Protein AF-A0A7S4AIQ1-F1 (afdb_monomer)

Mean predicted aligned error: 13.68 Å

Organism: NCBI:txid44445

Radius of gyration: 26.26 Å; Cα contacts (8 Å, |Δi|>4): 761; chains: 1; bounding box: 81×106×64 Å

pLDDT: mean 72.44, std 24.66, range [20.45, 98.69]

Solvent-accessible surface area (backbone atoms only — not comparable to full-atom values): 30344 Å² total; per-residue (Å²): 138,83,87,80,84,82,78,82,75,78,86,72,82,87,84,66,69,79,76,90,80,78,87,85,84,89,83,90,85,86,90,88,84,89,85,85,91,77,83,84,73,85,89,80,71,84,73,79,50,42,14,10,66,69,77,62,46,78,34,87,44,59,37,88,86,24,58,23,42,27,33,50,90,59,70,81,74,60,83,52,99,64,82,62,57,81,76,46,34,66,57,37,28,54,51,41,68,44,45,69,77,72,61,81,63,87,58,52,65,60,79,64,70,58,33,81,88,80,48,87,56,49,73,60,63,61,65,58,50,49,50,51,52,62,53,68,53,73,78,83,79,86,86,90,82,79,88,78,81,89,86,89,79,91,85,89,85,86,84,89,80,87,86,83,82,79,75,73,78,73,76,87,45,70,67,51,48,69,68,55,56,87,58,48,20,88,31,81,33,17,64,71,34,37,70,85,70,71,61,60,54,68,59,60,48,51,67,55,52,83,95,55,50,51,74,97,54,65,70,49,73,67,38,34,49,73,43,62,48,70,79,46,83,80,33,46,44,100,79,67,43,64,61,76,78,35,58,66,52,50,30,47,47,48,56,44,64,72,75,56,68,37,55,65,66,46,19,60,40,44,43,51,46,48,47,46,52,75,57,22,54,46,45,48,50,52,18,60,74,69,72,46,55,37,30,34,34,34,39,71,46,45,71,62,54,60,48,59,46,54,44,37,53,43,39,22,72,46,61,76,88,56,34,35,34,41,34,37,33,16,36,58,76,37,40,23,61,62,55,59,60,53,75,80,71,74,70,99,82,63,72,85,63,49,80,41,75,46,77,67,42,103,24,25,35,42,34,32,35,67,24,54,51,49,50,82,81,86,76,61,94,82,68,83,82,77,89,76,95,67,99,81,69,88,71,68,37,70,50,47,94,63,59,47,79,79,88,53,54,49,38,28,40,37,25,63,50,59,44,65,68,62,38,75,43,45,51,58,59,53,51,46,47,66,76,35,61,86,27,29,34,41,37,22,17,40,27,64,72,61,33,43,54,50,20,42,77,59,34,69,70,10,30,70,48,54,41,76,36,58,39,24,27,83,59,71,54,63,51,54,46,48,37,56,58,32,15,52,42,26,20,33,26,37,28,50,80,60,78,82,133

Sequence (501 aa):
MPASATVARKVLSPCIIMDDFDDDDNDDDDDFQNNETMRPTNISARAKSPLCLHCRRPTNHLCKGCSGAYFCPPPDTCSTLGWSHSCQCRTWKSYVSRRKELSTFEYLDPEWQAPLVGREFQLSEEPYKKFLTSRLMIKRSVDLARDGNTDNVYHNEDEDGCKDQDSSSSFSSWWLTETDGWAGGDSVSARQVDITLRSSFEQGFAPIPSDQLPPSQRVCDRDYERAGLLKKENNKNAVGLWRLSSWEDYYRLRNIPPQSPVALLCTFPLTIYHAIVEYGEVPVTVARMLRRPLRIHVVGTEKELNFLDLFQELGFLLPEDLKIELIFVAREDMLPTKCRTTKSRSSSDHDDRFLLRVEMTSNLTVGVVGGTYGGENNNDPSSTASSIQSATTTTTAILDPNFDCGSGPPDMVIAMNAGLYAYESWRSVIDYLYHNKGVVGVFTDYNEYSGVHCAGLGGAASRESLCINPFRQPLAMPVYSMNLPQFSNGFFYVFNAQELD

Structure (mmCIF, N/CA/C/O backbone):
data_AF-A0A7S4AIQ1-F1
#
_entry.id   AF-A0A7S4AIQ1-F1
#
loop_
_atom_site.group_PDB
_atom_site.id
_atom_site.type_symbol
_atom_site.label_atom_id
_atom_site.label_alt_id
_atom_site.label_comp_id
_atom_site.label_asym_id
_atom_site.label_entity_id
_atom_site.label_seq_id
_atom_site.pdbx_PDB_ins_code
_atom_site.Cartn_x
_atom_site.Cartn_y
_atom_site.Cartn_z
_atom_site.occupancy
_atom_site.B_iso_or_equiv
_atom_site.auth_seq_id
_atom_site.auth_comp_id
_atom_site.auth_asym_id
_atom_site.auth_atom_id
_atom_site.pdbx_PDB_model_num
ATOM 1 N N . MET A 1 1 ? -6.008 -49.235 -16.862 1.00 39.19 1 MET A N 1
ATOM 2 C CA . MET A 1 1 ? -4.535 -49.230 -16.714 1.00 39.19 1 MET A CA 1
ATOM 3 C C . MET A 1 1 ? -3.939 -49.527 -18.079 1.00 39.19 1 MET A C 1
ATOM 5 O O . MET A 1 1 ? -4.375 -50.497 -18.687 1.00 39.19 1 MET A O 1
ATOM 9 N N . PRO A 1 2 ? -3.094 -48.631 -18.610 1.00 24.52 2 PRO A N 1
ATOM 10 C CA . PRO A 1 2 ? -1.669 -48.694 -18.288 1.00 24.52 2 PRO A CA 1
ATOM 11 C C . PRO A 1 2 ? -1.038 -47.347 -17.884 1.00 24.52 2 PRO A C 1
ATOM 13 O O . PRO A 1 2 ? -1.680 -46.302 -17.892 1.00 24.52 2 PRO A O 1
ATOM 16 N N . ALA A 1 3 ? 0.211 -47.477 -17.442 1.00 23.02 3 ALA A N 1
ATOM 17 C CA . ALA A 1 3 ? 1.077 -46.567 -16.704 1.00 23.02 3 ALA A CA 1
ATOM 18 C C . ALA A 1 3 ? 1.257 -45.154 -17.288 1.00 23.02 3 ALA A C 1
ATOM 20 O O . ALA A 1 3 ? 1.606 -44.991 -18.455 1.00 23.02 3 ALA A O 1
ATOM 21 N N . SER A 1 4 ? 1.127 -44.147 -16.418 1.00 23.23 4 SER A N 1
ATOM 22 C CA . SER A 1 4 ? 1.602 -42.785 -16.666 1.00 23.23 4 SER A CA 1
ATOM 23 C C . SER A 1 4 ? 3.016 -42.646 -16.105 1.00 23.23 4 SER A C 1
ATOM 25 O O . SER A 1 4 ? 3.251 -42.907 -14.926 1.00 23.23 4 SER A O 1
ATOM 27 N N . ALA A 1 5 ? 3.961 -42.281 -16.967 1.00 22.66 5 ALA A N 1
ATOM 28 C CA . ALA A 1 5 ? 5.353 -42.065 -16.612 1.00 22.66 5 ALA A CA 1
ATOM 29 C C . ALA A 1 5 ? 5.497 -40.793 -15.760 1.00 22.66 5 ALA A C 1
ATOM 31 O O . ALA A 1 5 ? 5.290 -39.676 -16.234 1.00 22.66 5 ALA A O 1
ATOM 32 N N . THR A 1 6 ? 5.871 -40.972 -14.496 1.00 24.17 6 THR A N 1
ATOM 33 C CA . THR A 1 6 ? 6.227 -39.895 -13.572 1.00 24.17 6 THR A CA 1
ATOM 34 C C . THR A 1 6 ? 7.591 -39.328 -13.961 1.00 24.17 6 THR A C 1
ATOM 36 O O . THR A 1 6 ? 8.627 -39.910 -13.647 1.00 24.17 6 THR A O 1
ATOM 39 N N . VAL A 1 7 ? 7.612 -38.181 -14.641 1.00 21.62 7 VAL A N 1
ATOM 40 C CA . VAL A 1 7 ? 8.838 -37.384 -14.777 1.00 21.62 7 VAL A CA 1
ATOM 41 C C . VAL A 1 7 ? 8.952 -36.508 -13.536 1.00 21.62 7 VAL A C 1
ATOM 43 O O . VAL A 1 7 ? 8.274 -35.489 -13.411 1.00 21.62 7 VAL A O 1
ATOM 46 N N . ALA A 1 8 ? 9.813 -36.920 -12.608 1.00 22.36 8 ALA A N 1
ATOM 47 C CA . ALA A 1 8 ? 10.251 -36.094 -11.495 1.00 22.36 8 ALA A CA 1
ATOM 48 C C . ALA A 1 8 ? 10.933 -34.829 -12.046 1.00 22.36 8 ALA A C 1
ATOM 50 O O . ALA A 1 8 ? 12.074 -34.868 -12.508 1.00 22.36 8 ALA A O 1
ATOM 51 N N . ARG A 1 9 ? 10.228 -33.692 -12.029 1.00 22.05 9 ARG A N 1
ATOM 52 C CA . ARG 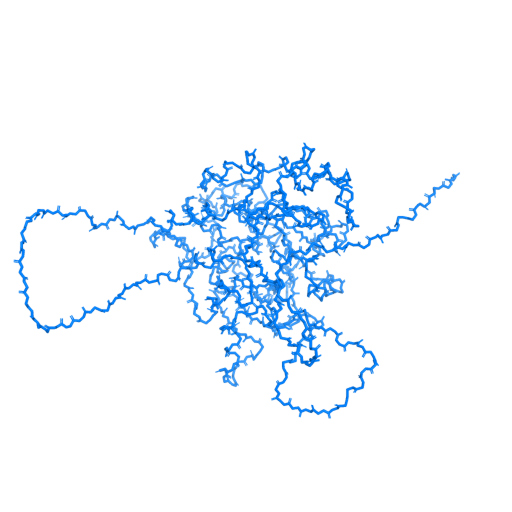A 1 9 ? 10.854 -32.385 -12.245 1.00 22.05 9 ARG A CA 1
ATOM 53 C C . ARG A 1 9 ? 11.600 -32.016 -10.970 1.00 22.05 9 ARG A C 1
ATOM 55 O O . ARG A 1 9 ? 10.992 -31.690 -9.958 1.00 22.05 9 ARG A O 1
ATOM 62 N N . LYS A 1 10 ? 12.927 -32.101 -11.045 1.00 20.45 10 LYS A N 1
ATOM 63 C CA . LYS A 1 10 ? 13.862 -31.550 -10.064 1.00 20.45 10 LYS A CA 1
ATOM 64 C C . LYS A 1 10 ? 13.489 -30.081 -9.826 1.00 20.45 10 LYS A C 1
ATOM 66 O O . LYS A 1 10 ? 13.567 -29.274 -10.750 1.00 20.45 10 LYS A O 1
ATOM 71 N N . VAL A 1 11 ? 13.040 -29.761 -8.616 1.00 23.33 11 VAL A N 1
ATOM 72 C CA . VAL A 1 11 ? 12.877 -28.381 -8.148 1.00 23.33 11 VAL A CA 1
ATOM 73 C C . VAL A 1 11 ? 14.288 -27.804 -8.049 1.00 23.33 11 VAL A C 1
ATOM 75 O O . VAL A 1 11 ? 15.081 -28.250 -7.225 1.00 23.33 11 VAL A O 1
ATOM 78 N N . LEU A 1 12 ? 14.641 -26.915 -8.976 1.00 22.86 12 LEU A N 1
ATOM 79 C CA . LEU A 1 12 ? 15.917 -26.201 -8.982 1.00 22.86 12 LEU A CA 1
ATOM 80 C C . LEU A 1 12 ? 15.723 -24.860 -8.266 1.00 22.86 12 LEU A C 1
ATOM 82 O O . LEU A 1 12 ? 14.786 -24.125 -8.578 1.00 22.86 12 LEU A O 1
ATOM 86 N N . SER A 1 13 ? 16.595 -24.593 -7.294 1.00 22.95 13 SER A N 1
ATOM 87 C CA . SER A 1 13 ? 16.592 -23.424 -6.412 1.00 22.95 13 SER A CA 1
ATOM 88 C C . SER A 1 13 ? 16.639 -22.088 -7.177 1.00 22.95 13 SER A C 1
ATOM 90 O O . SER A 1 13 ? 17.389 -21.985 -8.151 1.00 22.95 13 SER A O 1
ATOM 92 N N . PRO A 1 14 ? 15.906 -21.041 -6.747 1.00 26.05 14 PRO A N 1
ATOM 93 C CA . PRO A 1 14 ? 16.018 -19.702 -7.324 1.00 26.05 14 PRO A CA 1
ATOM 94 C C . PRO A 1 14 ? 17.215 -18.950 -6.713 1.00 26.05 14 PRO A C 1
ATOM 96 O O . PRO A 1 14 ? 17.199 -18.633 -5.528 1.00 26.05 14 PRO A O 1
ATOM 99 N N . CYS A 1 15 ? 18.245 -18.649 -7.512 1.00 28.89 15 CYS A N 1
ATOM 100 C CA . CYS A 1 15 ? 19.311 -17.716 -7.129 1.00 28.89 15 CYS A CA 1
ATOM 101 C C . CYS A 1 15 ? 18.898 -16.268 -7.447 1.00 28.89 15 CYS A C 1
ATOM 103 O O . CYS A 1 15 ? 18.820 -15.881 -8.612 1.00 28.89 15 CYS A O 1
ATOM 105 N N . ILE A 1 16 ? 18.579 -15.554 -6.366 1.00 26.28 16 ILE A N 1
ATOM 106 C CA . ILE A 1 16 ? 18.837 -14.150 -6.007 1.00 26.28 16 ILE A CA 1
ATOM 107 C C . ILE A 1 16 ? 18.856 -13.108 -7.148 1.00 26.28 16 ILE A C 1
ATOM 109 O O . ILE A 1 16 ? 19.792 -13.013 -7.943 1.00 26.28 16 ILE A O 1
ATOM 113 N N . ILE A 1 17 ? 17.833 -12.245 -7.147 1.00 30.45 17 ILE A N 1
ATOM 114 C CA . ILE A 1 17 ? 17.864 -10.912 -7.760 1.00 30.45 17 ILE A CA 1
ATOM 115 C C . ILE A 1 17 ? 18.532 -9.989 -6.729 1.00 30.45 17 ILE A C 1
ATOM 117 O O . ILE A 1 17 ? 17.853 -9.422 -5.884 1.00 30.45 17 ILE A O 1
ATOM 121 N N . MET A 1 18 ? 19.864 -9.894 -6.764 1.00 26.97 18 MET A N 1
ATOM 122 C CA . MET A 1 18 ? 20.611 -8.856 -6.045 1.00 26.97 18 MET A CA 1
ATOM 123 C C . MET A 1 18 ? 20.432 -7.540 -6.808 1.00 26.97 18 MET A C 1
ATOM 125 O O . MET A 1 18 ? 20.749 -7.459 -8.001 1.00 26.97 18 MET A O 1
ATOM 129 N N . ASP A 1 19 ? 19.865 -6.540 -6.148 1.00 31.25 19 ASP A N 1
ATOM 130 C CA . ASP A 1 19 ? 20.213 -5.151 -6.406 1.00 31.25 19 ASP A CA 1
ATOM 131 C C . ASP A 1 19 ? 21.279 -4.808 -5.366 1.00 31.25 19 ASP A C 1
ATOM 133 O O . ASP A 1 19 ? 20.994 -4.823 -4.172 1.00 31.25 19 ASP A O 1
ATOM 137 N N . ASP A 1 20 ? 22.511 -4.579 -5.823 1.00 27.30 20 ASP A N 1
ATOM 138 C CA . ASP A 1 20 ? 23.629 -4.196 -4.963 1.00 27.30 20 ASP A CA 1
ATOM 139 C C . ASP A 1 20 ? 23.326 -2.828 -4.325 1.00 27.30 20 ASP A C 1
ATOM 141 O O . ASP A 1 20 ? 23.472 -1.769 -4.945 1.00 27.30 20 ASP A O 1
ATOM 145 N N . PHE A 1 21 ? 22.895 -2.865 -3.071 1.00 34.41 21 PHE A N 1
ATOM 146 C CA . PHE A 1 21 ? 23.215 -1.860 -2.069 1.00 34.41 21 PHE A CA 1
ATOM 147 C C . PHE A 1 21 ? 23.973 -2.599 -0.969 1.00 34.41 21 PHE A C 1
ATOM 149 O O . PHE A 1 21 ? 23.403 -2.882 0.078 1.00 34.41 21 PHE A O 1
ATOM 156 N N . ASP A 1 22 ? 25.225 -2.961 -1.246 1.00 27.72 22 ASP A N 1
ATOM 157 C CA . ASP A 1 22 ? 26.127 -3.433 -0.200 1.00 27.72 22 ASP A CA 1
ATOM 158 C C . ASP A 1 22 ? 26.840 -2.228 0.424 1.00 27.72 22 ASP A C 1
ATOM 160 O O . ASP A 1 22 ? 27.482 -1.421 -0.263 1.00 27.72 22 ASP A O 1
ATOM 164 N N . ASP A 1 23 ? 26.630 -2.111 1.733 1.00 28.12 23 ASP A N 1
ATOM 165 C CA . ASP A 1 23 ? 27.480 -1.435 2.700 1.00 28.12 23 ASP A CA 1
ATOM 166 C C . ASP A 1 23 ? 28.693 -2.343 2.958 1.00 28.12 23 ASP A C 1
ATOM 168 O O . ASP A 1 23 ? 28.524 -3.450 3.460 1.00 28.12 23 ASP A O 1
ATOM 172 N N . ASP A 1 24 ? 29.900 -1.872 2.651 1.00 28.75 24 ASP A N 1
ATOM 173 C CA . ASP A 1 24 ? 31.144 -2.450 3.165 1.00 28.75 24 ASP A CA 1
ATOM 174 C C . ASP A 1 24 ? 31.961 -1.310 3.779 1.00 28.75 24 ASP A C 1
ATOM 176 O O . ASP A 1 24 ? 32.345 -0.378 3.072 1.00 28.75 24 ASP A O 1
ATOM 180 N N . ASP A 1 25 ? 32.214 -1.391 5.087 1.00 27.61 25 ASP A N 1
ATOM 181 C CA . ASP A 1 25 ? 33.352 -0.743 5.743 1.00 27.61 25 ASP A CA 1
ATOM 182 C C . ASP A 1 25 ? 33.780 -1.545 6.991 1.00 27.61 25 ASP A C 1
ATOM 184 O O . ASP A 1 25 ? 32.946 -1.890 7.837 1.00 27.61 25 ASP A O 1
ATOM 188 N N . ASN A 1 26 ? 35.112 -1.692 7.102 1.00 29.27 26 ASN A N 1
ATOM 189 C CA . ASN A 1 26 ? 35.968 -2.073 8.246 1.00 29.27 26 ASN A CA 1
ATOM 190 C C . ASN A 1 26 ? 36.275 -3.580 8.405 1.00 29.27 26 ASN A C 1
ATOM 192 O O . ASN A 1 26 ? 35.367 -4.396 8.496 1.00 29.27 26 ASN A O 1
ATOM 196 N N . ASP A 1 27 ? 37.517 -4.061 8.522 1.00 29.73 27 ASP A N 1
ATOM 197 C CA . ASP A 1 27 ? 38.865 -3.475 8.595 1.00 29.73 27 ASP A CA 1
ATOM 198 C C . ASP A 1 27 ? 39.868 -4.597 8.220 1.00 29.73 27 ASP A C 1
ATOM 200 O O . ASP A 1 27 ? 39.674 -5.748 8.621 1.00 29.73 27 ASP A O 1
ATOM 204 N N . ASP A 1 28 ? 40.939 -4.270 7.488 1.00 28.11 28 ASP A N 1
ATOM 205 C CA . ASP A 1 28 ? 42.119 -5.133 7.313 1.00 28.11 28 ASP A CA 1
ATOM 206 C C . ASP A 1 28 ? 43.186 -4.752 8.357 1.00 28.11 28 ASP A C 1
ATOM 208 O O . ASP A 1 28 ? 43.623 -3.600 8.388 1.00 28.11 28 ASP A O 1
ATOM 212 N N . ASP A 1 29 ? 43.666 -5.731 9.131 1.00 28.83 29 ASP A N 1
ATOM 213 C CA . ASP A 1 29 ? 44.950 -5.668 9.841 1.00 28.83 29 ASP A CA 1
ATOM 214 C C . ASP A 1 29 ? 45.953 -6.662 9.210 1.00 28.83 29 ASP A C 1
ATOM 216 O O . ASP A 1 29 ? 45.656 -7.838 8.994 1.00 28.83 29 ASP A O 1
ATOM 220 N N . ASP A 1 30 ? 47.167 -6.140 9.004 1.00 27.84 30 ASP A N 1
ATOM 221 C CA . ASP A 1 30 ? 48.478 -6.792 8.862 1.00 27.84 30 ASP A CA 1
ATOM 222 C C . ASP A 1 30 ? 48.953 -7.434 7.523 1.00 27.84 30 ASP A C 1
ATOM 224 O O . ASP A 1 30 ? 48.894 -8.637 7.281 1.00 27.84 30 ASP A O 1
ATOM 228 N N . ASP A 1 31 ? 49.643 -6.575 6.752 1.00 25.00 31 ASP A N 1
ATOM 229 C CA . ASP A 1 31 ? 51.112 -6.583 6.539 1.00 25.00 31 ASP A CA 1
ATOM 230 C C . ASP A 1 31 ? 51.755 -7.258 5.286 1.00 25.00 31 ASP A C 1
ATOM 232 O O . ASP A 1 31 ? 51.424 -8.357 4.850 1.00 25.00 31 ASP A O 1
ATOM 236 N N . PHE A 1 32 ? 52.800 -6.567 4.789 1.00 24.38 32 PHE A N 1
ATOM 237 C CA . PHE A 1 32 ? 53.858 -6.925 3.812 1.00 24.38 32 PHE A CA 1
ATOM 238 C C . PHE A 1 32 ? 53.745 -6.647 2.277 1.00 24.38 32 PHE A C 1
ATOM 240 O O . PHE A 1 32 ? 53.446 -7.508 1.457 1.00 24.38 32 PHE A O 1
ATOM 247 N N . GLN A 1 33 ? 54.276 -5.459 1.918 1.00 24.73 33 GLN A N 1
ATOM 248 C CA . GLN A 1 33 ? 55.339 -5.151 0.917 1.00 24.73 33 GLN A CA 1
ATOM 249 C C . GLN A 1 33 ? 55.080 -5.055 -0.619 1.00 24.73 33 GLN A C 1
ATOM 251 O O . GLN A 1 33 ? 55.151 -6.025 -1.363 1.00 24.73 33 GLN A O 1
ATOM 256 N N . ASN A 1 34 ? 55.011 -3.789 -1.077 1.00 23.81 34 ASN A N 1
ATOM 257 C CA . ASN A 1 34 ? 55.681 -3.124 -2.225 1.00 23.81 34 ASN A CA 1
ATOM 258 C C . ASN A 1 34 ? 55.853 -3.836 -3.592 1.00 23.81 34 ASN A C 1
ATOM 260 O O . ASN A 1 34 ? 56.768 -4.638 -3.761 1.00 23.81 34 ASN A O 1
ATOM 264 N N . ASN A 1 35 ? 55.174 -3.323 -4.639 1.00 24.58 35 ASN A N 1
ATOM 265 C CA . ASN A 1 35 ? 55.829 -2.506 -5.688 1.00 24.58 35 ASN A CA 1
ATOM 266 C C . ASN A 1 35 ? 54.856 -1.884 -6.728 1.00 24.58 35 ASN A C 1
ATOM 268 O O . ASN A 1 35 ? 54.080 -2.574 -7.377 1.00 24.58 35 ASN A O 1
ATOM 272 N N . GLU A 1 36 ? 55.006 -0.566 -6.905 1.00 24.81 36 GLU A N 1
ATOM 273 C CA . GLU A 1 36 ? 54.845 0.252 -8.127 1.00 24.81 36 GLU A CA 1
ATOM 274 C C . GLU A 1 36 ? 53.506 0.294 -8.911 1.00 24.81 36 GLU A C 1
ATOM 276 O O . GLU A 1 36 ? 53.294 -0.351 -9.931 1.00 24.81 36 GLU A O 1
ATOM 281 N N . THR A 1 37 ? 52.682 1.273 -8.512 1.00 29.59 37 THR A N 1
ATOM 282 C CA . THR A 1 37 ? 52.022 2.290 -9.367 1.00 29.59 37 THR A CA 1
ATOM 283 C C . THR A 1 37 ? 51.245 1.852 -10.621 1.00 29.59 37 THR A C 1
ATOM 285 O O . THR A 1 37 ? 51.693 2.038 -11.752 1.00 29.59 37 THR A O 1
ATOM 288 N N . MET A 1 38 ? 49.959 1.544 -10.433 1.00 23.78 38 MET A N 1
ATOM 289 C CA . MET A 1 38 ? 48.898 2.009 -11.336 1.00 23.78 38 MET A CA 1
ATOM 290 C C . MET A 1 38 ? 47.784 2.659 -10.511 1.00 23.78 38 MET A C 1
ATOM 292 O O . MET A 1 38 ? 47.224 2.053 -9.605 1.00 23.78 38 MET A O 1
ATOM 296 N N . ARG A 1 39 ? 47.503 3.934 -10.800 1.00 23.70 39 ARG A N 1
ATOM 297 C CA . ARG A 1 39 ? 46.450 4.726 -10.149 1.00 23.70 39 ARG A CA 1
ATOM 298 C C . ARG A 1 39 ? 45.088 4.036 -10.330 1.00 23.70 39 ARG A C 1
ATOM 300 O O . ARG A 1 39 ? 44.726 3.795 -11.483 1.00 23.70 39 ARG A O 1
ATOM 307 N N . PRO A 1 40 ? 44.295 3.804 -9.269 1.00 25.88 40 PRO A N 1
ATOM 308 C CA . PRO A 1 40 ? 42.906 3.410 -9.427 1.00 25.88 40 PRO A CA 1
ATOM 309 C C . PRO A 1 40 ? 42.136 4.622 -9.951 1.00 25.88 40 PRO A C 1
ATOM 311 O O . PRO A 1 40 ? 42.008 5.652 -9.290 1.00 25.88 40 PRO A O 1
ATOM 314 N N . THR A 1 41 ? 41.670 4.535 -11.189 1.00 26.28 41 THR A N 1
ATOM 315 C CA . THR A 1 41 ? 40.675 5.457 -11.729 1.00 26.28 41 THR A CA 1
ATOM 316 C C . THR A 1 41 ? 39.398 5.344 -10.904 1.00 26.28 41 THR A C 1
ATOM 318 O O . THR A 1 41 ? 38.841 4.255 -10.816 1.00 26.28 41 THR A O 1
ATOM 321 N N . ASN A 1 42 ? 38.950 6.470 -10.340 1.00 27.83 42 ASN A N 1
ATOM 322 C CA . ASN A 1 42 ? 37.628 6.700 -9.751 1.00 27.83 42 ASN A CA 1
ATOM 323 C C . ASN A 1 42 ? 36.530 5.814 -10.371 1.00 27.83 42 ASN A C 1
ATOM 325 O O . ASN A 1 42 ? 36.005 6.138 -11.438 1.00 27.83 42 ASN A O 1
ATOM 329 N N . ILE A 1 43 ? 36.127 4.747 -9.682 1.00 35.47 43 ILE A N 1
ATOM 330 C CA . ILE A 1 43 ? 34.843 4.084 -9.930 1.00 35.47 43 ILE A CA 1
ATOM 331 C C . ILE A 1 43 ? 33.835 4.753 -8.995 1.00 35.47 43 ILE A C 1
ATOM 333 O O . ILE A 1 43 ? 33.508 4.258 -7.928 1.00 35.47 43 ILE A O 1
ATOM 337 N N . SER A 1 44 ? 33.389 5.947 -9.382 1.00 39.16 44 SER A N 1
ATOM 338 C CA . SER A 1 44 ? 32.256 6.635 -8.759 1.00 39.16 44 SER A CA 1
ATOM 339 C C . SER A 1 44 ? 31.367 7.198 -9.860 1.00 39.16 44 SER A C 1
ATOM 341 O O . SER A 1 44 ? 31.506 8.334 -10.310 1.00 39.16 44 SER A O 1
ATOM 343 N N . ALA A 1 45 ? 30.483 6.331 -10.348 1.00 36.88 45 ALA A N 1
ATOM 344 C CA . ALA A 1 45 ? 29.301 6.682 -11.119 1.00 36.88 45 ALA A CA 1
ATOM 345 C C . ALA A 1 45 ? 28.304 5.520 -10.993 1.00 36.88 45 ALA A C 1
ATOM 347 O O . ALA A 1 45 ? 28.379 4.552 -11.747 1.00 36.88 45 ALA A O 1
ATOM 348 N N . ARG A 1 46 ? 27.372 5.600 -10.028 1.00 48.31 46 ARG A N 1
ATOM 349 C CA . ARG A 1 46 ? 26.178 4.734 -9.995 1.00 48.31 46 ARG A CA 1
ATOM 350 C C . ARG A 1 46 ? 25.543 4.738 -11.390 1.00 48.31 46 ARG A C 1
ATOM 352 O O . ARG A 1 46 ? 25.320 5.812 -11.956 1.00 48.31 46 ARG A O 1
ATOM 359 N N . ALA A 1 47 ? 25.311 3.562 -11.966 1.00 50.72 47 ALA A N 1
ATOM 360 C CA . ALA A 1 47 ? 24.912 3.439 -13.362 1.00 50.72 47 ALA A CA 1
ATOM 361 C C . ALA A 1 47 ? 23.551 4.112 -13.620 1.00 50.72 47 ALA A C 1
ATOM 363 O O . ALA A 1 47 ? 22.501 3.560 -13.323 1.00 50.72 47 ALA A O 1
ATOM 364 N N . LYS A 1 48 ? 23.565 5.294 -14.249 1.00 64.69 48 LYS A N 1
ATOM 365 C CA . LYS A 1 48 ? 22.390 5.917 -14.894 1.00 64.69 48 LYS A CA 1
ATOM 366 C C . LYS A 1 48 ? 22.091 5.280 -16.263 1.00 64.69 48 LYS A C 1
ATOM 368 O O . LYS A 1 48 ? 21.576 5.940 -17.164 1.00 64.69 48 LYS A O 1
ATOM 373 N N . SER A 1 49 ? 22.491 4.028 -16.460 1.00 75.62 49 SER A N 1
ATOM 374 C CA . SER A 1 49 ? 22.417 3.299 -17.724 1.00 75.62 49 SER A CA 1
ATOM 375 C C . SER A 1 49 ? 21.823 1.909 -17.493 1.00 75.62 49 SER A C 1
ATOM 377 O O . SER A 1 49 ? 21.997 1.355 -16.406 1.00 75.62 49 SER A O 1
ATOM 379 N N . PRO A 1 50 ? 21.109 1.333 -18.479 1.00 82.19 50 PRO A N 1
ATOM 380 C CA . PRO A 1 50 ? 20.565 -0.008 -18.327 1.00 82.19 50 PRO A CA 1
ATOM 381 C C . PRO A 1 50 ? 21.683 -1.042 -18.154 1.00 82.19 50 PRO A C 1
ATOM 383 O O . PRO A 1 50 ? 22.778 -0.910 -18.708 1.00 82.19 50 PRO A O 1
ATOM 386 N N . LEU A 1 51 ? 21.399 -2.080 -17.376 1.00 85.25 51 LEU A N 1
ATOM 387 C CA . LEU A 1 51 ? 22.329 -3.147 -17.034 1.00 85.25 51 LEU A CA 1
ATOM 388 C C . LEU A 1 51 ? 21.896 -4.462 -17.670 1.00 85.25 51 LEU A C 1
ATOM 390 O O . LEU A 1 51 ? 20.710 -4.773 -17.774 1.00 85.25 51 LEU A O 1
ATOM 394 N N . CYS A 1 52 ? 22.877 -5.264 -18.071 1.00 83.56 52 CYS A N 1
ATOM 395 C CA . CYS A 1 52 ? 22.637 -6.590 -18.609 1.00 83.56 52 CYS A CA 1
ATOM 396 C C . CYS A 1 52 ? 22.057 -7.458 -17.497 1.00 83.56 52 CYS A C 1
ATOM 398 O O . CYS A 1 52 ? 22.667 -7.580 -16.436 1.00 83.56 52 CYS A O 1
ATOM 400 N N . LEU A 1 53 ? 20.928 -8.117 -17.751 1.00 81.62 53 LEU A N 1
ATOM 401 C CA . LEU A 1 53 ? 20.275 -8.959 -16.752 1.00 81.62 53 LEU A CA 1
ATOM 402 C C . LEU A 1 53 ? 21.181 -10.107 -16.263 1.00 81.62 53 LEU A C 1
ATOM 404 O O . LEU A 1 53 ? 21.036 -10.570 -15.140 1.00 81.62 53 LEU A O 1
ATOM 408 N N . HIS A 1 54 ? 22.126 -10.558 -17.095 1.00 81.12 54 HIS A N 1
ATOM 409 C CA . HIS A 1 54 ? 23.006 -11.693 -16.800 1.00 81.12 54 HIS A CA 1
ATOM 410 C C . HIS A 1 54 ? 24.304 -11.323 -16.074 1.00 81.12 54 HIS A C 1
ATOM 412 O O . HIS A 1 54 ? 24.684 -12.012 -15.133 1.00 81.12 54 HIS A O 1
ATOM 418 N N . CYS A 1 55 ? 25.024 -10.293 -16.531 1.00 81.44 55 CYS A N 1
ATOM 419 C CA . CYS A 1 55 ? 26.333 -9.928 -15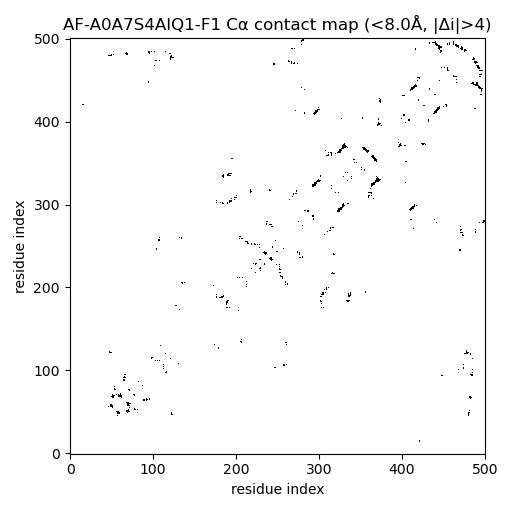.965 1.00 81.44 55 CYS A CA 1
ATOM 420 C C . CYS A 1 55 ? 26.355 -8.563 -15.286 1.00 81.44 55 CYS A C 1
ATOM 422 O O . CYS A 1 55 ? 27.436 -8.099 -14.937 1.00 81.44 55 CYS A O 1
ATOM 424 N N . ARG A 1 56 ? 25.209 -7.872 -15.214 1.00 82.12 56 ARG A N 1
ATOM 425 C CA . ARG A 1 56 ? 25.046 -6.527 -14.636 1.00 82.12 56 ARG A CA 1
ATOM 426 C C . ARG A 1 56 ? 25.947 -5.434 -15.227 1.00 82.12 56 ARG A C 1
ATOM 428 O O . ARG A 1 56 ? 25.905 -4.298 -14.782 1.00 82.12 56 ARG A O 1
ATOM 435 N N . ARG A 1 57 ? 26.709 -5.725 -16.287 1.00 85.25 57 ARG A N 1
ATOM 436 C CA . ARG A 1 57 ? 27.486 -4.719 -17.025 1.00 85.25 57 ARG A CA 1
ATOM 437 C C . ARG A 1 57 ? 26.544 -3.767 -17.770 1.00 85.25 57 ARG A C 1
ATOM 439 O O . ARG A 1 57 ? 25.517 -4.235 -18.275 1.00 85.25 57 ARG A O 1
ATOM 446 N N . PRO A 1 58 ? 26.901 -2.479 -17.905 1.00 87.12 58 PRO A N 1
ATOM 447 C CA . PRO A 1 58 ? 26.132 -1.532 -18.700 1.00 87.12 58 PRO A CA 1
ATOM 448 C C . PRO A 1 58 ? 25.885 -2.030 -20.127 1.00 87.12 58 PRO A C 1
ATOM 450 O O . PRO A 1 58 ? 26.789 -2.537 -20.791 1.00 87.12 58 PRO A O 1
ATOM 453 N N . THR A 1 59 ? 24.656 -1.873 -20.606 1.00 83.94 59 THR A N 1
ATOM 454 C CA . THR A 1 59 ? 24.234 -2.228 -21.962 1.00 83.94 59 THR A CA 1
ATOM 455 C C . THR A 1 59 ? 23.017 -1.398 -22.362 1.00 83.94 59 THR A C 1
ATOM 457 O O . THR A 1 59 ? 22.206 -1.005 -21.535 1.00 83.94 59 THR A O 1
ATOM 460 N N . ASN A 1 60 ? 22.852 -1.151 -23.654 1.00 84.00 60 ASN A N 1
ATOM 461 C CA . ASN A 1 60 ? 21.648 -0.555 -24.230 1.00 84.00 60 ASN A CA 1
ATOM 462 C C . ASN A 1 60 ? 20.897 -1.542 -25.139 1.00 84.00 60 ASN A C 1
ATOM 464 O O . ASN A 1 60 ? 19.978 -1.153 -25.855 1.00 84.00 60 ASN A O 1
ATOM 468 N N . HIS A 1 61 ? 21.270 -2.826 -25.135 1.00 84.12 61 HIS A N 1
ATOM 469 C CA . HIS A 1 61 ? 20.646 -3.813 -26.009 1.00 84.12 61 HIS A CA 1
ATOM 470 C C . HIS A 1 61 ? 19.401 -4.407 -25.357 1.00 84.12 61 HIS A C 1
ATOM 472 O O . HIS A 1 61 ? 19.443 -5.447 -24.693 1.00 84.12 61 HIS A O 1
ATOM 478 N N . LEU A 1 62 ? 18.274 -3.738 -25.587 1.00 86.00 62 LEU A N 1
ATOM 479 C CA . LEU A 1 62 ? 16.958 -4.242 -25.234 1.00 86.00 62 LEU A CA 1
ATOM 480 C C . LEU A 1 62 ? 16.590 -5.444 -26.116 1.00 86.00 62 LEU A C 1
ATOM 482 O O . LEU A 1 62 ? 16.751 -5.425 -27.341 1.00 86.00 62 LEU A O 1
ATOM 486 N N . CYS A 1 63 ? 16.060 -6.504 -25.507 1.00 85.50 63 CYS A N 1
ATOM 487 C CA . CYS A 1 63 ? 15.592 -7.656 -26.264 1.00 85.50 63 CYS A CA 1
ATOM 488 C C . CYS A 1 63 ? 14.467 -7.266 -27.239 1.00 85.50 63 CYS A C 1
ATOM 490 O O . CYS A 1 63 ? 13.378 -6.876 -26.822 1.00 85.50 63 CYS A O 1
ATOM 492 N N . LYS A 1 64 ? 14.685 -7.481 -28.542 1.00 84.75 64 LYS A N 1
ATOM 493 C CA . LYS A 1 64 ? 13.690 -7.210 -29.599 1.00 84.75 64 LYS A CA 1
ATOM 494 C C . LYS A 1 64 ? 12.434 -8.089 -29.522 1.00 84.75 64 LYS A C 1
ATOM 496 O O . LYS A 1 64 ? 11.419 -7.756 -30.120 1.00 84.75 64 LYS A O 1
ATOM 501 N N . GLY A 1 65 ? 12.510 -9.235 -28.841 1.00 85.88 65 GLY A N 1
ATOM 502 C CA . GLY A 1 65 ? 11.395 -10.176 -28.719 1.00 85.88 65 GLY A CA 1
ATOM 503 C C . GLY A 1 65 ? 10.368 -9.763 -27.664 1.00 85.88 65 GLY A C 1
ATOM 504 O O . GLY A 1 65 ? 9.166 -9.804 -27.931 1.00 85.88 65 GLY A O 1
ATOM 505 N N . CYS A 1 66 ? 10.842 -9.378 -26.476 1.00 86.88 66 CYS A N 1
ATOM 506 C CA . CYS A 1 66 ? 9.990 -9.063 -25.328 1.00 86.88 66 CYS A CA 1
ATOM 507 C C . CYS A 1 66 ? 9.958 -7.583 -24.952 1.00 86.88 66 CYS A C 1
ATOM 509 O O . CYS A 1 66 ? 9.017 -7.167 -24.285 1.00 86.88 66 CYS A O 1
ATOM 511 N N . SER A 1 67 ? 10.983 -6.812 -25.323 1.00 87.00 67 SER A N 1
ATOM 512 C CA . SER A 1 67 ? 11.198 -5.435 -24.867 1.00 87.00 67 SER A CA 1
ATOM 513 C C . SER A 1 67 ? 11.210 -5.272 -23.340 1.00 87.00 67 SER A C 1
ATOM 515 O O . SER A 1 67 ? 11.017 -4.165 -22.850 1.00 87.00 67 SER A O 1
ATOM 517 N N . GLY A 1 68 ? 11.434 -6.355 -22.584 1.00 84.38 68 GLY A N 1
ATOM 518 C CA . GLY A 1 68 ? 11.328 -6.383 -21.121 1.00 84.38 68 GLY A CA 1
ATOM 519 C C . GLY A 1 68 ? 12.658 -6.472 -20.370 1.00 84.38 68 GLY A C 1
ATOM 520 O O . GLY A 1 68 ? 12.686 -6.201 -19.175 1.00 84.38 68 GLY A O 1
ATOM 521 N N . ALA A 1 69 ? 13.758 -6.825 -21.038 1.00 85.69 69 ALA A N 1
ATOM 522 C CA . ALA A 1 69 ? 15.062 -7.011 -20.398 1.00 85.69 69 ALA A CA 1
ATOM 523 C C . ALA A 1 69 ? 16.226 -6.687 -21.342 1.00 85.69 69 ALA A C 1
ATOM 525 O O . ALA A 1 69 ? 16.107 -6.831 -22.567 1.00 85.69 69 ALA A O 1
ATOM 526 N N . TYR A 1 70 ? 17.346 -6.281 -20.747 1.00 84.44 70 TYR A N 1
ATOM 527 C CA . TYR A 1 70 ? 18.570 -5.889 -21.437 1.00 84.44 70 TYR A CA 1
ATOM 528 C C . TYR A 1 70 ? 19.641 -6.979 -21.358 1.00 84.44 70 TYR A C 1
ATOM 530 O O . TYR A 1 70 ? 19.779 -7.653 -20.339 1.00 84.44 70 TYR A O 1
ATOM 538 N N . PHE A 1 71 ? 20.432 -7.128 -22.422 1.00 83.56 71 PHE A N 1
ATOM 539 C CA . PHE A 1 71 ? 21.484 -8.149 -22.529 1.00 83.56 71 PHE A CA 1
ATOM 540 C C . PHE A 1 71 ? 22.761 -7.582 -23.153 1.00 83.56 71 PHE A C 1
ATOM 542 O O . PHE A 1 71 ? 22.728 -6.522 -23.760 1.00 83.56 71 PHE A O 1
ATOM 549 N N . CYS A 1 72 ? 23.903 -8.255 -23.030 1.00 84.50 72 CYS A N 1
ATOM 550 C CA . CYS A 1 72 ? 25.097 -7.896 -23.807 1.00 84.50 72 CYS A CA 1
ATOM 551 C C . CYS A 1 72 ? 24.951 -8.342 -25.277 1.00 84.50 72 CYS A C 1
ATOM 553 O O . CYS A 1 72 ? 24.260 -9.328 -25.545 1.00 84.50 72 CYS A O 1
ATOM 555 N N . PRO A 1 73 ? 25.602 -7.668 -26.240 1.00 74.06 73 PRO A N 1
ATOM 556 C CA . PRO A 1 73 ? 25.692 -8.143 -27.616 1.00 74.06 73 PRO A CA 1
ATOM 557 C C . PRO A 1 73 ? 26.870 -9.128 -27.788 1.00 74.06 73 PRO A C 1
ATOM 559 O O . PRO A 1 73 ? 27.971 -8.845 -27.307 1.00 74.06 73 PRO A O 1
ATOM 562 N N . PRO A 1 74 ? 26.721 -10.229 -28.550 1.00 65.81 74 PRO A N 1
ATOM 563 C CA . PRO A 1 74 ? 25.513 -11.034 -28.768 1.00 65.81 74 PRO A CA 1
ATOM 564 C C . PRO A 1 74 ? 25.020 -11.661 -27.446 1.00 65.81 74 PRO A C 1
ATOM 566 O O . PRO A 1 74 ? 25.847 -11.942 -26.582 1.00 65.81 74 PRO A O 1
ATOM 569 N N . PRO A 1 75 ? 23.715 -11.946 -27.279 1.00 55.50 75 PRO A N 1
ATOM 570 C CA . PRO A 1 75 ? 23.160 -12.454 -26.013 1.00 55.50 75 PRO A CA 1
ATOM 571 C C . PRO A 1 75 ? 23.835 -13.740 -25.493 1.00 55.50 75 PRO A C 1
ATOM 573 O O . PRO A 1 75 ? 23.781 -14.008 -24.294 1.00 55.50 75 PRO A O 1
ATOM 576 N N . ASP A 1 76 ? 24.521 -14.480 -26.369 1.00 56.44 76 ASP A N 1
ATOM 577 C CA . ASP A 1 76 ? 25.180 -15.759 -26.084 1.00 56.44 76 ASP A CA 1
ATOM 578 C C . ASP A 1 76 ? 26.627 -15.630 -25.561 1.00 56.44 76 ASP A C 1
ATOM 580 O O . ASP A 1 76 ? 27.206 -16.622 -25.124 1.00 56.44 76 ASP A O 1
ATOM 584 N N . THR A 1 77 ? 27.242 -14.439 -25.587 1.00 57.50 77 THR A N 1
ATOM 585 C CA . THR A 1 77 ? 28.622 -14.243 -25.081 1.00 57.50 77 THR A CA 1
ATOM 586 C C . THR A 1 77 ? 28.673 -13.888 -23.599 1.00 57.50 77 THR A C 1
ATOM 588 O O . THR A 1 77 ? 29.730 -13.956 -22.972 1.00 57.50 77 THR A O 1
ATOM 591 N N . CYS A 1 78 ? 27.529 -13.533 -23.015 1.00 69.38 78 CYS A N 1
ATOM 592 C CA . CYS A 1 78 ? 27.383 -13.282 -21.592 1.00 69.38 78 CYS A CA 1
ATOM 593 C C . CYS A 1 78 ? 27.076 -14.597 -20.864 1.00 69.38 78 CYS A C 1
ATOM 595 O O . CYS A 1 78 ? 25.934 -14.866 -20.490 1.00 69.38 78 CYS A O 1
ATOM 597 N N . SER A 1 79 ? 28.097 -15.441 -20.707 1.00 60.66 79 SER A N 1
ATOM 598 C CA . SER A 1 79 ? 27.990 -16.707 -19.985 1.00 60.66 79 SER A CA 1
ATOM 599 C C . SER A 1 79 ? 27.960 -16.469 -18.473 1.00 60.66 79 SER A C 1
ATOM 601 O O . SER A 1 79 ? 29.001 -16.369 -17.826 1.00 60.66 79 SER A O 1
ATOM 603 N N . THR A 1 80 ? 26.765 -16.428 -17.901 1.00 55.09 80 THR A N 1
ATOM 604 C CA . THR A 1 80 ? 26.542 -16.710 -16.480 1.00 55.09 80 THR A CA 1
ATOM 605 C C . THR A 1 80 ? 25.467 -17.786 -16.364 1.00 55.09 80 THR A C 1
ATOM 607 O O . THR A 1 80 ? 24.563 -17.873 -17.195 1.00 55.09 80 THR A O 1
ATOM 610 N N . LEU A 1 81 ? 25.602 -18.660 -15.363 1.00 53.56 81 LEU A N 1
ATOM 611 C CA . LEU A 1 81 ? 24.575 -19.620 -14.956 1.00 53.56 81 LEU A CA 1
ATOM 612 C C . LEU A 1 81 ? 23.322 -18.831 -14.547 1.00 53.56 81 LEU A C 1
ATOM 614 O O . LEU A 1 81 ? 23.214 -18.357 -13.424 1.00 53.56 81 LEU A O 1
ATOM 618 N N . GLY A 1 82 ? 22.404 -18.637 -15.489 1.00 56.81 82 GLY A N 1
ATOM 619 C CA . GLY A 1 82 ? 21.212 -17.815 -15.325 1.00 56.81 82 GLY A CA 1
ATOM 620 C C . GLY A 1 82 ? 20.090 -18.282 -16.246 1.00 56.81 82 GLY A C 1
ATOM 621 O O . GLY A 1 82 ? 20.295 -19.106 -17.138 1.00 56.81 82 GLY A O 1
ATOM 622 N N . TRP A 1 83 ? 18.874 -17.801 -15.989 1.00 58.66 83 TRP A N 1
ATOM 623 C CA . TRP A 1 83 ? 17.659 -18.246 -16.671 1.00 58.66 83 TRP A CA 1
ATOM 624 C C . TRP A 1 83 ? 17.822 -18.099 -18.181 1.00 58.66 83 TRP A C 1
ATOM 626 O O . TRP A 1 83 ? 18.197 -17.031 -18.660 1.00 58.66 83 TRP A O 1
ATOM 636 N N . SER A 1 84 ? 17.490 -19.131 -18.961 1.00 68.62 84 SER A N 1
ATOM 637 C CA . SER A 1 84 ? 17.482 -18.962 -20.410 1.00 68.62 84 SER A CA 1
ATOM 638 C C . SER A 1 84 ? 16.382 -17.966 -20.759 1.00 68.62 84 SER A C 1
ATOM 640 O O . SER A 1 84 ? 15.194 -18.291 -20.701 1.00 68.62 84 SER A O 1
ATOM 642 N N . HIS A 1 85 ? 16.776 -16.745 -21.116 1.00 75.44 85 HIS A N 1
ATOM 643 C CA . HIS A 1 85 ? 15.882 -15.677 -21.558 1.00 75.44 85 HIS A CA 1
ATOM 644 C C . HIS A 1 85 ? 14.835 -16.183 -22.566 1.00 75.44 85 HIS A C 1
ATOM 646 O O . HIS A 1 85 ? 13.681 -15.769 -22.512 1.00 75.44 85 HIS A O 1
ATOM 652 N N . SER A 1 86 ? 15.193 -17.140 -23.429 1.00 76.88 86 SER A N 1
ATOM 653 C CA . SER A 1 86 ? 14.272 -17.824 -24.346 1.00 76.88 86 SER A CA 1
ATOM 654 C C . SER A 1 86 ? 12.997 -18.363 -23.675 1.00 76.88 86 SER A C 1
ATOM 656 O O . SER A 1 86 ? 11.922 -18.270 -24.265 1.00 76.88 86 SER A O 1
ATOM 658 N N . CYS A 1 87 ? 13.080 -18.863 -22.439 1.00 80.81 87 CYS A N 1
ATOM 659 C CA . CYS A 1 87 ? 11.941 -19.369 -21.673 1.00 80.81 87 CYS A CA 1
ATOM 660 C C . CYS A 1 87 ? 11.052 -18.255 -21.105 1.00 80.81 87 CYS A C 1
ATOM 662 O O . CYS A 1 87 ? 9.840 -18.439 -21.032 1.00 80.81 87 CYS A O 1
ATOM 664 N N . GLN A 1 88 ? 11.624 -17.106 -20.727 1.00 84.62 88 GLN A N 1
ATOM 665 C CA . GLN A 1 88 ? 10.872 -15.993 -20.126 1.00 84.62 88 GLN A CA 1
ATOM 666 C C . GLN A 1 88 ? 10.473 -14.898 -21.113 1.00 84.62 88 GLN A C 1
ATOM 668 O O . GLN A 1 88 ? 9.590 -14.098 -20.818 1.00 84.62 88 GLN A O 1
ATOM 673 N N . CYS A 1 89 ? 11.063 -14.874 -22.308 1.00 86.69 89 CYS A N 1
ATOM 674 C CA . CYS A 1 89 ? 10.831 -13.845 -23.318 1.00 86.69 89 CYS A CA 1
ATOM 675 C C . CYS A 1 89 ? 9.334 -13.671 -23.621 1.00 86.69 89 CYS A C 1
ATOM 677 O O . CYS A 1 89 ? 8.821 -12.552 -23.648 1.00 86.69 89 CYS A O 1
ATOM 679 N N . ARG A 1 90 ? 8.593 -14.778 -23.769 1.00 90.38 90 ARG A N 1
ATOM 680 C CA . ARG A 1 90 ? 7.142 -14.730 -24.002 1.00 90.38 90 ARG A CA 1
ATOM 681 C C . ARG A 1 90 ? 6.373 -14.170 -22.801 1.00 90.38 90 ARG A C 1
ATOM 683 O O . ARG A 1 90 ? 5.442 -13.393 -23.003 1.00 90.38 90 ARG A O 1
ATOM 690 N N . THR A 1 91 ? 6.768 -14.538 -21.585 1.00 90.19 91 THR A N 1
ATOM 691 C CA . THR A 1 91 ? 6.169 -14.052 -20.334 1.00 90.19 91 THR A CA 1
ATOM 692 C C . THR A 1 91 ? 6.370 -12.547 -20.187 1.00 90.19 91 THR A C 1
ATOM 694 O O . THR A 1 91 ? 5.404 -11.802 -20.061 1.00 90.19 91 THR A O 1
ATOM 697 N N . TRP A 1 92 ? 7.608 -12.065 -20.314 1.00 89.06 92 TRP A N 1
ATOM 698 C CA . TRP A 1 92 ? 7.904 -10.635 -20.213 1.00 89.06 92 TRP A CA 1
ATOM 699 C C . TRP A 1 92 ? 7.226 -9.819 -21.304 1.00 89.06 92 TRP A C 1
ATOM 701 O O . TRP A 1 92 ? 6.739 -8.729 -21.022 1.00 89.06 92 TRP A O 1
ATOM 711 N N . LYS A 1 93 ? 7.100 -10.360 -22.523 1.00 89.69 93 LYS A N 1
ATOM 712 C CA . LYS A 1 93 ? 6.317 -9.714 -23.583 1.00 89.69 93 LYS A CA 1
ATOM 713 C C . LYS A 1 93 ? 4.867 -9.462 -23.147 1.00 89.69 93 LYS A C 1
ATOM 715 O O . LYS A 1 93 ? 4.325 -8.401 -23.442 1.00 89.69 93 LYS A O 1
ATOM 720 N N . SER A 1 94 ? 4.251 -10.412 -22.436 1.00 90.25 94 SER A N 1
ATOM 721 C CA . SER A 1 94 ? 2.890 -10.259 -21.903 1.00 90.25 94 SER A CA 1
ATOM 722 C C . SER A 1 94 ? 2.807 -9.167 -20.831 1.00 90.25 94 SER A C 1
ATOM 724 O O . SER A 1 94 ? 1.882 -8.353 -20.865 1.00 90.25 94 SER A O 1
ATOM 726 N N . TYR A 1 95 ? 3.778 -9.093 -19.920 1.00 89.06 95 TYR A N 1
ATOM 727 C CA . TYR A 1 95 ? 3.817 -8.035 -18.903 1.00 89.06 95 TYR A CA 1
ATOM 728 C C . TYR A 1 95 ? 4.011 -6.655 -19.531 1.00 89.06 95 TYR A C 1
ATOM 730 O O . TYR A 1 95 ? 3.271 -5.720 -19.235 1.00 89.06 95 TYR A O 1
ATOM 738 N N . VAL A 1 96 ? 4.943 -6.537 -20.479 1.00 85.31 96 VAL A N 1
ATOM 739 C CA . VAL A 1 96 ? 5.177 -5.292 -21.220 1.00 85.31 96 VAL A CA 1
ATOM 740 C C . VAL A 1 96 ? 3.925 -4.858 -21.989 1.00 85.31 96 VAL A C 1
ATOM 742 O O . VAL A 1 96 ? 3.621 -3.667 -22.012 1.00 85.31 96 VAL A O 1
ATOM 745 N N . SER A 1 97 ? 3.151 -5.787 -22.565 1.00 84.44 97 SER A N 1
ATOM 746 C CA . SER A 1 97 ? 1.920 -5.430 -23.288 1.00 84.44 97 SER A CA 1
ATOM 747 C C . SER A 1 97 ? 0.802 -4.874 -22.400 1.00 84.44 97 SER A C 1
ATOM 749 O O . SER A 1 97 ? 0.003 -4.074 -22.878 1.00 84.44 97 SER A O 1
ATOM 751 N N . ARG A 1 98 ? 0.764 -5.233 -21.109 1.00 82.38 98 ARG A N 1
ATOM 752 C CA . ARG A 1 98 ? -0.284 -4.803 -20.159 1.00 82.38 98 ARG A CA 1
ATOM 753 C C . ARG A 1 98 ? -0.056 -3.423 -19.559 1.00 82.38 98 ARG A C 1
ATOM 755 O O . ARG A 1 98 ? -0.907 -2.860 -18.887 1.00 82.38 98 ARG A O 1
ATOM 762 N N . ARG A 1 99 ? 1.086 -2.823 -19.851 1.00 79.00 99 ARG A N 1
ATOM 763 C CA . ARG A 1 99 ? 1.522 -1.527 -19.341 1.00 79.00 99 ARG A CA 1
ATOM 764 C C . ARG A 1 99 ? 0.500 -0.388 -19.476 1.00 79.00 99 ARG A C 1
ATOM 766 O O . ARG A 1 99 ? 0.441 0.454 -18.588 1.00 79.00 99 ARG A O 1
ATOM 773 N N . LYS A 1 100 ? -0.300 -0.362 -20.551 1.00 73.00 100 LYS A N 1
ATOM 774 C CA . LYS A 1 100 ? -1.367 0.639 -20.736 1.00 73.00 100 LYS A CA 1
ATOM 775 C C . LYS A 1 100 ? -2.485 0.476 -19.701 1.00 73.00 100 LYS A C 1
ATOM 777 O O . LYS A 1 100 ? -2.965 1.460 -19.161 1.00 73.00 100 LYS A O 1
ATOM 782 N N . GLU A 1 101 ? -2.856 -0.763 -19.401 1.00 75.00 101 GLU A N 1
ATOM 783 C CA . GLU A 1 101 ? -3.910 -1.108 -18.439 1.00 75.00 101 GLU A CA 1
ATOM 784 C C . GLU A 1 101 ? -3.471 -0.859 -16.989 1.00 75.00 101 GLU A C 1
ATOM 786 O O . GLU A 1 101 ? -4.308 -0.755 -16.103 1.00 75.00 101 GLU A O 1
ATOM 791 N N . LEU A 1 102 ? -2.163 -0.723 -16.739 1.00 77.25 102 LEU A N 1
ATOM 792 C CA . LEU A 1 102 ? -1.598 -0.443 -15.416 1.00 77.25 102 LEU A CA 1
ATOM 793 C C . LEU A 1 102 ? -1.497 1.059 -15.094 1.00 77.25 102 LEU A C 1
ATOM 795 O O . LEU A 1 102 ? -1.133 1.404 -13.972 1.00 77.25 102 LEU A O 1
ATOM 799 N N . SER A 1 103 ? -1.828 1.964 -16.019 1.00 67.94 103 SER A N 1
ATOM 800 C CA . SER A 1 103 ? -1.845 3.417 -15.784 1.00 67.94 103 SER A CA 1
ATOM 801 C C . SER A 1 103 ? -3.294 3.913 -15.772 1.00 67.94 103 SER A C 1
ATOM 803 O O . SER A 1 103 ? -3.831 4.333 -16.788 1.00 67.94 103 SER A O 1
ATOM 805 N N . THR A 1 104 ? -3.968 3.771 -14.627 1.00 66.06 104 THR A N 1
ATOM 806 C CA . THR A 1 104 ? -5.437 3.902 -14.518 1.00 66.06 104 THR A CA 1
ATOM 807 C C . THR A 1 104 ? -5.901 5.189 -13.836 1.00 66.06 104 THR A C 1
ATOM 809 O O . THR A 1 104 ? -7.037 5.248 -13.375 1.00 66.06 104 THR A O 1
ATOM 812 N N . PHE A 1 105 ? -5.039 6.199 -13.692 1.00 74.69 105 PHE A N 1
ATOM 813 C CA . PHE A 1 105 ? -5.376 7.415 -12.945 1.00 74.69 105 PHE A CA 1
ATOM 814 C C . PHE A 1 105 ? -5.048 8.690 -13.724 1.00 74.69 105 PHE A C 1
ATOM 816 O O . PHE A 1 105 ? -4.122 9.405 -13.368 1.00 74.69 105 PHE A O 1
ATOM 823 N N . GLU A 1 106 ? -5.831 8.981 -14.765 1.00 66.75 106 GLU A N 1
ATOM 824 C CA . GLU A 1 106 ? -5.586 9.992 -15.819 1.00 66.75 106 GLU A CA 1
ATOM 825 C C . GLU A 1 106 ? -5.342 11.448 -15.354 1.00 66.75 106 GLU A C 1
ATOM 827 O O . GLU A 1 106 ? -4.967 12.309 -16.147 1.00 66.75 106 GLU A O 1
ATOM 832 N N . TYR A 1 107 ? -5.565 11.753 -14.073 1.00 67.19 107 TYR A N 1
ATOM 833 C CA . TYR A 1 107 ? -5.499 13.113 -13.528 1.00 67.19 107 TYR A CA 1
ATOM 834 C C . TYR A 1 107 ? -4.090 13.580 -13.133 1.00 67.19 107 TYR A C 1
ATOM 836 O O . TYR A 1 107 ? -3.878 14.780 -12.927 1.00 67.19 107 TYR A O 1
ATOM 844 N N . LEU A 1 108 ? -3.128 12.657 -13.028 1.00 66.19 108 LEU A N 1
ATOM 845 C CA . LEU A 1 108 ? -1.714 12.992 -12.827 1.00 66.19 108 LEU A CA 1
ATOM 846 C C . LEU A 1 108 ? -1.013 13.172 -14.180 1.00 66.19 108 LEU A C 1
ATOM 848 O O . LEU A 1 108 ? -1.496 12.705 -15.202 1.00 66.19 108 LEU A O 1
ATOM 852 N N . ASP A 1 109 ? 0.101 13.906 -14.180 1.00 58.44 109 ASP A N 1
ATOM 853 C CA . ASP A 1 109 ? 0.747 14.479 -15.373 1.00 58.44 109 ASP A CA 1
ATOM 854 C C . ASP A 1 109 ? 0.712 13.588 -16.641 1.00 58.44 109 ASP A C 1
ATOM 856 O O . ASP A 1 109 ? 1.315 12.503 -16.652 1.00 58.44 109 ASP A O 1
ATOM 860 N N . PRO A 1 110 ? 0.057 14.050 -17.728 1.00 55.78 110 PRO A N 1
ATOM 861 C CA . PRO A 1 110 ? -0.003 13.329 -18.991 1.00 55.78 110 PRO A CA 1
ATOM 862 C C . PRO A 1 110 ? 1.367 13.056 -19.603 1.00 55.78 110 PRO A C 1
ATOM 864 O O . PRO A 1 110 ? 1.499 12.050 -20.280 1.00 55.78 110 PRO A O 1
ATOM 867 N N . GLU A 1 111 ? 2.396 13.882 -19.379 1.00 53.53 111 GLU A N 1
ATOM 868 C CA . GLU A 1 111 ? 3.751 13.637 -19.904 1.00 53.53 111 GLU A CA 1
ATOM 869 C C . GLU A 1 111 ? 4.429 12.428 -19.252 1.00 53.53 111 GLU A C 1
ATOM 871 O O . GLU A 1 111 ? 5.423 11.914 -19.770 1.00 53.53 111 GLU A O 1
ATOM 876 N N . TRP A 1 112 ? 3.896 11.960 -18.122 1.00 54.09 112 TRP A N 1
ATOM 877 C CA . TRP A 1 112 ? 4.392 10.779 -17.425 1.00 54.09 112 TRP A CA 1
ATOM 878 C C . TRP A 1 112 ? 3.543 9.540 -17.639 1.00 54.09 112 TRP A C 1
ATOM 880 O O . TRP A 1 112 ? 4.056 8.425 -17.765 1.00 54.09 112 TRP A O 1
ATOM 890 N N . GLN A 1 113 ? 2.236 9.746 -17.755 1.00 48.12 113 GLN A N 1
ATOM 891 C CA . GLN A 1 113 ? 1.293 8.709 -18.153 1.00 48.12 113 GLN A CA 1
ATOM 892 C C . GLN A 1 113 ? 1.388 8.386 -19.642 1.00 48.12 113 GLN A C 1
ATOM 894 O O . GLN A 1 113 ? 1.116 7.254 -20.040 1.00 48.12 113 GLN A O 1
ATOM 899 N N . ALA A 1 114 ? 1.854 9.339 -20.452 1.00 43.88 114 ALA A N 1
ATOM 900 C CA . ALA A 1 114 ? 2.254 9.162 -21.834 1.00 43.88 114 ALA A CA 1
ATOM 901 C C . ALA A 1 114 ? 3.774 8.919 -21.926 1.00 43.88 114 ALA A C 1
ATOM 903 O O . ALA A 1 114 ? 4.584 9.835 -21.921 1.00 43.88 114 ALA A O 1
ATOM 904 N N . PRO A 1 115 ? 4.201 7.714 -22.282 1.00 49.53 115 PRO A N 1
ATOM 905 C CA . PRO A 1 115 ? 4.041 6.514 -21.483 1.00 49.53 115 PRO A CA 1
ATOM 906 C C . PRO A 1 115 ? 5.361 5.724 -21.431 1.00 49.53 115 PRO A C 1
ATOM 908 O O . PRO A 1 115 ? 6.160 5.714 -22.373 1.00 49.53 115 PRO A O 1
ATOM 911 N N . LEU A 1 116 ? 5.461 4.844 -20.439 1.00 48.00 116 LEU A N 1
ATOM 912 C CA . LEU A 1 116 ? 6.215 3.590 -20.520 1.00 48.00 116 LEU A CA 1
ATOM 913 C C . LEU A 1 116 ? 5.989 2.808 -21.865 1.00 48.00 116 LEU A C 1
ATOM 915 O O . LEU A 1 116 ? 6.672 1.830 -22.156 1.00 48.00 116 LEU A O 1
ATOM 919 N N . VAL A 1 117 ? 4.940 3.145 -22.633 1.00 43.12 117 VAL A N 1
ATOM 920 C CA . VAL A 1 117 ? 4.496 2.541 -23.909 1.00 43.12 117 VAL A CA 1
ATOM 921 C C . VAL A 1 117 ? 5.277 3.113 -25.115 1.00 43.12 117 VAL A C 1
ATOM 923 O O . VAL A 1 117 ? 5.198 2.551 -26.202 1.00 43.12 117 VAL A O 1
ATOM 926 N N . GLY A 1 118 ? 6.058 4.191 -24.939 1.00 44.69 118 GLY A N 1
ATOM 927 C CA . GLY A 1 118 ? 6.796 4.864 -26.022 1.00 44.69 118 GLY A CA 1
ATOM 928 C C . GLY A 1 118 ? 8.294 5.081 -25.781 1.00 44.69 118 GLY A C 1
ATOM 929 O O . GLY A 1 118 ? 8.988 5.517 -26.698 1.00 44.69 118 GLY A O 1
ATOM 930 N N . ARG A 1 119 ? 8.811 4.789 -24.580 1.00 52.00 119 ARG A N 1
ATOM 931 C CA . ARG A 1 119 ? 10.238 4.906 -24.239 1.00 52.00 119 ARG A CA 1
ATOM 932 C C . ARG A 1 119 ? 10.775 3.589 -23.690 1.00 52.00 119 ARG A C 1
ATOM 934 O O . ARG A 1 119 ? 10.085 2.875 -22.964 1.00 52.00 119 ARG A O 1
ATOM 941 N N . GLU A 1 120 ? 12.018 3.284 -24.037 1.00 55.66 120 GLU A N 1
ATOM 942 C CA . GLU A 1 120 ? 12.806 2.271 -23.344 1.00 55.66 120 GLU A CA 1
ATOM 943 C C . GLU A 1 120 ? 13.088 2.797 -21.931 1.00 55.66 120 GLU A C 1
ATOM 945 O O . GLU A 1 120 ? 13.800 3.787 -21.809 1.00 55.66 120 GLU A O 1
ATOM 950 N N . PHE A 1 121 ? 12.534 2.148 -20.897 1.00 62.44 121 PHE A N 1
ATOM 951 C CA . PHE A 1 121 ? 12.919 2.306 -19.488 1.00 62.44 121 PHE A CA 1
ATOM 952 C C . PHE A 1 121 ? 12.719 3.679 -18.828 1.00 62.44 121 PHE A C 1
ATOM 954 O O . PHE A 1 121 ? 13.086 4.730 -19.349 1.00 62.44 121 PHE A O 1
ATOM 961 N N . GLN A 1 122 ? 12.234 3.678 -17.585 1.00 64.88 122 GLN A N 1
ATOM 962 C CA . GLN A 1 122 ? 12.330 4.866 -16.742 1.00 64.88 122 GLN A CA 1
ATOM 963 C C . GLN A 1 122 ? 13.732 4.893 -16.108 1.00 64.88 122 GLN A C 1
ATOM 965 O O . GLN A 1 122 ? 13.985 4.210 -15.126 1.00 64.88 122 GLN A O 1
ATOM 970 N N . LEU A 1 123 ? 14.669 5.641 -16.704 1.00 64.12 123 LEU A N 1
ATOM 971 C CA . LEU A 1 123 ? 16.069 5.752 -16.237 1.00 64.12 123 LEU A CA 1
ATOM 972 C C . LEU A 1 123 ? 16.297 6.842 -15.182 1.00 64.12 123 LEU A C 1
ATOM 974 O O . LEU A 1 123 ? 17.418 7.033 -14.714 1.00 64.12 123 LEU A O 1
ATOM 978 N N . SER A 1 124 ? 15.277 7.644 -14.895 1.00 66.56 124 SER A N 1
ATOM 979 C CA . SER A 1 124 ? 15.465 8.897 -14.178 1.00 66.56 124 SER A CA 1
ATOM 980 C C . SER A 1 124 ? 14.275 9.238 -13.301 1.00 66.56 124 SER A C 1
ATOM 982 O O . SER A 1 124 ? 13.129 9.152 -13.729 1.00 66.56 124 SER A O 1
ATOM 984 N N . GLU A 1 125 ? 14.561 9.711 -12.097 1.00 69.25 125 GLU A N 1
ATOM 985 C CA . GLU A 1 125 ? 13.583 10.322 -11.196 1.00 69.25 125 GLU A CA 1
ATOM 986 C C . GLU A 1 125 ? 13.267 11.780 -11.575 1.00 69.25 125 GLU A C 1
ATOM 988 O O . GLU A 1 125 ? 12.389 12.392 -10.982 1.00 69.25 125 GLU A O 1
ATOM 993 N N . GLU A 1 126 ? 13.957 12.376 -12.554 1.00 71.31 126 GLU A N 1
ATOM 994 C CA . GLU A 1 126 ? 13.785 13.797 -12.894 1.00 71.31 126 GLU A CA 1
ATOM 995 C C . GLU A 1 126 ? 12.338 14.191 -13.192 1.00 71.31 126 GLU A C 1
ATOM 997 O O . GLU A 1 126 ? 11.884 15.216 -12.687 1.00 71.31 126 GLU A O 1
ATOM 1002 N N . PRO A 1 127 ? 11.563 13.419 -13.966 1.00 68.50 127 PRO A N 1
ATOM 1003 C CA . PRO A 1 127 ? 10.177 13.797 -14.189 1.00 68.50 127 PRO A CA 1
ATOM 1004 C C . PRO A 1 127 ? 9.316 13.710 -12.922 1.00 68.50 127 PRO A C 1
ATOM 1006 O O . PRO A 1 127 ? 8.416 14.522 -12.744 1.00 68.50 127 PRO A O 1
ATOM 1009 N N . TYR A 1 128 ? 9.618 12.757 -12.036 1.00 71.69 128 TYR A N 1
ATOM 1010 C CA . TYR A 1 128 ? 8.970 12.614 -10.737 1.00 71.69 128 TYR A CA 1
ATOM 1011 C C . TYR A 1 128 ? 9.220 13.867 -9.883 1.00 71.69 128 TYR A C 1
ATOM 1013 O O . TYR A 1 128 ? 8.289 14.500 -9.386 1.00 71.69 128 TYR A O 1
ATOM 1021 N N . LYS A 1 129 ? 10.483 14.311 -9.827 1.00 73.31 129 LYS A N 1
ATOM 1022 C CA . LYS A 1 129 ? 10.904 15.544 -9.144 1.00 73.31 129 LYS A CA 1
ATOM 1023 C C . LYS A 1 129 ? 10.288 16.791 -9.770 1.00 73.31 129 LYS A C 1
ATOM 1025 O O . LYS A 1 129 ? 9.832 17.670 -9.043 1.00 73.31 129 LYS A O 1
ATOM 1030 N N . LYS A 1 130 ? 10.216 16.873 -11.103 1.00 73.81 130 LYS A N 1
ATOM 1031 C CA . LYS A 1 130 ? 9.550 17.974 -11.821 1.00 73.81 130 LYS A CA 1
ATOM 1032 C C . LYS A 1 130 ? 8.059 18.022 -11.521 1.00 73.81 130 LYS A C 1
ATOM 1034 O O . LYS A 1 130 ? 7.547 19.101 -11.237 1.00 73.81 130 LYS A O 1
ATOM 1039 N N . PHE A 1 131 ? 7.387 16.872 -11.537 1.00 75.25 131 PHE A N 1
ATOM 1040 C CA . PHE A 1 131 ? 5.976 16.767 -11.195 1.00 75.25 131 PHE A CA 1
ATOM 1041 C C . PHE A 1 131 ? 5.727 17.287 -9.780 1.00 75.25 131 PHE A C 1
ATOM 1043 O O . PHE A 1 131 ? 4.977 18.248 -9.614 1.00 75.25 131 PHE A O 1
ATOM 1050 N N . LEU A 1 132 ? 6.413 16.731 -8.776 1.00 74.31 132 LEU A N 1
ATOM 1051 C CA . LEU A 1 132 ? 6.260 17.167 -7.389 1.00 74.31 132 LEU A CA 1
ATOM 1052 C C . LEU A 1 132 ? 6.597 18.646 -7.216 1.00 74.31 132 LEU A C 1
ATOM 1054 O O . LEU A 1 132 ? 5.806 19.376 -6.631 1.00 74.31 132 LEU A O 1
ATOM 1058 N N . THR A 1 133 ? 7.700 19.120 -7.797 1.00 74.19 133 THR A N 1
ATOM 1059 C CA . THR A 1 133 ? 8.078 20.540 -7.741 1.00 74.19 133 THR A CA 1
ATOM 1060 C C . THR A 1 133 ? 6.989 21.429 -8.342 1.00 74.19 133 THR A C 1
ATOM 1062 O O . THR A 1 133 ? 6.598 22.417 -7.730 1.00 74.19 133 THR A O 1
ATOM 1065 N N . SER A 1 134 ? 6.443 21.067 -9.507 1.00 74.38 134 SER A N 1
ATOM 1066 C CA . SER A 1 134 ? 5.373 21.833 -10.161 1.00 74.38 134 SER A CA 1
ATOM 1067 C C . SER A 1 134 ? 4.081 21.868 -9.339 1.00 74.38 134 SER A C 1
ATOM 1069 O O . SER A 1 134 ? 3.389 22.883 -9.334 1.00 74.38 134 SER A O 1
ATOM 1071 N N . ARG A 1 135 ? 3.763 20.783 -8.618 1.00 72.62 135 ARG A N 1
ATOM 1072 C CA . ARG A 1 135 ? 2.546 20.668 -7.804 1.00 72.62 135 ARG A CA 1
ATOM 1073 C C . ARG A 1 135 ? 2.693 21.362 -6.460 1.00 72.62 135 ARG A C 1
ATOM 1075 O O . ARG A 1 135 ? 1.831 22.157 -6.102 1.00 72.62 135 ARG A O 1
ATOM 1082 N N . LEU A 1 136 ? 3.800 21.131 -5.760 1.00 70.50 136 LEU A N 1
ATOM 1083 C CA . LEU A 1 136 ? 4.109 21.736 -4.462 1.00 70.50 136 LEU A CA 1
ATOM 1084 C C . LEU A 1 136 ? 4.358 23.254 -4.559 1.00 70.50 136 LEU A C 1
ATOM 1086 O O . LEU A 1 136 ? 4.276 23.944 -3.550 1.00 70.50 136 LEU A O 1
ATOM 1090 N N . MET A 1 137 ? 4.597 23.790 -5.764 1.00 58.03 137 MET A N 1
ATOM 1091 C CA . MET A 1 137 ? 4.754 25.228 -6.037 1.00 58.03 137 MET A CA 1
ATOM 1092 C C . MET A 1 137 ? 3.453 25.953 -6.447 1.00 58.03 137 MET A C 1
ATOM 1094 O O . MET A 1 137 ? 3.504 27.139 -6.786 1.00 58.03 137 MET A O 1
ATOM 1098 N N . ILE A 1 138 ? 2.266 25.331 -6.361 1.00 46.47 138 ILE A N 1
ATOM 1099 C CA . ILE A 1 138 ? 0.972 26.031 -6.544 1.00 46.47 138 ILE A CA 1
ATOM 1100 C C . ILE A 1 138 ? 0.579 26.784 -5.254 1.00 46.47 138 ILE A C 1
ATOM 1102 O O . ILE A 1 138 ? -0.382 26.454 -4.569 1.00 46.47 138 ILE A O 1
ATOM 1106 N N . LYS A 1 139 ? 1.395 27.795 -4.927 1.00 35.84 139 LYS A N 1
ATOM 1107 C CA . LYS A 1 139 ? 1.075 29.148 -4.419 1.00 35.84 139 LYS A CA 1
ATOM 1108 C C . LYS A 1 139 ? 2.385 29.818 -3.972 1.00 35.84 139 LYS A C 1
ATOM 1110 O O . LYS A 1 139 ? 2.675 29.950 -2.790 1.00 35.84 139 LYS A O 1
ATOM 1115 N N . ARG A 1 140 ? 3.165 30.307 -4.940 1.00 35.66 140 ARG A N 1
ATOM 1116 C CA . ARG A 1 140 ? 4.113 31.420 -4.721 1.00 35.66 140 ARG A CA 1
ATOM 1117 C C . ARG A 1 140 ? 3.784 32.640 -5.589 1.00 35.66 140 ARG A C 1
ATOM 1119 O O . ARG A 1 140 ? 4.650 33.452 -5.883 1.00 35.66 140 ARG A O 1
ATOM 1126 N N . SER A 1 141 ? 2.527 32.760 -6.019 1.00 32.69 141 SER A N 1
ATOM 1127 C CA . SER A 1 141 ? 2.076 33.828 -6.916 1.00 32.69 141 SER A CA 1
ATOM 1128 C C . SER A 1 141 ? 0.634 34.259 -6.629 1.00 32.69 141 SER A C 1
ATOM 1130 O O . SER A 1 141 ? -0.244 34.133 -7.477 1.00 32.69 141 SER A O 1
ATOM 1132 N N . VAL A 1 142 ? 0.389 34.761 -5.423 1.00 35.19 142 VAL A N 1
ATOM 1133 C CA . VAL A 1 142 ? -0.551 35.866 -5.188 1.00 35.19 142 VAL A CA 1
ATOM 1134 C C . VAL A 1 142 ? 0.109 36.683 -4.077 1.00 35.19 142 VAL A C 1
ATOM 1136 O O . VAL A 1 142 ? 0.250 36.147 -2.988 1.00 35.19 142 VAL A O 1
ATOM 1139 N N . ASP A 1 143 ? 0.654 37.858 -4.423 1.00 32.91 143 ASP A N 1
ATOM 1140 C CA . ASP A 1 143 ? 1.035 38.997 -3.543 1.00 32.91 143 ASP A CA 1
ATOM 1141 C C . ASP A 1 143 ? 2.344 39.726 -3.906 1.00 32.91 143 ASP A C 1
ATOM 1143 O O . ASP A 1 143 ? 2.653 40.749 -3.307 1.00 32.91 143 ASP A O 1
ATOM 1147 N N . LEU A 1 144 ? 3.059 39.336 -4.967 1.00 35.81 144 LEU A N 1
ATOM 1148 C CA . LEU A 1 144 ? 4.181 40.130 -5.502 1.00 35.81 144 LEU A CA 1
ATOM 1149 C C . LEU A 1 144 ? 3.959 40.492 -6.972 1.00 35.81 144 LEU A C 1
ATOM 1151 O O . LEU A 1 144 ? 4.700 40.099 -7.864 1.00 35.81 144 LEU A O 1
ATOM 1155 N N . ALA A 1 145 ? 2.875 41.216 -7.228 1.00 33.22 145 ALA A N 1
ATOM 1156 C CA . ALA A 1 145 ? 2.681 41.954 -8.473 1.00 33.22 145 ALA A CA 1
ATOM 1157 C C . ALA A 1 145 ? 1.806 43.178 -8.194 1.00 33.22 145 ALA A C 1
ATOM 1159 O O . ALA A 1 145 ? 0.675 43.301 -8.664 1.00 33.22 145 ALA A O 1
ATOM 1160 N N . ARG A 1 146 ? 2.330 44.085 -7.372 1.00 32.53 146 ARG A N 1
ATOM 1161 C CA . ARG A 1 146 ? 1.877 45.475 -7.349 1.00 32.53 146 ARG A CA 1
ATOM 1162 C C . ARG A 1 146 ? 3.056 46.404 -7.074 1.00 32.53 146 ARG A C 1
ATOM 1164 O O . ARG A 1 146 ? 2.988 47.281 -6.225 1.00 32.53 146 ARG A O 1
ATOM 1171 N N . ASP A 1 147 ? 4.127 46.189 -7.834 1.00 31.64 147 ASP A N 1
ATOM 1172 C CA . ASP A 1 147 ? 5.153 47.204 -8.027 1.00 31.64 147 ASP A CA 1
ATOM 1173 C C . ASP A 1 147 ? 4.569 48.341 -8.860 1.00 31.64 147 ASP A C 1
ATOM 1175 O O . ASP A 1 147 ? 4.158 48.170 -10.011 1.00 31.64 147 ASP A O 1
ATOM 1179 N N . GLY A 1 148 ? 4.530 49.514 -8.240 1.00 28.33 148 GLY A N 1
ATOM 1180 C CA . GLY A 1 148 ? 4.456 50.792 -8.912 1.00 28.33 148 GLY A CA 1
ATOM 1181 C C . GLY A 1 148 ? 5.737 51.571 -8.635 1.00 28.33 148 GLY A C 1
ATOM 1182 O O . GLY A 1 148 ? 5.898 52.099 -7.544 1.00 28.33 148 GLY A O 1
ATOM 1183 N N . ASN A 1 149 ? 6.548 51.710 -9.684 1.00 27.80 149 ASN A N 1
ATOM 1184 C CA . ASN A 1 149 ? 7.345 52.897 -10.015 1.00 27.80 149 ASN A CA 1
ATOM 1185 C C . ASN A 1 149 ? 8.710 53.143 -9.321 1.00 27.80 149 ASN A C 1
ATOM 1187 O O . ASN A 1 149 ? 8.801 53.738 -8.255 1.00 27.80 149 ASN A O 1
ATOM 1191 N N . THR A 1 150 ? 9.762 52.724 -10.036 1.00 32.78 150 THR A N 1
ATOM 1192 C CA . THR A 1 150 ? 10.944 53.489 -10.511 1.00 32.78 150 THR A CA 1
ATOM 1193 C C . THR A 1 150 ? 11.575 54.617 -9.669 1.00 32.78 150 THR A C 1
ATOM 1195 O O . THR A 1 150 ? 10.955 55.653 -9.436 1.00 32.78 150 THR A O 1
ATOM 1198 N N . ASP A 1 151 ? 12.893 54.447 -9.468 1.00 26.89 151 ASP A N 1
ATOM 1199 C CA . ASP A 1 151 ? 14.011 55.398 -9.681 1.00 26.89 151 ASP A CA 1
ATOM 1200 C C . ASP A 1 151 ? 14.875 55.835 -8.476 1.00 26.89 151 ASP A C 1
ATOM 1202 O O . ASP A 1 151 ? 14.381 56.311 -7.458 1.00 26.89 151 ASP A O 1
ATOM 1206 N N . ASN A 1 152 ? 16.196 55.810 -8.750 1.00 28.23 152 ASN A N 1
ATOM 1207 C CA . ASN A 1 152 ? 17.338 56.523 -8.137 1.00 28.23 152 ASN A CA 1
ATOM 1208 C C . ASN A 1 152 ? 17.970 55.972 -6.842 1.00 28.23 152 ASN A C 1
ATOM 1210 O O . ASN A 1 152 ? 17.265 55.464 -5.988 1.00 28.23 152 ASN A O 1
ATOM 1214 N N . VAL A 1 153 ? 19.266 56.123 -6.514 1.00 27.88 153 VAL A N 1
ATOM 1215 C CA . VAL A 1 153 ? 20.599 56.408 -7.123 1.00 27.88 153 VAL A CA 1
ATOM 1216 C C . VAL A 1 153 ? 21.570 56.384 -5.906 1.00 27.88 153 VAL A C 1
ATOM 1218 O O . VAL A 1 153 ? 21.159 56.749 -4.811 1.00 27.88 153 VAL A O 1
ATOM 1221 N N . TYR A 1 154 ? 22.822 55.941 -6.095 1.00 30.17 154 TYR A N 1
ATOM 1222 C CA . TYR A 1 154 ? 24.018 55.999 -5.211 1.00 30.17 154 TYR A CA 1
ATOM 1223 C C . TYR A 1 154 ? 23.976 56.757 -3.855 1.00 30.17 154 TYR A C 1
ATOM 1225 O O . TYR A 1 154 ? 23.701 57.952 -3.847 1.00 30.17 154 TYR A O 1
ATOM 1233 N N . HIS A 1 155 ? 24.477 56.131 -2.769 1.00 27.58 155 HIS A N 1
ATOM 1234 C CA . HIS A 1 155 ? 25.651 56.579 -1.975 1.00 27.58 155 HIS A CA 1
ATOM 1235 C C . HIS A 1 155 ? 26.004 55.616 -0.812 1.00 27.58 155 HIS A C 1
ATOM 1237 O O . HIS A 1 155 ? 25.145 54.907 -0.300 1.00 27.58 155 HIS A O 1
ATOM 1243 N N . ASN A 1 156 ? 27.296 55.595 -0.456 1.00 29.91 156 ASN A N 1
ATOM 1244 C CA . ASN A 1 156 ? 27.933 54.860 0.649 1.00 29.91 156 ASN A CA 1
ATOM 1245 C C . ASN A 1 156 ? 27.649 55.471 2.041 1.00 29.91 156 ASN A C 1
ATOM 1247 O O . ASN A 1 156 ? 27.269 56.635 2.117 1.00 29.91 156 ASN A O 1
ATOM 1251 N N . GLU A 1 157 ? 28.044 54.698 3.065 1.00 25.81 157 GLU A N 1
ATOM 1252 C CA . GLU A 1 157 ? 28.506 55.058 4.429 1.00 25.81 157 GLU A CA 1
ATOM 1253 C C . GLU A 1 157 ? 27.617 54.588 5.601 1.00 25.81 157 GLU A C 1
ATOM 1255 O O . GLU A 1 157 ? 26.483 55.018 5.771 1.00 25.81 157 GLU A O 1
ATOM 1260 N N . ASP A 1 158 ? 28.231 53.685 6.375 1.00 26.41 158 ASP A N 1
ATOM 1261 C CA . ASP A 1 158 ? 28.312 53.595 7.837 1.00 26.41 158 ASP A CA 1
ATOM 1262 C C . ASP A 1 158 ? 27.093 53.324 8.749 1.00 26.41 158 ASP A C 1
ATOM 1264 O O . ASP A 1 158 ? 26.069 53.996 8.745 1.00 26.41 158 ASP A O 1
ATOM 1268 N N . GLU A 1 159 ? 27.372 52.357 9.636 1.00 29.62 159 GLU A N 1
ATOM 1269 C CA . GLU A 1 159 ? 26.928 52.162 11.024 1.00 29.62 159 GLU A CA 1
ATOM 1270 C C . GLU A 1 159 ? 25.505 51.661 11.366 1.00 29.62 159 GLU A C 1
ATOM 1272 O O . GLU A 1 159 ? 24.477 52.262 11.082 1.00 29.62 159 GLU A O 1
ATOM 1277 N N . ASP A 1 160 ? 25.541 50.556 12.124 1.00 27.42 160 ASP A N 1
ATOM 1278 C CA . ASP A 1 160 ? 24.616 50.092 13.160 1.00 27.42 160 ASP A CA 1
ATOM 1279 C C . ASP A 1 160 ? 23.142 49.808 12.832 1.00 27.42 160 ASP A C 1
ATOM 1281 O O . ASP A 1 160 ? 22.297 50.688 12.695 1.00 27.42 160 ASP A O 1
ATOM 1285 N N . GLY A 1 161 ? 22.783 48.523 12.968 1.00 24.34 161 GLY A N 1
ATOM 1286 C CA . GLY A 1 161 ? 21.459 48.159 13.470 1.00 24.34 161 GLY A CA 1
ATOM 1287 C C . GLY A 1 161 ? 20.839 46.896 12.883 1.00 24.34 161 GLY A C 1
ATOM 1288 O O . GLY A 1 161 ? 20.208 46.939 11.844 1.00 24.34 161 GLY A O 1
ATOM 1289 N N . CYS A 1 162 ? 20.895 45.819 13.670 1.00 26.58 162 CYS A N 1
ATOM 1290 C CA . CYS A 1 162 ? 19.795 44.876 13.910 1.00 26.58 162 CYS A CA 1
ATOM 1291 C C . CYS A 1 162 ? 19.114 44.162 12.711 1.00 26.58 162 CYS A C 1
ATOM 1293 O O . CYS A 1 162 ? 18.359 44.759 11.957 1.00 26.58 162 CYS A O 1
ATOM 1295 N N . LYS A 1 163 ? 19.166 42.820 12.786 1.00 31.73 163 LYS A N 1
ATOM 1296 C CA . LYS A 1 163 ? 18.276 41.813 12.166 1.00 31.73 163 LYS A CA 1
ATOM 1297 C C . LYS A 1 163 ? 18.559 41.463 10.708 1.00 31.73 163 LYS A C 1
ATOM 1299 O O . LYS A 1 163 ? 18.068 42.120 9.812 1.00 31.73 163 LYS A O 1
ATOM 1304 N N . ASP A 1 164 ? 19.139 40.280 10.537 1.00 24.78 164 ASP A N 1
ATOM 1305 C CA . ASP A 1 164 ? 18.655 39.322 9.547 1.00 24.78 164 ASP A CA 1
ATOM 1306 C C . ASP A 1 164 ? 18.621 37.938 10.203 1.00 24.78 164 ASP A C 1
ATOM 1308 O O . ASP A 1 164 ? 19.587 37.177 10.217 1.00 24.78 164 ASP A O 1
ATOM 1312 N N . GLN A 1 165 ? 17.483 37.634 10.834 1.00 27.45 165 GLN A N 1
ATOM 1313 C CA . GLN A 1 165 ? 17.053 36.247 10.947 1.00 27.45 165 GLN A CA 1
ATOM 1314 C C . GLN A 1 165 ? 16.617 35.844 9.546 1.00 27.45 165 GLN A C 1
ATOM 1316 O O . GLN A 1 165 ? 15.502 36.152 9.121 1.00 27.45 165 GLN A O 1
ATOM 1321 N N . ASP A 1 166 ? 17.529 35.188 8.840 1.00 26.83 166 ASP A N 1
ATOM 1322 C CA . ASP A 1 166 ? 17.263 34.486 7.597 1.00 26.83 166 ASP A CA 1
ATOM 1323 C C . ASP A 1 166 ? 16.252 33.364 7.888 1.00 26.83 166 ASP A C 1
ATOM 1325 O O . ASP A 1 166 ? 16.581 32.217 8.195 1.00 26.83 166 ASP A O 1
ATOM 1329 N N . SER A 1 167 ? 14.975 33.743 7.898 1.00 31.95 167 SER A N 1
ATOM 1330 C CA . SER A 1 167 ? 13.834 32.842 7.990 1.00 31.95 167 SER A CA 1
ATOM 1331 C C . SER A 1 167 ? 13.621 32.192 6.628 1.00 31.95 167 SER A C 1
ATOM 1333 O O . SER A 1 167 ? 12.591 32.347 5.973 1.00 31.95 167 SER A O 1
ATOM 1335 N N . SER A 1 168 ? 14.608 31.399 6.208 1.00 29.19 168 SER A N 1
ATOM 1336 C CA . SER A 1 168 ? 14.347 30.315 5.276 1.00 29.19 168 SER A CA 1
ATOM 1337 C C . SER A 1 168 ? 13.427 29.329 6.002 1.00 29.19 168 SER A C 1
ATOM 1339 O O . SER A 1 168 ? 13.848 28.445 6.746 1.00 29.19 168 SER A O 1
ATOM 1341 N N . SER A 1 169 ? 12.115 29.529 5.856 1.00 31.27 169 SER A N 1
ATOM 1342 C CA . SER A 1 169 ? 11.118 28.534 6.232 1.00 31.27 169 SER A CA 1
ATOM 1343 C C . SER A 1 169 ? 11.305 27.333 5.303 1.00 31.27 169 SER A C 1
ATOM 1345 O O . SER A 1 169 ? 10.635 27.188 4.278 1.00 31.27 169 SER A O 1
ATOM 1347 N N . SER A 1 170 ? 12.297 26.510 5.631 1.00 33.78 170 SER A N 1
ATOM 1348 C CA . SER A 1 170 ? 12.490 25.167 5.119 1.00 33.78 170 SER A CA 1
ATOM 1349 C C . SER A 1 170 ? 11.222 24.396 5.455 1.00 33.78 170 SER A C 1
ATOM 1351 O O . SER A 1 170 ? 11.065 23.900 6.569 1.00 33.78 170 SER A O 1
ATOM 1353 N N . PHE A 1 171 ? 10.280 24.339 4.517 1.00 39.44 171 PHE A N 1
ATOM 1354 C CA . PHE A 1 171 ? 9.162 23.416 4.603 1.00 39.44 171 PHE A CA 1
ATOM 1355 C C . PHE A 1 171 ? 9.755 22.002 4.661 1.00 39.44 171 PHE A C 1
ATOM 1357 O O . PHE A 1 171 ? 10.118 21.451 3.622 1.00 39.44 171 PHE A O 1
ATOM 1364 N N . SER A 1 172 ? 9.868 21.410 5.858 1.00 51.94 172 SER A N 1
ATOM 1365 C CA . SER A 1 172 ? 10.100 19.970 6.018 1.00 51.94 172 SER A CA 1
ATOM 1366 C C . SER A 1 172 ? 8.807 19.251 5.636 1.00 51.94 172 SER A C 1
ATOM 1368 O O . SER A 1 172 ? 8.010 18.821 6.464 1.00 51.94 172 SER A O 1
ATOM 1370 N N . SER A 1 173 ? 8.528 19.266 4.345 1.00 62.62 173 SER A N 1
ATOM 1371 C CA . SER A 1 173 ? 7.338 18.684 3.760 1.00 62.62 173 SER A CA 1
ATOM 1372 C C . SER A 1 173 ? 7.531 17.170 3.729 1.00 62.62 173 SER A C 1
ATOM 1374 O O . SER A 1 173 ? 8.596 16.728 3.305 1.00 62.62 173 SER A O 1
ATOM 1376 N N . TRP A 1 174 ? 6.537 16.363 4.122 1.00 67.81 174 TRP A N 1
ATOM 1377 C CA . TRP A 1 174 ? 6.541 14.896 3.924 1.00 67.81 174 TRP A CA 1
ATOM 1378 C C . TRP A 1 174 ? 7.000 14.480 2.525 1.00 67.81 174 TRP A C 1
ATOM 1380 O O . TRP A 1 174 ? 7.655 13.460 2.328 1.00 67.81 174 TRP A O 1
ATOM 1390 N N . TRP A 1 175 ? 6.720 15.345 1.564 1.00 72.94 175 TRP A N 1
ATOM 1391 C CA . TRP A 1 175 ? 7.116 15.242 0.178 1.00 72.94 175 TRP A CA 1
ATOM 1392 C C . TRP A 1 175 ? 8.636 15.246 -0.079 1.00 72.94 175 TRP A C 1
ATOM 1394 O O . TRP A 1 175 ? 9.041 14.817 -1.152 1.00 72.94 175 TRP A O 1
ATOM 1404 N N . LEU A 1 176 ? 9.482 15.673 0.869 1.00 69.75 176 LEU A N 1
ATOM 1405 C CA . LEU A 1 176 ? 10.946 15.560 0.766 1.00 69.75 176 LEU A CA 1
ATOM 1406 C C . LEU A 1 176 ? 11.413 14.106 0.873 1.00 69.75 176 LEU A C 1
ATOM 1408 O O . LEU A 1 176 ? 12.242 13.654 0.086 1.00 69.75 176 LEU A O 1
ATOM 1412 N N . THR A 1 177 ? 10.824 13.342 1.796 1.00 70.44 177 THR A N 1
ATOM 1413 C CA . THR A 1 177 ? 11.115 11.909 1.952 1.00 70.44 177 THR A CA 1
ATOM 1414 C C . THR A 1 177 ? 10.788 11.135 0.680 1.00 70.44 177 THR A C 1
ATOM 1416 O O . THR A 1 177 ? 11.493 10.190 0.337 1.00 70.44 177 THR A O 1
ATOM 1419 N N . GLU A 1 178 ? 9.767 11.592 -0.041 1.00 71.25 178 GLU A N 1
ATOM 1420 C CA . GLU A 1 178 ? 9.359 11.050 -1.329 1.00 71.25 178 GLU A CA 1
ATOM 1421 C C . GLU A 1 178 ? 10.317 11.443 -2.478 1.00 71.25 178 GLU A C 1
ATOM 1423 O O . GLU A 1 178 ? 10.465 10.700 -3.447 1.00 71.25 178 GLU A O 1
ATOM 1428 N N . THR A 1 179 ? 11.017 12.582 -2.387 1.00 65.75 179 THR A N 1
ATOM 1429 C CA . THR A 1 179 ? 11.999 13.016 -3.403 1.00 65.75 179 THR A CA 1
ATOM 1430 C C . THR A 1 179 ? 13.421 12.494 -3.187 1.00 65.75 179 THR A C 1
ATOM 1432 O O . THR A 1 179 ? 14.203 12.483 -4.142 1.00 65.75 179 THR A O 1
ATOM 1435 N N . ASP A 1 180 ? 13.760 12.062 -1.970 1.00 62.69 180 ASP A N 1
ATOM 1436 C CA . ASP A 1 180 ? 15.126 11.691 -1.568 1.00 62.69 180 ASP A CA 1
ATOM 1437 C C . ASP A 1 180 ? 15.469 10.197 -1.803 1.00 62.69 180 ASP A C 1
ATOM 1439 O O . ASP A 1 180 ? 16.548 9.736 -1.425 1.00 62.69 180 ASP A O 1
ATOM 1443 N N . GLY A 1 181 ? 14.584 9.435 -2.462 1.00 60.25 181 GLY A N 1
ATOM 1444 C CA . GLY A 1 181 ? 14.763 8.015 -2.826 1.00 60.25 181 GLY A CA 1
ATOM 1445 C C . GLY A 1 181 ? 13.916 7.072 -1.966 1.00 60.25 181 GLY A C 1
ATOM 1446 O O . GLY A 1 181 ? 13.036 7.548 -1.265 1.00 60.25 181 GLY A O 1
ATOM 1447 N N . TRP A 1 182 ? 14.176 5.749 -1.960 1.00 58.16 182 TRP A N 1
ATOM 1448 C CA . TRP A 1 182 ? 13.422 4.716 -1.191 1.00 58.16 182 TRP A CA 1
ATOM 1449 C C . TRP A 1 182 ? 14.272 3.831 -0.252 1.00 58.16 182 TRP A C 1
ATOM 1451 O O . TRP A 1 182 ? 13.740 2.926 0.369 1.00 58.16 182 TRP A O 1
ATOM 1461 N N . ALA A 1 183 ? 15.560 4.128 -0.063 1.00 60.94 183 ALA A N 1
ATOM 1462 C CA . ALA A 1 183 ? 16.430 3.337 0.819 1.00 60.94 183 ALA A CA 1
ATOM 1463 C C . ALA A 1 183 ? 16.170 3.585 2.324 1.00 60.94 183 ALA A C 1
ATOM 1465 O O . ALA A 1 183 ? 15.976 4.739 2.724 1.00 60.94 183 ALA A O 1
ATOM 1466 N N . GLY A 1 184 ? 16.228 2.541 3.153 1.00 59.38 184 GLY A N 1
ATOM 1467 C CA . GLY A 1 184 ? 16.158 2.620 4.620 1.00 59.38 184 GLY A CA 1
ATOM 1468 C C . GLY A 1 184 ? 17.501 2.806 5.324 1.00 59.38 184 GLY A C 1
ATOM 1469 O O . GLY A 1 184 ? 18.458 3.308 4.730 1.00 59.38 184 GLY A O 1
ATOM 1470 N N . GLY A 1 185 ? 17.547 2.434 6.608 1.00 64.25 185 GLY A N 1
ATOM 1471 C CA . GLY A 1 185 ? 18.760 2.450 7.432 1.00 64.25 185 GLY A CA 1
ATOM 1472 C C . GLY A 1 185 ? 19.382 3.843 7.563 1.00 64.25 185 GLY A C 1
ATOM 1473 O O . GLY A 1 185 ? 18.723 4.797 7.981 1.00 64.25 185 GLY A O 1
ATOM 1474 N N . ASP A 1 186 ? 20.654 3.972 7.182 1.00 59.25 186 ASP A N 1
ATOM 1475 C CA . ASP A 1 186 ? 21.422 5.221 7.272 1.00 59.25 186 ASP A CA 1
ATOM 1476 C C . ASP A 1 186 ? 21.447 6.043 5.972 1.00 59.25 186 ASP A C 1
ATOM 1478 O O . ASP A 1 186 ? 22.233 6.994 5.835 1.00 59.25 186 ASP A O 1
ATOM 1482 N N . SER A 1 187 ? 20.551 5.734 5.027 1.00 64.56 187 SER A N 1
ATOM 1483 C CA . SER A 1 187 ? 20.391 6.504 3.793 1.00 64.56 187 SER A CA 1
ATOM 1484 C C . SER A 1 187 ? 20.030 7.973 4.062 1.00 64.56 187 SER A C 1
ATOM 1486 O O . SER A 1 187 ? 19.426 8.319 5.080 1.00 64.56 187 SER A O 1
ATOM 1488 N N . VAL A 1 188 ? 20.341 8.864 3.110 1.00 67.25 188 VAL A N 1
ATOM 1489 C CA . VAL A 1 188 ? 20.011 10.304 3.200 1.00 67.25 188 VAL A CA 1
ATOM 1490 C C . VAL A 1 188 ? 18.526 10.520 3.500 1.00 67.25 188 VAL A C 1
ATOM 1492 O O . VAL A 1 188 ? 18.173 11.311 4.373 1.00 67.25 188 VAL A O 1
ATOM 1495 N N . SER A 1 189 ? 17.669 9.763 2.822 1.00 66.31 189 SER A N 1
ATOM 1496 C CA . SER A 1 189 ? 16.226 9.817 3.007 1.00 66.31 189 SER A CA 1
ATOM 1497 C C . SER A 1 189 ? 15.743 9.255 4.347 1.00 66.31 189 SER A C 1
ATOM 1499 O O . SER A 1 189 ? 14.774 9.766 4.900 1.00 66.31 189 SER A O 1
ATOM 1501 N N . ALA A 1 190 ? 16.408 8.231 4.891 1.00 67.25 190 ALA A N 1
ATOM 1502 C CA . ALA A 1 190 ? 16.033 7.629 6.168 1.00 67.25 190 ALA A CA 1
ATOM 1503 C C . ALA A 1 190 ? 16.462 8.499 7.363 1.00 67.25 190 ALA A C 1
ATOM 1505 O O . ALA A 1 190 ? 15.746 8.575 8.358 1.00 67.25 190 ALA A O 1
ATOM 1506 N N . ARG A 1 191 ? 17.564 9.259 7.247 1.00 71.38 191 ARG A N 1
ATOM 1507 C CA . ARG A 1 191 ? 18.041 10.194 8.293 1.00 71.38 191 ARG A CA 1
ATOM 1508 C C . ARG A 1 191 ? 17.050 11.306 8.642 1.00 71.38 191 ARG A C 1
ATOM 1510 O O . ARG A 1 191 ? 17.139 11.894 9.724 1.00 71.38 191 ARG A O 1
ATOM 1517 N N . GLN A 1 192 ? 16.140 11.631 7.726 1.00 69.75 192 GLN A N 1
ATOM 1518 C CA . GLN A 1 192 ? 15.115 12.646 7.955 1.00 69.75 192 GLN A CA 1
ATOM 1519 C C . GLN A 1 192 ? 13.919 12.108 8.746 1.00 69.75 192 GLN A C 1
ATOM 1521 O O . GLN A 1 192 ? 13.239 12.903 9.390 1.00 69.75 192 GLN A O 1
ATOM 1526 N N . VAL A 1 193 ? 13.701 10.789 8.749 1.00 77.06 193 VAL A N 1
ATOM 1527 C CA . VAL A 1 193 ? 12.556 10.163 9.411 1.00 77.06 193 VAL A CA 1
ATOM 1528 C C . VAL A 1 193 ? 12.720 10.239 10.927 1.00 77.06 193 VAL A C 1
ATOM 1530 O O . VAL A 1 193 ? 13.700 9.754 11.500 1.00 77.06 193 VAL A O 1
ATOM 1533 N N . ASP A 1 194 ? 11.742 10.859 11.579 1.00 77.25 194 ASP A N 1
ATOM 1534 C CA . ASP A 1 194 ? 11.695 11.026 13.026 1.00 77.25 194 ASP A CA 1
ATOM 1535 C C . ASP A 1 194 ? 10.262 10.841 13.528 1.00 77.25 194 ASP A C 1
ATOM 1537 O O . ASP A 1 194 ? 9.437 11.749 13.451 1.00 77.25 194 ASP A O 1
ATOM 1541 N N . ILE A 1 195 ? 9.972 9.662 14.080 1.00 79.19 195 ILE A N 1
ATOM 1542 C CA . ILE A 1 195 ? 8.639 9.332 14.603 1.00 79.19 195 ILE A CA 1
ATOM 1543 C C . ILE A 1 195 ? 8.238 10.179 15.821 1.00 79.19 195 ILE A C 1
ATOM 1545 O O . ILE A 1 195 ? 7.069 10.177 16.203 1.00 79.19 195 ILE A O 1
ATOM 1549 N N . THR A 1 196 ? 9.181 10.892 16.451 1.00 72.81 196 THR A N 1
ATOM 1550 C CA . THR A 1 196 ? 8.885 11.794 17.576 1.00 72.81 196 THR A CA 1
ATOM 1551 C C . THR A 1 196 ? 8.442 13.173 17.109 1.00 72.81 196 THR A C 1
ATOM 1553 O O . THR A 1 196 ? 7.638 13.824 17.776 1.00 72.81 196 THR A O 1
ATOM 1556 N N . LEU A 1 197 ? 8.909 13.601 15.934 1.00 74.69 197 LEU A N 1
ATOM 1557 C CA . LEU A 1 197 ? 8.532 14.857 15.295 1.00 74.69 197 LEU A CA 1
ATOM 1558 C C . LEU A 1 197 ? 7.365 14.612 14.340 1.00 74.69 197 LEU A C 1
ATOM 1560 O O . LEU A 1 197 ? 7.465 14.783 13.124 1.00 74.69 197 LEU A O 1
ATOM 1564 N N . ARG A 1 198 ? 6.241 14.180 14.919 1.00 75.56 198 ARG A N 1
ATOM 1565 C CA . ARG A 1 198 ? 5.013 13.924 14.170 1.00 75.56 198 ARG A CA 1
ATOM 1566 C C . ARG A 1 198 ? 4.549 15.176 13.436 1.00 75.56 198 ARG A C 1
ATOM 1568 O O . ARG A 1 198 ? 4.522 16.277 13.982 1.00 75.56 198 ARG A O 1
ATOM 1575 N N . SER A 1 199 ? 4.168 14.966 12.189 1.00 75.81 199 SER A N 1
ATOM 1576 C CA . SER A 1 199 ? 3.588 15.967 11.299 1.00 75.81 199 SER A CA 1
ATOM 1577 C C . SER A 1 199 ? 2.071 15.803 11.291 1.00 75.81 199 SER A C 1
ATOM 1579 O O . SER A 1 199 ? 1.574 14.710 11.539 1.00 75.81 199 SER A O 1
ATOM 1581 N N . SER A 1 200 ? 1.311 16.865 11.038 1.00 82.62 200 SER A N 1
ATOM 1582 C CA . SER A 1 200 ? -0.152 16.773 11.119 1.00 82.62 200 SER A CA 1
ATOM 1583 C C . SER A 1 200 ? -0.743 16.032 9.915 1.00 82.62 200 SER A C 1
ATOM 1585 O O . SER A 1 200 ? -0.170 16.044 8.826 1.00 82.62 200 SER A O 1
ATOM 1587 N N . PHE A 1 201 ? -1.917 15.418 10.085 1.00 85.25 201 PHE A N 1
ATOM 1588 C CA . PHE A 1 201 ? -2.658 14.762 8.999 1.00 85.25 201 PHE A CA 1
ATOM 1589 C C . PHE A 1 201 ? -2.806 15.669 7.766 1.00 85.25 201 PHE A C 1
ATOM 1591 O O . PHE A 1 201 ? -2.585 15.246 6.632 1.00 85.25 201 PHE A O 1
ATOM 1598 N N . GLU A 1 202 ? -3.097 16.949 7.997 1.00 84.75 202 GLU A N 1
ATOM 1599 C CA . GLU A 1 202 ? -3.273 17.974 6.970 1.00 84.75 202 GLU A CA 1
ATOM 1600 C C . GLU A 1 202 ? -2.007 18.197 6.129 1.00 84.75 202 GLU A C 1
ATOM 1602 O O . GLU A 1 202 ? -2.107 18.474 4.931 1.00 84.75 202 GLU A O 1
ATOM 1607 N N . GLN A 1 203 ? -0.813 18.040 6.714 1.00 82.69 203 GLN A N 1
ATOM 1608 C CA . GLN A 1 203 ? 0.451 18.257 6.005 1.00 82.69 203 GLN A CA 1
ATOM 1609 C C . GLN A 1 203 ? 0.677 17.247 4.873 1.00 82.69 203 GLN A C 1
ATOM 1611 O O . GLN A 1 203 ? 1.308 17.596 3.876 1.00 82.69 203 GLN A O 1
ATOM 1616 N N . GLY A 1 204 ? 0.112 16.039 4.944 1.00 84.00 204 GLY A N 1
ATOM 1617 C CA . GLY A 1 204 ? 0.220 15.078 3.836 1.00 84.00 204 GLY A CA 1
ATOM 1618 C C . GLY A 1 204 ? -0.710 15.314 2.680 1.00 84.00 204 GLY A C 1
ATOM 1619 O O . GLY A 1 204 ? -0.451 14.836 1.579 1.00 84.00 204 GLY A O 1
ATOM 1620 N N . PHE A 1 205 ? -1.759 16.090 2.911 1.00 87.50 205 PHE A N 1
ATOM 1621 C CA . PHE A 1 205 ? -2.640 16.545 1.851 1.00 87.50 205 PHE A CA 1
ATOM 1622 C C . PHE A 1 205 ? -2.134 17.839 1.213 1.00 87.50 205 PHE A C 1
ATOM 1624 O O . PHE A 1 205 ? -2.703 18.273 0.212 1.00 87.50 205 PHE A O 1
ATOM 1631 N N . ALA A 1 206 ? -1.042 18.435 1.711 1.00 81.56 206 ALA A N 1
ATOM 1632 C CA . ALA A 1 206 ? -0.379 19.532 1.020 1.00 81.56 206 ALA A CA 1
ATOM 1633 C C . ALA A 1 206 ? -0.083 19.134 -0.443 1.00 81.56 206 ALA A C 1
ATOM 1635 O O . ALA A 1 206 ? 0.311 17.998 -0.709 1.00 81.56 206 ALA A O 1
ATOM 1636 N N . PRO A 1 207 ? -0.282 20.039 -1.414 1.00 81.06 207 PRO A N 1
ATOM 1637 C CA . PRO A 1 207 ? -0.556 21.468 -1.269 1.00 81.06 207 PRO A CA 1
ATOM 1638 C C . PRO A 1 207 ? -2.058 21.824 -1.270 1.00 81.06 207 PRO A C 1
ATOM 1640 O O . PRO A 1 207 ? -2.406 22.956 -1.602 1.00 81.06 207 PRO A O 1
ATOM 1643 N N . ILE A 1 208 ? -2.963 20.887 -0.954 1.00 83.38 208 ILE A N 1
ATOM 1644 C CA . ILE A 1 208 ? -4.401 21.188 -0.877 1.00 83.38 208 ILE A CA 1
ATOM 1645 C C . ILE A 1 208 ? -4.627 22.307 0.161 1.00 83.38 208 ILE A C 1
ATOM 1647 O O . ILE A 1 208 ? -4.185 22.169 1.305 1.00 83.38 208 ILE A O 1
ATOM 1651 N N . PRO A 1 209 ? -5.295 23.418 -0.213 1.00 80.94 209 PRO A N 1
ATOM 1652 C CA . PRO A 1 209 ? -5.644 24.488 0.719 1.00 80.94 209 PRO A CA 1
ATOM 1653 C C . PRO A 1 209 ? -6.473 23.978 1.900 1.00 80.94 209 PRO A C 1
ATOM 1655 O O . PRO A 1 209 ? -7.304 23.090 1.729 1.00 80.94 209 PRO A O 1
ATOM 1658 N N . SER A 1 210 ? -6.296 24.562 3.087 1.00 80.44 210 SER A N 1
ATOM 1659 C CA . SER A 1 210 ? -6.965 24.101 4.312 1.00 80.44 210 SER A CA 1
ATOM 1660 C C . SER A 1 210 ? -8.497 24.108 4.235 1.00 80.44 210 SER A C 1
ATOM 1662 O O . SER A 1 210 ? -9.141 23.263 4.847 1.00 80.44 210 SER A O 1
ATOM 1664 N N . ASP A 1 211 ? -9.083 25.009 3.444 1.00 82.00 211 ASP A N 1
ATOM 1665 C CA . ASP A 1 211 ? -10.522 25.098 3.166 1.00 82.00 211 ASP A CA 1
ATOM 1666 C C . ASP A 1 211 ? -11.039 24.022 2.192 1.00 82.00 211 ASP A C 1
ATOM 1668 O O . ASP A 1 211 ? -12.247 23.841 2.054 1.00 82.00 211 ASP A O 1
ATOM 1672 N N . GLN A 1 212 ? -10.133 23.304 1.525 1.00 84.00 212 GLN A N 1
ATOM 1673 C CA . GLN A 1 212 ? -10.420 22.225 0.572 1.00 84.00 212 GLN A CA 1
ATOM 1674 C C . GLN A 1 212 ? -9.919 20.862 1.058 1.00 84.00 212 GLN A C 1
ATOM 1676 O O . GLN A 1 212 ? -10.041 19.871 0.333 1.00 84.00 212 GLN A O 1
ATOM 1681 N N . LEU A 1 213 ? -9.336 20.800 2.258 1.00 86.44 213 LEU A N 1
ATOM 1682 C CA . LEU A 1 213 ? -8.883 19.546 2.834 1.00 86.44 213 LEU A CA 1
ATOM 1683 C C . LEU A 1 213 ? -10.066 18.601 3.056 1.00 86.44 213 LEU A C 1
ATOM 1685 O O . LEU A 1 213 ? -11.152 19.041 3.453 1.00 86.44 213 LEU A O 1
ATOM 1689 N N . PRO A 1 214 ? -9.868 17.292 2.830 1.00 88.44 214 PRO A N 1
ATOM 1690 C CA . PRO A 1 214 ? -10.867 16.321 3.221 1.00 88.44 214 PRO A CA 1
ATOM 1691 C C . PRO A 1 214 ? -11.094 16.428 4.735 1.00 88.44 214 PRO A C 1
ATOM 1693 O O . PRO A 1 214 ? -10.124 16.537 5.488 1.00 88.44 214 PRO A O 1
ATOM 1696 N N . PRO A 1 215 ? -12.348 16.362 5.208 1.00 87.38 215 PRO A N 1
ATOM 1697 C CA . PRO A 1 215 ? -12.626 16.377 6.635 1.00 87.38 215 PRO A CA 1
ATOM 1698 C C . PRO A 1 215 ? -11.863 15.265 7.369 1.00 87.38 215 PRO A C 1
ATOM 1700 O O . PRO A 1 215 ? -11.882 14.110 6.930 1.00 87.38 215 PRO A O 1
ATOM 1703 N N . SER A 1 216 ? -11.245 15.603 8.504 1.00 91.62 216 SER A N 1
ATOM 1704 C CA . SER A 1 216 ? -10.628 14.656 9.447 1.00 91.62 216 SER A CA 1
ATOM 1705 C C . SER A 1 216 ? -11.709 13.964 10.288 1.00 91.62 216 SER A C 1
ATOM 1707 O O . SER A 1 216 ? -11.753 14.076 11.512 1.00 91.62 216 SER A O 1
ATOM 1709 N N . GLN A 1 217 ? -12.660 13.319 9.611 1.00 92.38 217 GLN A N 1
ATOM 1710 C CA . GLN A 1 217 ? -13.795 12.640 10.225 1.00 92.38 217 GLN A CA 1
ATOM 1711 C C . GLN A 1 217 ? -14.126 11.355 9.467 1.00 92.38 217 GLN A C 1
ATOM 1713 O O . GLN A 1 217 ? -13.778 11.185 8.298 1.00 92.38 217 GLN A O 1
ATOM 1718 N N . ARG A 1 218 ? -14.861 10.465 10.133 1.00 94.31 218 ARG A N 1
ATOM 1719 C CA . ARG A 1 218 ? -15.334 9.215 9.540 1.00 94.31 218 ARG A CA 1
ATOM 1720 C C . ARG A 1 218 ? -16.258 9.472 8.351 1.00 94.31 218 ARG A C 1
ATOM 1722 O O . ARG A 1 218 ? -17.145 10.323 8.431 1.00 94.31 218 ARG A O 1
ATOM 1729 N N . VAL A 1 219 ? -16.094 8.689 7.288 1.00 94.19 219 VAL A N 1
ATOM 1730 C CA . VAL A 1 219 ? -17.039 8.695 6.167 1.00 94.19 219 VAL A CA 1
ATOM 1731 C C . VAL A 1 219 ? -18.351 8.030 6.587 1.00 94.19 219 VAL A C 1
ATOM 1733 O O . VAL A 1 219 ? -18.364 6.988 7.243 1.00 94.19 219 VAL A O 1
ATOM 1736 N N . CYS A 1 220 ? -19.474 8.631 6.213 1.00 90.81 220 CYS A N 1
ATOM 1737 C CA . CYS A 1 220 ? -20.811 8.111 6.482 1.00 90.81 220 CYS A CA 1
ATOM 1738 C C . CYS A 1 220 ? -21.543 7.757 5.182 1.00 90.81 220 CYS A C 1
ATOM 1740 O O . CYS A 1 220 ? -21.090 8.082 4.084 1.00 90.81 220 CYS A O 1
ATOM 1742 N N . ASP A 1 221 ? -22.716 7.132 5.286 1.00 89.25 221 ASP A N 1
ATOM 1743 C CA . ASP A 1 221 ? -23.512 6.738 4.114 1.00 89.25 221 ASP A CA 1
ATOM 1744 C C . ASP A 1 221 ? -23.827 7.924 3.179 1.00 89.25 221 ASP A C 1
ATOM 1746 O O . ASP A 1 221 ? -23.879 7.751 1.962 1.00 89.25 221 ASP A O 1
ATOM 1750 N N . ARG A 1 222 ? -23.947 9.150 3.717 1.00 91.31 222 ARG A N 1
ATOM 1751 C CA . ARG A 1 222 ? -24.135 10.371 2.909 1.00 91.31 222 ARG A CA 1
ATOM 1752 C C . ARG A 1 222 ? -22.914 10.714 2.056 1.00 91.31 222 ARG A C 1
ATOM 1754 O O . ARG A 1 222 ? -23.072 11.260 0.967 1.00 91.31 222 ARG A O 1
ATOM 1761 N N . ASP A 1 223 ? -21.705 10.405 2.524 1.00 93.81 223 ASP A N 1
ATOM 1762 C CA . ASP A 1 223 ? -20.478 10.604 1.749 1.00 93.81 223 ASP A CA 1
ATOM 1763 C C . ASP A 1 223 ? -20.412 9.619 0.578 1.00 93.81 223 ASP A C 1
ATOM 1765 O O . ASP A 1 223 ? -20.109 10.018 -0.547 1.00 93.81 223 ASP A O 1
ATOM 1769 N N . TYR A 1 224 ? -20.785 8.355 0.813 1.00 92.44 224 TYR A N 1
ATOM 1770 C CA . TYR A 1 224 ? -20.914 7.352 -0.248 1.00 92.44 224 TYR A CA 1
ATOM 1771 C C . TYR A 1 224 ? -22.016 7.710 -1.250 1.00 92.44 224 TYR A C 1
ATOM 1773 O O . TYR A 1 224 ? -21.850 7.485 -2.452 1.00 92.44 224 TYR A O 1
ATOM 1781 N N . GLU A 1 225 ? -23.131 8.283 -0.786 1.00 91.44 225 GLU A N 1
ATOM 1782 C CA . GLU A 1 225 ? -24.206 8.772 -1.653 1.00 91.44 225 GLU A CA 1
ATOM 1783 C C . GLU A 1 225 ? -23.715 9.914 -2.542 1.00 91.44 225 GLU A C 1
ATOM 1785 O O . GLU A 1 225 ? -23.844 9.837 -3.766 1.00 91.44 225 GLU A O 1
ATOM 1790 N N . ARG A 1 226 ? -23.077 10.929 -1.938 1.00 92.88 226 ARG A N 1
ATOM 1791 C CA . ARG A 1 226 ? -22.471 12.066 -2.648 1.00 92.88 226 ARG A CA 1
ATOM 1792 C C . ARG A 1 226 ? -21.475 11.594 -3.704 1.00 92.88 226 ARG A C 1
ATOM 1794 O O . ARG A 1 226 ? -21.478 12.106 -4.819 1.00 92.88 226 ARG A O 1
ATOM 1801 N N . ALA A 1 227 ? -20.632 10.624 -3.361 1.00 92.19 227 ALA A N 1
ATOM 1802 C CA . ALA A 1 227 ? -19.617 10.085 -4.260 1.00 92.19 227 ALA A CA 1
ATOM 1803 C C . ALA A 1 227 ? -20.188 9.168 -5.360 1.00 92.19 227 ALA A C 1
ATOM 1805 O O . ALA A 1 227 ? -19.444 8.720 -6.236 1.00 92.19 227 ALA A O 1
ATOM 1806 N N . GLY A 1 228 ? -21.494 8.871 -5.328 1.00 91.31 228 GLY A N 1
ATOM 1807 C CA . GLY A 1 228 ? -22.148 7.969 -6.276 1.00 91.31 228 GLY A CA 1
ATOM 1808 C C . GLY A 1 228 ? -21.745 6.501 -6.100 1.00 91.31 228 GLY A C 1
ATOM 1809 O O . GLY A 1 228 ? -21.875 5.716 -7.037 1.00 91.31 228 GLY A O 1
ATOM 1810 N N . LEU A 1 229 ? -21.251 6.121 -4.919 1.00 89.69 229 LEU A N 1
ATOM 1811 C CA . LEU A 1 229 ? -20.708 4.789 -4.636 1.00 89.69 229 LEU A CA 1
ATOM 1812 C C . LEU A 1 229 ? -21.750 3.819 -4.059 1.00 89.69 229 LEU A C 1
ATOM 1814 O O . LEU A 1 229 ? -21.565 2.608 -4.154 1.00 89.69 229 LEU A O 1
ATOM 1818 N N . LEU A 1 230 ? -22.888 4.315 -3.552 1.00 82.69 230 LEU A N 1
ATOM 1819 C CA . LEU A 1 230 ? -23.980 3.466 -3.040 1.00 82.69 230 LEU A CA 1
ATOM 1820 C C . LEU A 1 230 ? -24.615 2.556 -4.101 1.00 82.69 230 LEU A C 1
ATOM 1822 O O . LEU A 1 230 ? -25.146 1.504 -3.763 1.00 82.69 230 LEU A O 1
ATOM 1826 N N . LYS A 1 231 ? -24.587 2.966 -5.374 1.00 69.56 231 LYS A N 1
ATOM 1827 C CA . LYS A 1 231 ? -25.287 2.282 -6.476 1.00 69.56 231 LYS A CA 1
ATOM 1828 C C . LYS A 1 231 ? -24.448 1.211 -7.178 1.00 69.56 231 LYS A C 1
ATOM 1830 O O . LYS A 1 231 ? -24.955 0.571 -8.094 1.00 69.56 231 LYS A O 1
ATOM 1835 N N . LYS A 1 232 ? -23.178 1.038 -6.798 1.00 71.62 232 LYS A N 1
ATOM 1836 C CA . LYS A 1 232 ? -22.347 -0.051 -7.322 1.00 71.62 232 LYS A CA 1
ATOM 1837 C C . LYS A 1 232 ? -22.776 -1.360 -6.653 1.00 71.62 232 LYS A C 1
ATOM 1839 O O . LYS A 1 232 ? -22.816 -1.429 -5.427 1.00 71.62 232 LYS A O 1
ATOM 1844 N N . GLU A 1 233 ? -23.107 -2.378 -7.446 1.00 67.62 233 GLU A N 1
ATOM 1845 C CA . GLU A 1 233 ? -23.341 -3.734 -6.934 1.00 67.62 233 GLU A CA 1
ATOM 1846 C C . GLU A 1 233 ? -22.109 -4.209 -6.136 1.00 67.62 233 GLU A C 1
ATOM 1848 O O . GLU A 1 233 ? -20.977 -3.900 -6.508 1.00 67.62 233 GLU A O 1
ATOM 1853 N N . ASN A 1 234 ? -22.323 -4.931 -5.029 1.00 70.06 234 ASN A N 1
ATOM 1854 C CA . ASN A 1 234 ? -21.265 -5.490 -4.166 1.00 70.06 234 ASN A CA 1
ATOM 1855 C C . ASN A 1 234 ? -20.263 -4.466 -3.587 1.00 70.06 234 ASN A C 1
ATOM 1857 O O . ASN A 1 234 ? -19.085 -4.762 -3.391 1.00 70.06 234 ASN A O 1
ATOM 1861 N N . ASN A 1 235 ? -20.722 -3.253 -3.271 1.00 83.88 235 ASN A N 1
ATOM 1862 C CA . ASN A 1 235 ? -19.891 -2.214 -2.650 1.00 83.88 235 ASN A CA 1
ATOM 1863 C C . ASN A 1 235 ? -19.606 -2.425 -1.153 1.00 83.88 235 ASN A C 1
ATOM 1865 O O . ASN A 1 235 ? -18.861 -1.634 -0.577 1.00 83.88 235 ASN A O 1
ATOM 1869 N N . LYS A 1 236 ? -20.168 -3.465 -0.529 1.00 90.81 236 LYS A N 1
ATOM 1870 C CA . LYS A 1 236 ? -19.787 -3.951 0.800 1.00 90.81 236 LYS A CA 1
ATOM 1871 C C . LYS A 1 236 ? -19.399 -5.423 0.733 1.00 90.81 236 LYS A C 1
ATOM 1873 O O . LYS A 1 236 ? -20.014 -6.181 -0.012 1.00 90.81 236 LYS A O 1
ATOM 1878 N N . ASN A 1 237 ? -18.404 -5.807 1.523 1.00 92.69 237 ASN A N 1
ATOM 1879 C CA . ASN A 1 237 ? -18.019 -7.203 1.718 1.00 92.69 237 ASN A CA 1
ATOM 1880 C C . ASN A 1 237 ? -18.953 -7.911 2.731 1.00 92.69 237 ASN A C 1
ATOM 1882 O O . ASN A 1 237 ? -19.861 -7.278 3.288 1.00 92.69 237 ASN A O 1
ATOM 1886 N N . ALA A 1 238 ? -18.743 -9.205 2.994 1.00 92.88 238 ALA A N 1
ATOM 1887 C CA . ALA A 1 238 ? -19.643 -10.011 3.830 1.00 92.88 238 ALA A CA 1
ATOM 1888 C C . ALA A 1 238 ? -19.734 -9.522 5.289 1.00 92.88 238 ALA A C 1
ATOM 1890 O O . ALA A 1 238 ? -20.742 -9.728 5.965 1.00 92.88 238 ALA A O 1
ATOM 1891 N N . VAL A 1 239 ? -18.710 -8.808 5.764 1.00 94.62 239 VAL A N 1
ATOM 1892 C CA . VAL A 1 239 ? -18.639 -8.234 7.117 1.00 94.62 239 VAL A CA 1
ATOM 1893 C C . VAL A 1 239 ? -19.011 -6.745 7.164 1.00 94.62 239 VAL A C 1
ATOM 1895 O O . VAL A 1 239 ? -18.793 -6.069 8.176 1.00 94.62 239 VAL A O 1
ATOM 1898 N N . GLY A 1 240 ? -19.601 -6.222 6.084 1.00 92.88 240 GLY A N 1
ATOM 1899 C CA . GLY A 1 240 ? -20.161 -4.874 6.010 1.00 92.88 240 GLY A CA 1
ATOM 1900 C C . GLY A 1 240 ? -19.142 -3.753 5.794 1.00 92.88 240 GLY A C 1
ATOM 1901 O O . GLY A 1 240 ? -19.502 -2.585 5.957 1.00 92.88 240 GLY A O 1
ATOM 1902 N N . LEU A 1 241 ? -17.895 -4.073 5.434 1.00 94.94 241 LEU A N 1
ATOM 1903 C CA . LEU A 1 241 ? -16.888 -3.075 5.073 1.00 94.94 241 LEU A CA 1
ATOM 1904 C C . LEU A 1 241 ? -17.110 -2.608 3.639 1.00 94.94 241 LEU A C 1
ATOM 1906 O O . LEU A 1 241 ? -17.304 -3.422 2.740 1.00 94.94 241 LEU A O 1
ATOM 1910 N N . TRP A 1 242 ? -17.063 -1.297 3.429 1.00 94.06 242 TRP A N 1
ATOM 1911 C CA . TRP A 1 242 ? -17.165 -0.705 2.100 1.00 94.06 242 TRP A CA 1
ATOM 1912 C C . TRP A 1 242 ? -15.954 -1.061 1.234 1.00 94.06 242 TRP A C 1
ATOM 1914 O O . TRP A 1 242 ? -14.844 -1.162 1.744 1.00 94.06 242 TRP A O 1
ATOM 1924 N N . ARG A 1 243 ? -16.170 -1.214 -0.073 1.00 93.94 243 ARG A N 1
ATOM 1925 C CA . ARG A 1 243 ? -15.148 -1.538 -1.068 1.00 93.94 243 ARG A CA 1
ATOM 1926 C C . ARG A 1 243 ? -14.913 -0.350 -1.994 1.00 93.94 243 ARG A C 1
ATOM 1928 O O . ARG A 1 243 ? -15.794 0.038 -2.761 1.00 93.94 243 ARG A O 1
ATOM 1935 N N . LEU A 1 244 ? -13.701 0.200 -1.952 1.00 94.12 244 LEU A N 1
ATOM 1936 C CA . LEU A 1 244 ? -13.211 1.172 -2.932 1.00 94.12 244 LEU A CA 1
ATOM 1937 C C . LEU A 1 244 ? -12.392 0.437 -3.995 1.00 94.12 244 LEU A C 1
ATOM 1939 O O . LEU A 1 244 ? -11.506 -0.342 -3.655 1.00 94.12 244 LEU A O 1
ATOM 1943 N N . SER A 1 245 ? -12.691 0.670 -5.275 1.00 90.38 245 SER A N 1
ATOM 1944 C CA . SER A 1 245 ? -12.090 -0.098 -6.382 1.00 90.38 245 SER A CA 1
ATOM 1945 C C . SER A 1 245 ? -11.005 0.662 -7.148 1.00 90.38 245 SER A C 1
ATOM 1947 O O . SER A 1 245 ? -10.377 0.102 -8.045 1.00 90.38 245 SER A O 1
ATOM 1949 N N . SER A 1 246 ? -10.798 1.947 -6.854 1.00 92.12 246 SER A N 1
ATOM 1950 C CA . SER A 1 246 ? -9.833 2.786 -7.563 1.00 92.12 246 SER A CA 1
ATOM 1951 C C . SER A 1 246 ? -9.468 4.042 -6.775 1.00 92.12 246 SER A C 1
ATOM 1953 O O . SER A 1 246 ? -10.208 4.484 -5.891 1.00 92.12 246 SER A O 1
ATOM 1955 N N . TRP A 1 247 ? -8.363 4.680 -7.169 1.00 93.69 247 TRP A N 1
ATOM 1956 C CA . TRP A 1 247 ? -8.028 6.040 -6.740 1.00 93.69 247 TRP A CA 1
ATOM 1957 C C . TRP A 1 247 ? -9.160 7.038 -6.982 1.00 93.69 247 TRP A C 1
ATOM 1959 O O . TRP A 1 247 ? -9.406 7.900 -6.146 1.00 93.69 247 TRP A O 1
ATOM 1969 N N . GLU A 1 248 ? -9.880 6.907 -8.094 1.00 91.88 248 GLU A N 1
ATOM 1970 C CA . GLU A 1 248 ? -10.996 7.792 -8.411 1.00 91.88 248 GLU A CA 1
ATOM 1971 C C . GLU A 1 248 ? -12.139 7.664 -7.391 1.00 91.88 248 GLU A C 1
ATOM 1973 O O . GLU A 1 248 ? -12.663 8.679 -6.931 1.00 91.88 248 GLU A O 1
ATOM 1978 N N . ASP A 1 249 ? -12.482 6.439 -6.978 1.00 93.75 249 ASP A N 1
ATOM 1979 C CA . ASP A 1 249 ? -13.486 6.210 -5.934 1.00 93.75 249 ASP A CA 1
ATOM 1980 C C . ASP A 1 249 ? -13.063 6.868 -4.612 1.00 93.75 249 ASP A C 1
ATOM 1982 O O . ASP A 1 249 ? -13.864 7.562 -3.985 1.00 93.75 249 ASP A O 1
ATOM 1986 N N . TYR A 1 250 ? -11.795 6.704 -4.220 1.00 95.56 250 TYR A N 1
ATOM 1987 C CA . TYR A 1 250 ? -11.241 7.324 -3.014 1.00 95.56 250 TYR A CA 1
ATOM 1988 C C . TYR A 1 250 ? -11.278 8.860 -3.079 1.00 95.56 250 TYR A C 1
ATOM 1990 O O . TYR A 1 250 ? -11.764 9.503 -2.146 1.00 95.56 250 TYR A O 1
ATOM 1998 N N . TYR A 1 251 ? -10.844 9.456 -4.194 1.00 94.25 251 TYR A N 1
ATOM 1999 C CA . TYR A 1 251 ? -10.839 10.911 -4.373 1.00 94.25 251 TYR A CA 1
ATOM 2000 C C . TYR A 1 251 ? -12.256 11.490 -4.331 1.00 94.25 251 TYR A C 1
ATOM 2002 O O . TYR A 1 251 ? -12.487 12.488 -3.648 1.00 94.25 251 TYR A O 1
ATOM 2010 N N . ARG A 1 252 ? -13.229 10.848 -4.994 1.00 93.69 252 ARG A N 1
ATOM 2011 C CA . ARG A 1 252 ? -14.638 11.273 -4.935 1.00 93.69 252 ARG A CA 1
ATOM 2012 C C . ARG A 1 252 ? -15.214 11.136 -3.527 1.00 93.69 252 ARG A C 1
ATOM 2014 O O . ARG A 1 252 ? -15.900 12.049 -3.065 1.00 93.69 252 ARG A O 1
ATOM 2021 N N . LEU A 1 253 ? -14.934 10.024 -2.842 1.00 95.44 253 LEU A N 1
ATOM 2022 C CA . LEU A 1 253 ? -15.414 9.786 -1.481 1.00 95.44 253 LEU A CA 1
ATOM 2023 C C . LEU A 1 253 ? -14.896 10.858 -0.523 1.00 95.44 253 LEU A C 1
ATOM 2025 O O . LEU A 1 253 ? -15.685 11.472 0.195 1.00 95.44 253 LEU A O 1
ATOM 2029 N N . ARG A 1 254 ? -13.589 11.121 -0.553 1.00 94.81 254 ARG A N 1
ATOM 2030 C CA . ARG A 1 254 ? -12.934 12.089 0.332 1.00 94.81 254 ARG A CA 1
ATOM 2031 C C . ARG A 1 254 ? -13.033 13.536 -0.136 1.00 94.81 254 ARG A C 1
ATOM 2033 O O . ARG A 1 254 ? -12.608 14.415 0.600 1.00 94.81 254 ARG A O 1
ATOM 2040 N N . ASN A 1 255 ? -13.643 13.797 -1.292 1.00 92.75 255 ASN A N 1
ATOM 2041 C CA . ASN A 1 255 ? -13.733 15.134 -1.883 1.00 92.75 255 ASN A CA 1
ATOM 2042 C C . ASN A 1 255 ? -12.344 15.765 -2.117 1.00 92.75 255 ASN A C 1
ATOM 2044 O O . ASN A 1 255 ? -12.121 16.943 -1.854 1.00 92.75 255 ASN A O 1
ATOM 2048 N N . ILE A 1 256 ? -11.399 14.955 -2.593 1.00 92.12 256 ILE A N 1
ATOM 2049 C CA . ILE A 1 256 ? -10.029 15.372 -2.893 1.00 92.12 256 ILE A CA 1
ATOM 2050 C C . ILE A 1 256 ? -9.987 15.913 -4.331 1.00 92.12 256 ILE A C 1
ATOM 2052 O O . ILE A 1 256 ? -10.463 15.230 -5.245 1.00 92.12 256 ILE A O 1
ATOM 2056 N N . PRO A 1 257 ? -9.387 17.093 -4.582 1.00 88.38 257 PRO A N 1
ATOM 2057 C CA . PRO A 1 257 ? -9.182 17.589 -5.939 1.00 88.38 257 PRO A CA 1
ATOM 2058 C C . PRO A 1 257 ? -8.419 16.563 -6.801 1.00 88.38 257 PRO A C 1
ATOM 2060 O O . PRO A 1 257 ? -7.357 16.107 -6.374 1.00 88.38 257 PRO A O 1
ATOM 2063 N N . PRO A 1 258 ? -8.880 16.219 -8.022 1.00 85.00 258 PRO A N 1
ATOM 2064 C CA . PRO A 1 258 ? -8.234 15.201 -8.862 1.00 85.00 258 PRO A CA 1
ATOM 2065 C C . PRO A 1 258 ? -6.752 15.466 -9.159 1.00 85.00 258 PRO A C 1
ATOM 2067 O O . PRO A 1 258 ? -5.985 14.536 -9.375 1.00 85.00 258 PRO A O 1
ATOM 2070 N N . GLN A 1 259 ? -6.335 16.735 -9.144 1.00 80.06 259 GLN A N 1
ATOM 2071 C CA . GLN A 1 259 ? -4.952 17.155 -9.392 1.00 80.06 259 GLN A CA 1
ATOM 2072 C C . GLN A 1 259 ? -4.037 17.002 -8.168 1.00 80.06 259 GLN A C 1
ATOM 2074 O O . GLN A 1 259 ? -2.835 17.256 -8.276 1.00 80.06 259 GLN A O 1
ATOM 2079 N N . SER A 1 260 ? -4.589 16.645 -7.005 1.00 85.88 260 SER A N 1
ATOM 2080 C CA . SER A 1 260 ? -3.803 16.441 -5.794 1.00 85.88 260 SER A CA 1
ATOM 2081 C C . SER A 1 260 ? -2.831 15.270 -5.970 1.00 85.88 260 SER A C 1
ATOM 2083 O O . SER A 1 260 ? -3.259 14.190 -6.396 1.00 85.88 260 SER A O 1
ATOM 2085 N N . PRO A 1 261 ? -1.550 15.428 -5.586 1.00 85.00 261 PRO A N 1
ATOM 2086 C CA . PRO A 1 261 ? -0.578 14.344 -5.624 1.00 85.00 261 PRO A CA 1
ATOM 2087 C C . PRO A 1 261 ? -0.784 13.321 -4.498 1.00 85.00 261 PRO A C 1
ATOM 2089 O O . PRO A 1 261 ? -0.037 12.353 -4.445 1.00 85.00 261 PRO A O 1
ATOM 2092 N N . VAL A 1 262 ? -1.763 13.499 -3.600 1.00 89.12 262 VAL A N 1
ATOM 2093 C CA . VAL A 1 262 ? -1.873 12.726 -2.351 1.00 89.12 262 VAL A CA 1
ATOM 2094 C C . VAL A 1 262 ? -1.896 11.205 -2.540 1.00 89.12 262 VAL A C 1
ATOM 2096 O O . VAL A 1 262 ? -1.413 10.496 -1.667 1.00 89.12 262 VAL A O 1
ATOM 2099 N N . ALA A 1 263 ? -2.347 10.683 -3.687 1.00 90.06 263 ALA A N 1
ATOM 2100 C CA . ALA A 1 263 ? -2.236 9.260 -4.035 1.00 90.06 263 ALA A CA 1
ATOM 2101 C C . ALA A 1 263 ? -0.811 8.685 -3.896 1.00 90.06 263 ALA A C 1
ATOM 2103 O O . ALA A 1 263 ? -0.647 7.485 -3.689 1.00 90.06 263 ALA A O 1
ATOM 2104 N N . LEU A 1 264 ? 0.221 9.529 -3.995 1.00 86.94 264 LEU A N 1
ATOM 2105 C CA . LEU A 1 264 ? 1.614 9.131 -3.814 1.00 86.94 264 LEU A CA 1
ATOM 2106 C C . LEU A 1 264 ? 1.936 8.730 -2.377 1.00 86.94 264 LEU A C 1
ATOM 2108 O O . LEU A 1 264 ? 2.657 7.762 -2.183 1.00 86.94 264 LEU A O 1
ATOM 2112 N N . LEU A 1 265 ? 1.353 9.420 -1.395 1.00 89.69 265 LEU A N 1
ATOM 2113 C CA . LEU A 1 265 ? 1.540 9.121 0.025 1.00 89.69 265 LEU A CA 1
ATOM 2114 C C . LEU A 1 265 ? 0.416 8.231 0.568 1.00 89.69 265 LEU A C 1
ATOM 2116 O O . LEU A 1 265 ? 0.653 7.302 1.331 1.00 89.69 265 LEU A O 1
ATOM 2120 N N . CYS A 1 266 ? -0.825 8.446 0.129 1.00 94.06 266 CYS A N 1
ATOM 2121 C CA . CYS A 1 266 ? -1.964 7.626 0.530 1.00 94.06 266 CYS A CA 1
ATOM 2122 C C . CYS A 1 266 ? -1.872 6.182 0.020 1.00 94.06 266 CYS A C 1
ATOM 2124 O O . CYS A 1 266 ? -2.678 5.359 0.444 1.00 94.06 266 CYS A O 1
ATOM 2126 N N . THR A 1 267 ? -0.924 5.836 -0.863 1.00 94.00 267 THR A N 1
ATOM 2127 C CA . THR A 1 267 ? -0.755 4.446 -1.313 1.00 94.00 267 THR A CA 1
ATOM 2128 C C . THR A 1 267 ? -0.583 3.496 -0.129 1.00 94.00 267 THR A C 1
ATOM 2130 O O . THR A 1 267 ? -1.195 2.435 -0.136 1.00 94.00 267 THR A O 1
ATOM 2133 N N . PHE A 1 268 ? 0.125 3.890 0.935 1.00 95.44 268 PHE A N 1
ATOM 2134 C CA . PHE A 1 268 ? 0.344 3.031 2.101 1.00 95.44 268 PHE A CA 1
ATOM 2135 C C . PHE A 1 268 ? -0.934 2.760 2.911 1.00 95.44 268 PHE A C 1
ATOM 2137 O O . PHE A 1 268 ? -1.324 1.594 3.023 1.00 95.44 268 PHE A O 1
ATOM 2144 N N . PRO A 1 269 ? -1.654 3.776 3.439 1.00 97.38 269 PRO A N 1
ATOM 2145 C CA . PRO A 1 269 ? -2.886 3.507 4.171 1.00 97.38 269 PRO A CA 1
ATOM 2146 C C . PRO A 1 269 ? -3.961 2.857 3.294 1.00 97.38 269 PRO A C 1
ATOM 2148 O O . PRO A 1 269 ? -4.685 1.990 3.777 1.00 97.38 269 PRO A O 1
ATOM 2151 N N . LEU A 1 270 ? -4.058 3.199 2.004 1.00 97.94 270 LEU A N 1
ATOM 2152 C CA . LEU A 1 270 ? -5.086 2.622 1.131 1.00 97.94 270 LEU A CA 1
ATOM 2153 C C . LEU A 1 270 ? -4.762 1.181 0.704 1.00 97.94 270 LEU A C 1
ATOM 2155 O O . LEU A 1 270 ? -5.676 0.381 0.512 1.00 97.94 270 LEU A O 1
ATOM 2159 N N . THR A 1 271 ? -3.480 0.820 0.638 1.00 97.69 271 THR A N 1
ATOM 2160 C CA . THR A 1 271 ? -3.017 -0.570 0.491 1.00 97.69 271 THR A CA 1
ATOM 2161 C C . THR A 1 271 ? -3.455 -1.405 1.698 1.00 97.69 271 THR A C 1
ATOM 2163 O O . THR A 1 271 ? -4.047 -2.469 1.525 1.00 97.69 271 THR A O 1
ATOM 2166 N N . ILE A 1 272 ? -3.270 -0.900 2.923 1.00 98.56 272 ILE A N 1
ATOM 2167 C CA . ILE A 1 272 ? -3.736 -1.587 4.141 1.00 98.56 272 ILE A CA 1
ATOM 2168 C C . ILE A 1 272 ? -5.263 -1.675 4.185 1.00 98.56 272 ILE A C 1
ATOM 2170 O O . ILE A 1 272 ? -5.809 -2.740 4.466 1.00 98.56 272 ILE A O 1
ATOM 2174 N N . TYR A 1 273 ? -5.964 -0.585 3.870 1.00 98.62 273 TYR A N 1
ATOM 2175 C CA . TYR A 1 273 ? -7.424 -0.579 3.788 1.00 98.62 273 TYR A CA 1
ATOM 2176 C C . TYR A 1 273 ? -7.931 -1.661 2.830 1.00 98.62 273 TYR A C 1
ATOM 2178 O O . TYR A 1 273 ? -8.792 -2.457 3.199 1.00 98.62 273 TYR A O 1
ATOM 2186 N N . HIS A 1 274 ? -7.366 -1.727 1.622 1.00 98.00 274 HIS A N 1
ATOM 2187 C CA . HIS A 1 274 ? -7.747 -2.727 0.632 1.00 98.00 274 HIS A CA 1
ATOM 2188 C C . HIS A 1 274 ? -7.455 -4.149 1.118 1.00 98.00 274 HIS A C 1
ATOM 2190 O O . HIS A 1 274 ? -8.311 -5.017 0.986 1.00 98.00 274 HIS A O 1
ATOM 2196 N N . ALA A 1 275 ? -6.309 -4.376 1.765 1.00 98.38 275 ALA A N 1
ATOM 2197 C CA . ALA A 1 275 ? -5.981 -5.666 2.364 1.00 98.38 275 ALA A CA 1
ATOM 2198 C C . ALA A 1 275 ? -7.018 -6.107 3.416 1.00 98.38 275 ALA A C 1
ATOM 2200 O O . ALA A 1 275 ? -7.455 -7.256 3.398 1.00 98.38 275 ALA A O 1
ATOM 2201 N N . ILE A 1 276 ? -7.456 -5.195 4.292 1.00 98.44 276 ILE A N 1
ATOM 2202 C CA . ILE A 1 276 ? -8.491 -5.468 5.305 1.00 98.44 276 ILE A CA 1
ATOM 2203 C C . ILE A 1 276 ? -9.839 -5.777 4.641 1.00 98.44 276 ILE A C 1
ATOM 2205 O O . ILE A 1 276 ? -10.530 -6.709 5.044 1.00 98.44 276 ILE A O 1
ATOM 2209 N N . VAL A 1 277 ? -10.236 -4.997 3.635 1.00 97.12 277 VAL A N 1
ATOM 2210 C CA . VAL A 1 277 ? -11.541 -5.153 2.978 1.00 97.12 277 VAL A CA 1
ATOM 2211 C C . VAL A 1 277 ? -11.618 -6.441 2.157 1.00 97.12 277 VAL A C 1
ATOM 2213 O O . VAL A 1 277 ? -12.653 -7.107 2.181 1.00 97.12 277 VAL A O 1
ATOM 2216 N N . GLU A 1 278 ? -10.554 -6.796 1.440 1.00 95.88 278 GLU A N 1
ATOM 2217 C CA . GLU A 1 278 ? -10.545 -7.958 0.544 1.00 95.88 278 GLU A CA 1
ATOM 2218 C C . GLU A 1 278 ? -10.207 -9.269 1.252 1.00 95.88 278 GLU A C 1
ATOM 2220 O O . GLU A 1 278 ? -10.766 -10.304 0.909 1.00 95.88 278 GLU A O 1
ATOM 2225 N N . TYR A 1 279 ? -9.311 -9.236 2.242 1.00 97.06 279 TYR A N 1
ATOM 2226 C CA . TYR A 1 279 ? -8.746 -10.449 2.848 1.00 97.06 279 TYR A CA 1
ATOM 2227 C C . TYR A 1 279 ? -8.923 -10.509 4.368 1.00 97.06 279 TYR A C 1
ATOM 2229 O O . TYR A 1 279 ? -8.430 -11.427 5.021 1.00 97.06 279 TYR A O 1
ATOM 2237 N N . GLY A 1 280 ? -9.618 -9.530 4.949 1.00 97.31 280 GLY A N 1
ATOM 2238 C CA . GLY A 1 280 ? -9.836 -9.427 6.386 1.00 97.31 280 GLY A CA 1
ATOM 2239 C C . GLY A 1 280 ? -11.183 -9.958 6.867 1.00 97.31 280 GLY A C 1
ATOM 2240 O O . GLY A 1 280 ? -11.461 -9.799 8.047 1.00 97.31 280 GLY A O 1
ATOM 2241 N N . GLU A 1 281 ? -12.034 -10.570 6.034 1.00 96.75 281 GLU A N 1
ATOM 2242 C CA . GLU A 1 281 ? -13.386 -10.984 6.460 1.00 96.75 281 GLU A CA 1
ATOM 2243 C C . GLU A 1 281 ? -13.372 -11.904 7.693 1.00 96.75 281 GLU A C 1
ATOM 2245 O O . GLU A 1 281 ? -14.048 -11.625 8.690 1.00 96.75 281 GLU A O 1
ATOM 2250 N N . VAL A 1 282 ? -12.547 -12.955 7.674 1.00 97.62 282 VAL A N 1
ATOM 2251 C CA . VAL A 1 282 ? -12.377 -13.854 8.825 1.00 97.62 282 VAL A CA 1
ATOM 2252 C C . VAL A 1 282 ? -11.657 -13.154 9.995 1.00 97.62 282 VAL A C 1
ATOM 2254 O O . VAL A 1 282 ? -12.244 -13.120 11.082 1.00 97.62 282 VAL A O 1
ATOM 2257 N N . PRO A 1 283 ? -10.480 -12.508 9.819 1.00 97.81 283 PRO A N 1
ATOM 2258 C CA . PRO A 1 283 ? -9.836 -11.699 10.864 1.00 97.81 283 PRO A CA 1
ATOM 2259 C C . PRO A 1 283 ? -10.762 -10.698 11.575 1.00 97.81 283 PRO A C 1
ATOM 2261 O O . PRO A 1 283 ? -10.812 -10.639 12.804 1.00 97.81 283 PRO A O 1
ATOM 2264 N N . VAL A 1 284 ? -11.544 -9.932 10.811 1.00 98.25 284 VAL A N 1
ATOM 2265 C CA . VAL A 1 284 ? -12.501 -8.931 11.308 1.00 98.25 284 VAL A CA 1
ATOM 2266 C C . VAL A 1 284 ? -13.619 -9.597 12.100 1.00 98.25 284 VAL A C 1
ATOM 2268 O O . VAL A 1 284 ? -13.996 -9.105 13.167 1.00 98.25 284 VAL A O 1
ATOM 2271 N N . THR A 1 285 ? -14.144 -10.718 11.603 1.00 97.19 285 THR A N 1
ATOM 2272 C CA . THR A 1 285 ? -15.176 -11.493 12.302 1.00 97.19 285 THR A CA 1
ATOM 2273 C C . THR A 1 285 ? -14.661 -11.977 13.653 1.00 97.19 285 THR A C 1
ATOM 2275 O O . THR A 1 285 ? -15.307 -11.744 14.676 1.00 97.19 285 THR A O 1
ATOM 2278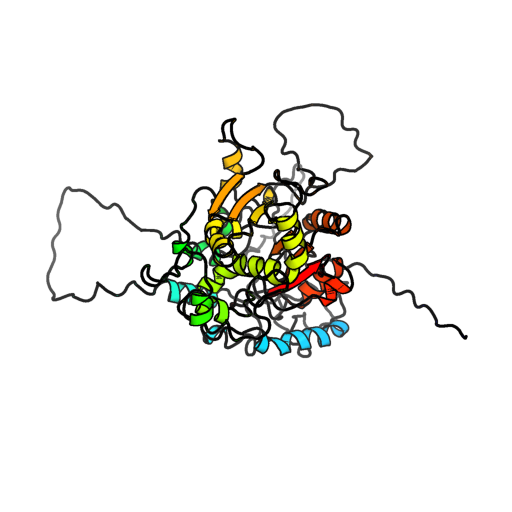 N N . VAL A 1 286 ? -13.461 -12.564 13.685 1.00 95.94 286 VAL A N 1
ATOM 2279 C CA . VAL A 1 286 ? -12.820 -13.045 14.915 1.00 95.94 286 VAL A CA 1
ATOM 2280 C C . VAL A 1 286 ? -12.571 -11.898 15.896 1.00 95.94 286 VAL A C 1
ATOM 2282 O O . VAL A 1 286 ? -12.944 -12.006 17.065 1.00 95.94 286 VAL A O 1
ATOM 2285 N N . ALA A 1 287 ? -12.011 -10.774 15.440 1.00 97.00 287 ALA A N 1
ATOM 2286 C CA . ALA A 1 287 ? -11.759 -9.606 16.284 1.00 97.00 287 ALA A CA 1
ATOM 2287 C C . ALA A 1 287 ? -13.051 -9.074 16.934 1.00 97.00 287 ALA A C 1
ATOM 2289 O O . ALA A 1 287 ? -13.098 -8.861 18.151 1.00 97.00 287 ALA A O 1
ATOM 2290 N N . ARG A 1 288 ? -14.136 -8.953 16.154 1.00 96.25 288 ARG A N 1
ATOM 2291 C CA . ARG A 1 288 ? -15.465 -8.553 16.651 1.00 96.25 288 ARG A CA 1
ATOM 2292 C C . ARG A 1 288 ? -16.037 -9.554 17.654 1.00 9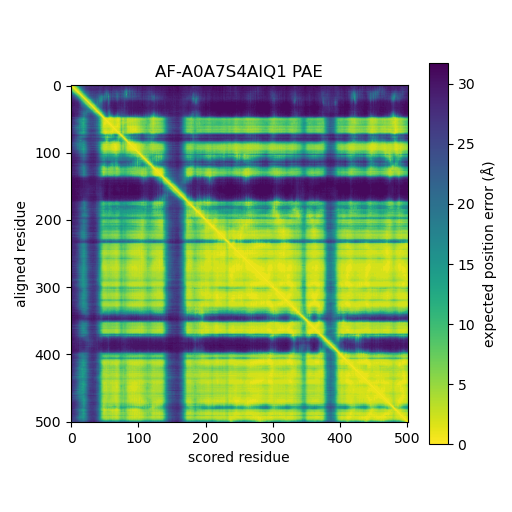6.25 288 ARG A C 1
ATOM 2294 O O . ARG A 1 288 ? -16.514 -9.143 18.712 1.00 96.25 288 ARG A O 1
ATOM 2301 N N . MET A 1 289 ? -15.970 -10.854 17.359 1.00 95.62 289 MET A N 1
ATOM 2302 C CA . MET A 1 289 ? -16.454 -11.913 18.257 1.00 95.62 289 MET A CA 1
ATOM 2303 C C . MET A 1 289 ? -15.716 -11.908 19.598 1.00 95.62 289 MET A C 1
ATOM 2305 O O . MET A 1 289 ? -16.341 -12.041 20.650 1.00 95.62 289 MET A O 1
ATOM 2309 N N . LEU A 1 290 ? -14.399 -11.706 19.562 1.00 95.75 290 LEU A N 1
ATOM 2310 C CA . LEU A 1 290 ? -13.544 -11.630 20.745 1.00 95.75 290 LEU A CA 1
ATOM 2311 C C . LEU A 1 290 ? -13.574 -10.257 21.431 1.00 95.75 290 LEU A C 1
ATOM 2313 O O . LEU A 1 290 ? -12.964 -10.099 22.487 1.00 95.75 290 LEU A O 1
ATOM 2317 N N . ARG A 1 291 ? -14.281 -9.271 20.859 1.00 96.00 291 ARG A N 1
ATOM 2318 C CA . ARG A 1 291 ? -14.375 -7.887 21.357 1.00 96.00 291 ARG A CA 1
ATOM 2319 C C . ARG A 1 291 ? -13.006 -7.266 21.641 1.00 96.00 291 ARG A C 1
ATOM 2321 O O . ARG A 1 291 ? -12.825 -6.564 22.635 1.00 96.00 291 ARG A O 1
ATOM 2328 N N . ARG A 1 292 ? -12.045 -7.527 20.758 1.00 96.19 292 ARG A N 1
ATOM 2329 C CA . ARG A 1 292 ? -10.699 -6.947 20.802 1.00 96.19 292 ARG A CA 1
ATOM 2330 C C . ARG A 1 292 ? -10.380 -6.250 19.479 1.00 96.19 292 ARG A C 1
ATOM 2332 O O . ARG A 1 292 ? -11.057 -6.518 18.487 1.00 96.19 292 ARG A O 1
ATOM 2339 N N . PRO A 1 293 ? -9.357 -5.384 19.436 1.00 97.88 293 PRO A N 1
ATOM 2340 C CA . PRO A 1 293 ? -8.907 -4.815 18.177 1.00 97.88 293 PRO A CA 1
ATOM 2341 C C . PRO A 1 293 ? -8.507 -5.898 17.166 1.00 97.88 293 PRO A C 1
ATOM 2343 O O . PRO A 1 293 ? -7.938 -6.927 17.551 1.00 97.88 293 PRO A O 1
ATOM 2346 N N . LEU A 1 294 ? -8.790 -5.639 15.887 1.00 98.56 294 LEU A N 1
ATOM 2347 C CA . LEU A 1 294 ? -8.138 -6.303 14.764 1.00 98.56 294 LEU A CA 1
ATOM 2348 C C . LEU A 1 294 ? -6.667 -5.893 14.787 1.00 98.56 294 LEU A C 1
ATOM 2350 O O . LEU A 1 294 ? -6.357 -4.706 14.652 1.00 98.56 294 LEU A O 1
ATOM 2354 N N . ARG A 1 295 ? -5.777 -6.860 14.993 1.00 98.31 295 ARG A N 1
ATOM 2355 C CA . ARG A 1 295 ? -4.350 -6.610 15.168 1.00 98.31 295 ARG A CA 1
ATOM 2356 C C . ARG A 1 295 ? -3.607 -6.897 13.879 1.00 98.31 295 ARG A C 1
ATOM 2358 O O . ARG A 1 295 ? -3.632 -8.018 13.373 1.00 98.31 295 ARG A O 1
ATOM 2365 N N . ILE A 1 296 ? -2.950 -5.876 13.353 1.00 98.69 296 ILE A N 1
ATOM 2366 C CA . ILE A 1 296 ? -2.273 -5.923 12.063 1.00 98.69 296 ILE A CA 1
ATOM 2367 C C . ILE A 1 296 ? -0.814 -5.555 12.282 1.00 98.69 296 ILE A C 1
ATOM 2369 O O . ILE A 1 296 ? -0.518 -4.454 12.746 1.00 98.69 296 ILE A O 1
ATOM 2373 N N . HIS A 1 297 ? 0.097 -6.464 11.946 1.00 98.00 297 HIS A N 1
ATOM 2374 C CA . HIS A 1 297 ? 1.530 -6.182 11.975 1.00 98.00 297 HIS A CA 1
ATOM 2375 C C . HIS A 1 297 ? 1.969 -5.766 10.573 1.00 98.00 297 HIS A C 1
ATOM 2377 O O . HIS A 1 297 ? 1.895 -6.563 9.638 1.00 98.00 297 HIS A O 1
ATOM 2383 N N . VAL A 1 298 ? 2.395 -4.512 10.422 1.00 97.50 298 VAL A N 1
ATOM 2384 C CA . VAL A 1 298 ? 2.961 -3.983 9.179 1.00 97.50 298 VAL A CA 1
ATOM 2385 C C . VAL A 1 298 ? 4.467 -4.185 9.240 1.00 97.50 298 VAL A C 1
ATOM 2387 O O . VAL A 1 298 ? 5.148 -3.494 9.988 1.00 97.50 298 VAL A O 1
ATOM 2390 N N . VAL A 1 299 ? 4.981 -5.167 8.512 1.00 95.25 299 VAL A N 1
ATOM 2391 C CA . VAL A 1 299 ? 6.371 -5.625 8.616 1.00 95.25 299 VAL A CA 1
ATOM 2392 C C . VAL A 1 299 ? 7.199 -5.051 7.475 1.00 95.25 299 VAL A C 1
ATOM 2394 O O . VAL A 1 299 ? 6.694 -4.903 6.363 1.00 95.25 299 VAL A O 1
ATOM 2397 N N . GLY A 1 300 ? 8.470 -4.740 7.737 1.00 90.00 300 GLY A N 1
ATOM 2398 C CA . GLY A 1 300 ? 9.356 -4.138 6.733 1.00 90.00 300 GLY A CA 1
ATOM 2399 C C . GLY A 1 300 ? 9.122 -2.658 6.524 1.00 90.00 300 GLY A C 1
ATOM 2400 O O . GLY A 1 300 ? 9.397 -2.143 5.451 1.00 90.00 300 GLY A O 1
ATOM 2401 N N . THR A 1 301 ? 8.597 -1.983 7.542 1.00 88.19 301 THR A N 1
ATOM 2402 C CA . THR A 1 301 ? 8.307 -0.555 7.464 1.00 88.19 301 THR A CA 1
ATOM 2403 C C . THR A 1 301 ? 9.567 0.251 7.693 1.00 88.19 301 THR A C 1
ATOM 2405 O O . THR A 1 301 ? 10.279 0.024 8.673 1.00 88.19 301 THR A O 1
ATOM 2408 N N . GLU A 1 302 ? 9.791 1.240 6.843 1.00 81.62 302 GLU A N 1
ATOM 2409 C CA . GLU A 1 302 ? 10.957 2.111 6.908 1.00 81.62 302 GLU A CA 1
ATOM 2410 C C . GLU A 1 302 ? 10.493 3.560 6.788 1.00 81.62 302 GLU A C 1
ATOM 2412 O O . GLU A 1 302 ? 10.357 4.274 7.780 1.00 81.62 302 GLU A O 1
ATOM 2417 N N . LYS A 1 303 ? 10.164 3.995 5.574 1.00 76.81 303 LYS A N 1
ATOM 2418 C CA . LYS A 1 303 ? 9.763 5.381 5.289 1.00 76.81 303 LYS A CA 1
ATOM 2419 C C . LYS A 1 303 ? 8.323 5.663 5.626 1.00 76.81 303 LYS A C 1
ATOM 2421 O O . LYS A 1 303 ? 7.974 6.807 5.898 1.00 76.81 303 LYS A O 1
ATOM 2426 N N . GLU A 1 304 ? 7.501 4.625 5.662 1.00 86.31 304 GLU A N 1
ATOM 2427 C CA . GLU A 1 304 ? 6.115 4.692 6.104 1.00 86.31 304 GLU A CA 1
ATOM 2428 C C . GLU A 1 304 ? 6.013 5.254 7.524 1.00 86.31 304 GLU A C 1
ATOM 2430 O O . GLU A 1 304 ? 5.031 5.918 7.854 1.00 86.31 304 GLU A O 1
ATOM 2435 N N . LEU A 1 305 ? 7.068 5.077 8.330 1.00 87.25 305 LEU A N 1
ATOM 2436 C CA . LEU A 1 305 ? 7.201 5.667 9.660 1.00 87.25 305 LEU A CA 1
ATOM 2437 C C . LEU A 1 305 ? 7.238 7.204 9.644 1.00 87.25 305 LEU A C 1
ATOM 2439 O O . LEU A 1 305 ? 6.953 7.832 10.658 1.00 87.25 305 LEU A O 1
ATOM 2443 N N . ASN A 1 306 ? 7.550 7.837 8.513 1.00 84.44 306 ASN A N 1
ATOM 2444 C CA . ASN A 1 306 ? 7.474 9.290 8.379 1.00 84.44 306 ASN A CA 1
ATOM 2445 C C . ASN A 1 306 ? 6.033 9.791 8.198 1.00 84.44 306 ASN A C 1
ATOM 2447 O O . ASN A 1 306 ? 5.746 10.960 8.439 1.00 84.44 306 ASN A O 1
ATOM 2451 N N . PHE A 1 307 ? 5.124 8.908 7.778 1.00 86.62 307 PHE A N 1
ATOM 2452 C CA . PHE A 1 307 ? 3.760 9.240 7.368 1.00 86.62 307 PHE A CA 1
ATOM 2453 C C . PHE A 1 307 ? 2.700 8.652 8.308 1.00 86.62 307 PHE A C 1
ATOM 2455 O O . PHE A 1 307 ? 1.555 8.464 7.898 1.00 86.62 307 PHE A O 1
ATOM 2462 N N . LEU A 1 308 ? 3.055 8.345 9.563 1.00 91.12 308 LEU A N 1
ATOM 2463 C CA . LEU A 1 308 ? 2.165 7.661 10.517 1.00 91.12 308 LEU A CA 1
ATOM 2464 C C . LEU A 1 308 ? 0.805 8.354 10.670 1.00 91.12 308 LEU A C 1
ATOM 2466 O O . LEU A 1 308 ? -0.224 7.691 10.781 1.00 91.12 308 LEU A O 1
ATOM 2470 N N . ASP A 1 309 ? 0.786 9.683 10.615 1.00 91.62 309 ASP A N 1
ATOM 2471 C CA . ASP A 1 309 ? -0.430 10.483 10.705 1.00 91.62 309 ASP A CA 1
ATOM 2472 C C . ASP A 1 309 ? -1.401 10.272 9.531 1.00 91.62 309 ASP A C 1
ATOM 2474 O O . ASP A 1 309 ? -2.609 10.358 9.746 1.00 91.62 309 ASP A O 1
ATOM 2478 N N . LEU A 1 310 ? -0.931 9.904 8.329 1.00 93.38 310 LEU A N 1
ATOM 2479 C CA . LEU A 1 310 ? -1.813 9.552 7.202 1.00 93.38 310 LEU A CA 1
ATOM 2480 C C . LEU A 1 310 ? -2.594 8.262 7.436 1.00 93.38 310 LEU A C 1
ATOM 2482 O O . LEU A 1 310 ? -3.637 8.064 6.815 1.00 93.38 310 LEU A O 1
ATOM 2486 N N . PHE A 1 311 ? -2.150 7.389 8.343 1.00 96.25 311 PHE A N 1
ATOM 2487 C CA . PHE A 1 311 ? -2.884 6.162 8.649 1.00 96.25 311 PHE A CA 1
ATOM 2488 C C . PHE A 1 311 ? -4.200 6.423 9.389 1.00 96.25 311 PHE A C 1
ATOM 2490 O O . PHE A 1 311 ? -5.032 5.519 9.449 1.00 96.25 311 PHE A O 1
ATOM 2497 N N . GLN A 1 312 ? -4.467 7.662 9.832 1.00 96.56 312 GLN A N 1
ATOM 2498 C CA . GLN A 1 312 ? -5.810 8.097 10.238 1.00 96.56 312 GLN A CA 1
ATOM 2499 C C . GLN A 1 312 ? -6.871 7.828 9.159 1.00 96.56 312 GLN A C 1
ATOM 2501 O O . GLN A 1 312 ? -8.023 7.568 9.504 1.00 96.56 312 GLN A O 1
ATOM 2506 N N . GLU A 1 313 ? -6.482 7.768 7.877 1.00 97.50 313 GLU A N 1
ATOM 2507 C CA . GLU A 1 313 ? -7.345 7.308 6.783 1.00 97.50 313 GLU A CA 1
ATOM 2508 C C . GLU A 1 313 ? -8.027 5.966 7.076 1.00 97.50 313 GLU A C 1
ATOM 2510 O O . GLU A 1 313 ? -9.210 5.809 6.784 1.00 97.50 313 GLU A O 1
ATOM 2515 N N . LEU A 1 314 ? -7.338 5.016 7.716 1.00 98.06 314 LEU A N 1
ATOM 2516 C CA . LEU A 1 314 ? -7.942 3.740 8.112 1.00 98.06 314 LEU A CA 1
ATOM 2517 C C . LEU A 1 314 ? -9.080 3.951 9.115 1.00 98.06 314 LEU A C 1
ATOM 2519 O O . LEU A 1 314 ? -10.148 3.360 8.975 1.00 98.06 314 LEU A O 1
ATOM 2523 N N . GLY A 1 315 ? -8.865 4.826 10.100 1.00 97.12 315 GLY A N 1
ATOM 2524 C CA . GLY A 1 315 ? -9.872 5.195 11.092 1.00 97.12 315 GLY A CA 1
ATOM 2525 C C . GLY A 1 315 ? -11.075 5.900 10.470 1.00 97.12 315 GLY A C 1
ATOM 2526 O O . GLY A 1 315 ? -12.208 5.671 10.890 1.00 97.12 315 GLY A O 1
ATOM 2527 N N . PHE A 1 316 ? -10.851 6.711 9.433 1.00 97.19 316 PHE A N 1
ATOM 2528 C CA . PHE A 1 316 ? -11.918 7.419 8.734 1.00 97.19 316 PHE A CA 1
ATOM 2529 C C . PHE A 1 316 ? -12.714 6.528 7.775 1.00 97.19 316 PHE A C 1
ATOM 2531 O O . PHE A 1 316 ? -13.926 6.713 7.670 1.00 97.19 316 PHE A O 1
ATOM 2538 N N . LEU A 1 317 ? -12.064 5.582 7.089 1.00 97.38 317 LEU A N 1
ATOM 2539 C CA . LEU A 1 317 ? -12.674 4.732 6.057 1.00 97.38 317 LEU A CA 1
ATOM 2540 C C . LEU A 1 317 ? -13.348 3.466 6.608 1.00 97.38 317 LEU A C 1
ATOM 2542 O O . LEU A 1 317 ? -14.314 2.979 6.015 1.00 97.38 317 LEU A O 1
ATOM 2546 N N . LEU A 1 318 ? -12.847 2.916 7.717 1.00 97.06 318 LEU A N 1
ATOM 2547 C CA . LEU A 1 318 ? -13.397 1.716 8.358 1.00 97.06 318 LEU A CA 1
ATOM 2548 C C . LEU A 1 318 ? -14.473 2.097 9.392 1.00 97.06 318 LE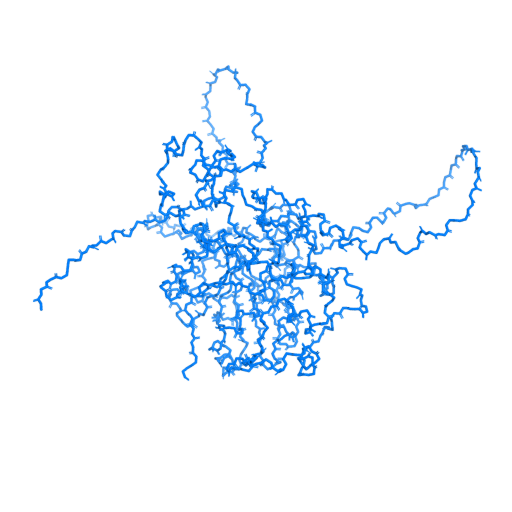U A C 1
ATOM 2550 O O . LEU A 1 318 ? -14.522 3.246 9.832 1.00 97.06 318 LEU A O 1
ATOM 2554 N N . PRO A 1 319 ? -15.393 1.190 9.761 1.00 93.62 319 PRO A N 1
ATOM 2555 C CA . PRO A 1 319 ? -16.491 1.519 10.667 1.00 93.62 319 PRO A CA 1
ATOM 2556 C C . PRO A 1 319 ? -16.029 1.620 12.132 1.00 93.62 319 PRO A C 1
ATOM 2558 O O . PRO A 1 319 ? -15.020 1.043 12.528 1.00 93.62 319 PRO A O 1
ATOM 2561 N N . GLU A 1 320 ? -16.772 2.370 12.953 1.00 89.81 320 GLU A N 1
ATOM 2562 C CA . GLU A 1 320 ? -16.364 2.724 14.326 1.00 89.81 320 GLU A CA 1
ATOM 2563 C C . GLU A 1 320 ? -16.291 1.542 15.297 1.00 89.81 320 GLU A C 1
ATOM 2565 O O . GLU A 1 320 ? -15.503 1.551 16.252 1.00 89.81 320 GLU A O 1
ATOM 2570 N N . ASP A 1 321 ? -17.130 0.537 15.055 1.00 92.19 321 ASP A N 1
ATOM 2571 C CA . ASP A 1 321 ? -17.194 -0.693 15.834 1.00 92.19 321 ASP A CA 1
ATOM 2572 C C . ASP A 1 321 ? -15.972 -1.591 15.596 1.00 92.19 321 ASP A C 1
ATOM 2574 O O . ASP A 1 321 ? -15.652 -2.429 16.440 1.00 92.19 321 ASP A O 1
ATOM 2578 N N . LEU A 1 322 ? -15.259 -1.395 14.482 1.00 96.75 322 LEU A N 1
ATOM 2579 C CA . LEU A 1 322 ? -14.010 -2.082 14.196 1.00 96.75 322 LEU A CA 1
ATOM 2580 C C . LEU A 1 322 ? -12.840 -1.298 14.796 1.00 96.75 322 LEU A C 1
ATOM 2582 O O . LEU A 1 322 ? -12.321 -0.355 14.195 1.00 96.75 322 LEU A O 1
ATOM 2586 N N . LYS A 1 323 ? -12.419 -1.707 15.997 1.00 98.00 323 LYS A N 1
ATOM 2587 C CA . LYS A 1 323 ? -11.163 -1.247 16.602 1.00 98.00 323 LYS A CA 1
ATOM 2588 C C . LYS A 1 323 ? -9.983 -1.894 15.885 1.00 98.00 323 LYS A C 1
ATOM 2590 O O . LYS A 1 323 ? -10.005 -3.098 15.644 1.00 98.00 323 LYS A O 1
ATOM 2595 N N . ILE A 1 324 ? -8.962 -1.107 15.573 1.00 98.38 324 ILE A N 1
ATOM 2596 C CA . ILE A 1 324 ? -7.776 -1.535 14.832 1.00 98.38 324 ILE A CA 1
ATOM 2597 C C . ILE A 1 324 ? -6.544 -1.179 15.648 1.00 98.38 324 ILE A C 1
ATOM 2599 O O . ILE A 1 324 ? -6.400 -0.057 16.134 1.00 98.38 324 ILE A O 1
ATOM 2603 N N . GLU A 1 325 ? -5.648 -2.145 15.773 1.00 98.25 325 GLU A N 1
ATOM 2604 C CA . GLU A 1 325 ? -4.313 -1.950 16.309 1.00 98.25 325 GLU A CA 1
ATOM 2605 C C . GLU A 1 325 ? -3.305 -2.247 15.202 1.00 98.25 325 GLU A C 1
ATOM 2607 O O . GLU A 1 325 ? -3.165 -3.388 14.763 1.00 98.25 325 GLU A O 1
ATOM 2612 N N . LEU A 1 326 ? -2.632 -1.199 14.735 1.00 98.12 326 LEU A N 1
ATOM 2613 C CA . LEU A 1 326 ? -1.644 -1.267 13.671 1.00 98.12 326 LEU A CA 1
ATOM 2614 C C . LEU A 1 326 ? -0.245 -1.174 14.279 1.00 98.12 326 LEU A C 1
ATOM 2616 O O . LEU A 1 326 ? 0.104 -0.152 14.866 1.00 98.12 326 LEU A O 1
ATOM 2620 N N . ILE A 1 327 ? 0.556 -2.227 14.156 1.00 95.94 327 ILE A N 1
ATOM 2621 C CA . ILE A 1 327 ? 1.908 -2.285 14.719 1.00 95.94 327 ILE A CA 1
ATOM 2622 C C . ILE A 1 327 ? 2.909 -2.301 13.573 1.00 95.94 327 ILE A C 1
ATOM 2624 O O . ILE A 1 327 ? 3.009 -3.283 12.845 1.00 95.94 327 ILE A O 1
ATOM 2628 N N . PHE A 1 328 ? 3.642 -1.206 13.412 1.00 94.75 328 PHE A N 1
ATOM 2629 C CA . PHE A 1 328 ? 4.749 -1.090 12.476 1.00 94.75 328 PHE A CA 1
ATOM 2630 C C . PHE A 1 328 ? 5.968 -1.797 13.057 1.00 94.75 328 PHE A C 1
ATOM 2632 O O . PHE A 1 328 ? 6.412 -1.497 14.167 1.00 94.75 328 PHE A O 1
ATOM 2639 N N . VAL A 1 329 ? 6.486 -2.749 12.298 1.00 92.50 329 VAL A N 1
ATOM 2640 C CA . VAL A 1 329 ? 7.577 -3.635 12.668 1.00 92.50 329 VAL A CA 1
ATOM 2641 C C . VAL A 1 329 ? 8.743 -3.372 11.722 1.00 92.50 329 VAL A C 1
ATOM 2643 O O . VAL A 1 329 ? 8.703 -3.727 10.540 1.00 92.50 329 VAL A O 1
ATOM 2646 N N . ALA A 1 330 ? 9.802 -2.777 12.262 1.00 88.25 330 ALA A N 1
ATOM 2647 C CA . ALA A 1 330 ? 11.036 -2.496 11.540 1.00 88.25 330 ALA A CA 1
ATOM 2648 C C . ALA A 1 330 ? 12.189 -3.344 12.090 1.00 88.25 330 ALA A C 1
ATOM 2650 O O . ALA A 1 330 ? 12.269 -3.599 13.296 1.00 88.25 330 ALA A O 1
ATOM 2651 N N . ARG A 1 331 ? 13.116 -3.761 11.221 1.00 85.06 331 ARG A N 1
ATOM 2652 C CA . ARG A 1 331 ? 14.383 -4.352 11.679 1.00 85.06 331 ARG A CA 1
ATOM 2653 C C . ARG A 1 331 ? 15.208 -3.299 12.412 1.00 85.06 331 ARG A C 1
ATOM 2655 O O . ARG A 1 331 ? 15.126 -2.117 12.091 1.00 85.06 331 ARG A O 1
ATOM 2662 N N . GLU A 1 332 ? 16.014 -3.722 13.381 1.00 80.81 332 GLU A N 1
ATOM 2663 C CA . GLU A 1 332 ? 16.786 -2.790 14.216 1.00 80.81 332 GLU A CA 1
ATOM 2664 C C . GLU A 1 332 ? 17.802 -1.972 13.394 1.00 80.81 332 GLU A C 1
ATOM 2666 O O . GLU A 1 332 ? 17.980 -0.776 13.621 1.00 80.81 332 GLU A O 1
ATOM 2671 N N . ASP A 1 333 ? 18.427 -2.591 12.395 1.00 76.69 333 ASP A N 1
ATOM 2672 C CA . ASP A 1 333 ? 19.359 -1.949 11.463 1.00 76.69 333 ASP A CA 1
ATOM 2673 C C . ASP A 1 333 ? 18.661 -1.002 10.473 1.00 76.69 333 ASP A C 1
ATOM 2675 O O . ASP A 1 333 ? 19.232 0.020 10.093 1.00 76.69 333 ASP A O 1
ATOM 2679 N N . MET A 1 334 ? 17.399 -1.282 10.137 1.00 77.88 334 MET A N 1
ATOM 2680 C CA . MET A 1 334 ? 16.588 -0.462 9.229 1.00 77.88 334 MET A CA 1
ATOM 2681 C C . MET A 1 334 ? 15.812 0.658 9.929 1.00 77.88 334 MET A C 1
ATOM 2683 O O . MET A 1 334 ? 15.269 1.539 9.258 1.00 77.88 334 MET A O 1
ATOM 2687 N N . LEU A 1 335 ? 15.767 0.662 11.265 1.00 77.06 335 LEU A N 1
ATOM 2688 C CA . LEU A 1 335 ? 15.181 1.761 12.023 1.00 77.06 335 LEU A CA 1
ATOM 2689 C C . LEU A 1 335 ? 15.942 3.065 11.754 1.00 77.06 335 LEU A C 1
ATOM 2691 O O . LEU A 1 335 ? 17.164 3.104 11.931 1.00 77.06 335 LEU A O 1
ATOM 2695 N N . PRO A 1 336 ? 15.239 4.169 11.448 1.00 74.31 336 PRO A N 1
ATOM 2696 C CA . PRO A 1 336 ? 15.874 5.473 11.340 1.00 74.31 336 PRO A CA 1
ATOM 2697 C C . PRO A 1 336 ? 16.665 5.812 12.608 1.00 74.31 336 PRO A C 1
ATOM 2699 O O . PRO A 1 336 ? 16.182 5.624 13.727 1.00 74.31 336 PRO A O 1
ATOM 2702 N N . THR A 1 337 ? 17.865 6.371 12.460 1.00 70.56 337 THR A N 1
ATOM 2703 C CA . THR A 1 337 ? 18.791 6.637 13.581 1.00 70.56 337 THR A CA 1
ATOM 2704 C C . THR A 1 337 ? 18.172 7.473 14.706 1.00 70.56 337 THR A C 1
ATOM 2706 O O . THR A 1 337 ? 18.424 7.228 15.890 1.00 70.56 337 THR A O 1
ATOM 2709 N N . LYS A 1 338 ? 17.278 8.408 14.369 1.00 72.25 338 LYS A N 1
ATOM 2710 C CA . LYS A 1 338 ? 16.528 9.199 15.357 1.00 72.25 338 LYS A CA 1
ATOM 2711 C C . LYS A 1 338 ? 15.524 8.365 16.162 1.00 72.25 338 LYS A C 1
ATOM 2713 O O . LYS A 1 338 ? 15.290 8.668 17.322 1.00 72.25 338 LYS A O 1
ATOM 2718 N N . CYS A 1 339 ? 15.000 7.281 15.592 1.00 71.00 339 CYS A N 1
ATOM 2719 C CA . CYS A 1 339 ? 14.102 6.333 16.259 1.00 71.00 339 CYS A CA 1
ATOM 2720 C C . CYS A 1 339 ? 14.854 5.315 17.133 1.00 71.00 339 CYS A C 1
ATOM 2722 O O . CYS A 1 339 ? 14.269 4.750 18.050 1.00 71.00 339 CYS A O 1
ATOM 2724 N N . ARG A 1 340 ? 16.148 5.072 16.878 1.00 67.69 340 ARG A N 1
ATOM 2725 C CA . ARG A 1 340 ? 16.988 4.199 17.721 1.00 67.69 340 ARG A CA 1
ATOM 2726 C C . ARG A 1 340 ? 17.384 4.876 19.034 1.00 67.69 340 ARG A C 1
ATOM 2728 O O . ARG A 1 340 ? 17.381 4.255 20.093 1.00 67.69 340 ARG A O 1
ATOM 2735 N N . THR A 1 341 ? 17.693 6.172 18.980 1.00 59.88 341 THR A N 1
ATOM 2736 C CA . THR A 1 341 ? 18.179 6.939 20.143 1.00 59.88 341 THR A CA 1
ATOM 2737 C C . THR A 1 341 ? 17.088 7.280 21.167 1.00 59.88 341 THR A C 1
ATOM 2739 O O . THR A 1 341 ? 17.402 7.596 22.316 1.00 59.88 341 THR A O 1
ATOM 2742 N N . THR A 1 342 ? 15.807 7.164 20.806 1.00 56.31 342 THR A N 1
ATOM 2743 C CA . THR A 1 342 ? 14.667 7.401 21.709 1.00 56.31 342 THR A CA 1
ATOM 2744 C C . THR A 1 342 ? 14.503 6.319 22.777 1.00 56.31 342 THR A C 1
ATOM 2746 O O . THR A 1 342 ? 14.076 6.655 23.882 1.00 56.31 342 THR A O 1
ATOM 2749 N N . LYS A 1 343 ? 14.948 5.073 22.526 1.00 54.03 343 LYS A N 1
ATOM 2750 C CA . LYS A 1 343 ? 14.998 3.989 23.538 1.00 54.03 343 LYS A CA 1
ATOM 2751 C C . LYS A 1 343 ? 15.806 4.376 24.786 1.00 54.03 343 LYS A C 1
ATOM 2753 O O . LYS A 1 343 ? 15.558 3.862 25.867 1.00 54.03 343 LYS A O 1
ATOM 2758 N N . SER A 1 344 ? 16.756 5.307 24.665 1.00 45.31 344 SER A N 1
ATOM 2759 C CA . SER A 1 344 ? 17.625 5.720 25.776 1.00 45.31 344 SER A CA 1
ATOM 2760 C C . SER A 1 344 ? 16.988 6.745 26.732 1.00 45.31 344 SER A C 1
ATOM 2762 O O . SER A 1 344 ? 17.651 7.153 27.688 1.00 45.31 344 SER A O 1
ATOM 2764 N N . ARG A 1 345 ? 15.758 7.228 26.479 1.00 47.31 345 ARG A N 1
ATOM 2765 C CA . ARG A 1 345 ? 15.180 8.386 27.198 1.00 47.31 345 ARG A CA 1
ATOM 2766 C C . ARG A 1 345 ? 13.861 8.122 27.939 1.00 47.31 345 ARG A C 1
ATOM 2768 O O . ARG A 1 345 ? 13.385 9.054 28.587 1.00 47.31 345 ARG A O 1
ATOM 2775 N N . SER A 1 346 ? 13.267 6.927 27.886 1.00 45.41 346 SER A N 1
ATOM 2776 C CA . SER A 1 346 ? 11.986 6.655 28.562 1.00 45.41 346 SER A CA 1
ATOM 2777 C C . SER A 1 346 ? 12.156 6.171 30.007 1.00 45.41 346 SER A C 1
ATOM 2779 O O . SER A 1 346 ? 12.905 5.247 30.308 1.00 45.41 346 SER A O 1
ATOM 2781 N N . SER A 1 347 ? 11.438 6.835 30.913 1.00 41.38 347 SER A N 1
ATOM 2782 C CA . SER A 1 347 ? 11.280 6.506 32.329 1.00 41.38 347 SER A CA 1
ATOM 2783 C C . SER A 1 347 ? 10.195 5.443 32.547 1.00 41.38 347 SER A C 1
ATOM 2785 O O . SER A 1 347 ? 9.116 5.579 31.983 1.00 41.38 347 SER A O 1
ATOM 2787 N N . SER A 1 348 ? 10.509 4.468 33.405 1.00 46.72 348 SER A N 1
ATOM 2788 C CA . SER A 1 348 ? 9.758 3.427 34.153 1.00 46.72 348 SER A CA 1
ATOM 2789 C C . SER A 1 348 ? 8.216 3.248 34.118 1.00 46.72 348 SER A C 1
ATOM 2791 O O . SER A 1 348 ? 7.722 2.524 34.977 1.00 46.72 348 SER A O 1
ATOM 2793 N N . ASP A 1 349 ? 7.438 3.850 33.215 1.00 43.09 349 ASP A N 1
ATOM 2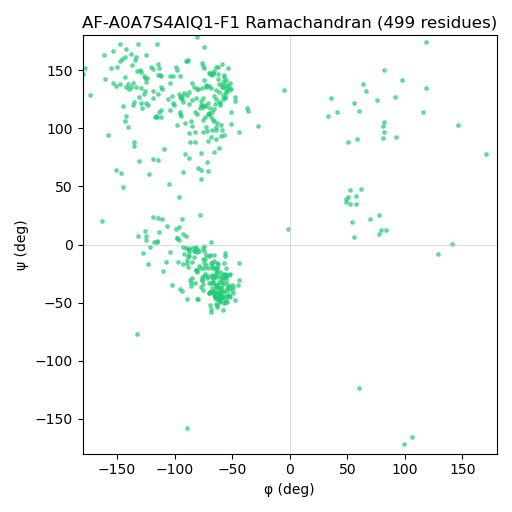794 C CA . ASP A 1 349 ? 5.959 3.748 33.202 1.00 43.09 349 ASP A CA 1
ATOM 2795 C C . ASP A 1 349 ? 5.364 3.420 31.813 1.00 43.09 349 ASP A C 1
ATOM 2797 O O . ASP A 1 349 ? 4.149 3.419 31.621 1.00 43.09 349 ASP A O 1
ATOM 2801 N N . HIS A 1 350 ? 6.211 3.116 30.823 1.00 54.47 350 HIS A N 1
ATOM 2802 C CA . HIS A 1 350 ? 5.795 2.703 29.481 1.00 54.47 350 HIS A CA 1
ATOM 2803 C C . HIS A 1 350 ? 6.191 1.250 29.192 1.00 54.47 350 HIS A C 1
ATOM 2805 O O . HIS A 1 350 ? 7.151 0.730 29.747 1.00 54.47 350 HIS A O 1
ATOM 2811 N N . ASP A 1 351 ? 5.425 0.582 28.323 1.00 62.69 351 ASP A N 1
ATOM 2812 C CA . ASP A 1 351 ? 5.817 -0.711 27.759 1.00 62.69 351 ASP A CA 1
ATOM 2813 C C . ASP A 1 351 ? 7.078 -0.499 26.908 1.00 62.69 351 ASP A C 1
ATOM 2815 O O . ASP A 1 351 ? 6.980 -0.051 25.764 1.00 62.69 351 ASP A O 1
ATOM 2819 N N . ASP A 1 352 ? 8.247 -0.793 27.487 1.00 69.31 352 ASP A N 1
ATOM 2820 C CA . ASP A 1 352 ? 9.587 -0.553 26.919 1.00 69.31 352 ASP A CA 1
ATOM 2821 C C . ASP A 1 352 ? 9.812 -1.212 25.539 1.00 69.31 352 ASP A C 1
ATOM 2823 O O . ASP A 1 352 ? 10.825 -0.973 24.880 1.00 69.31 352 ASP A O 1
ATOM 2827 N N . ARG A 1 353 ? 8.867 -2.041 25.074 1.00 78.12 353 ARG A N 1
ATOM 2828 C CA . ARG A 1 353 ? 8.875 -2.670 23.747 1.00 78.12 353 ARG A CA 1
ATOM 2829 C C . ARG A 1 353 ? 8.491 -1.711 22.616 1.00 78.12 353 ARG A C 1
ATOM 2831 O O . ARG A 1 353 ? 8.965 -1.891 21.494 1.00 78.12 353 ARG A O 1
ATOM 2838 N N . PHE A 1 354 ? 7.648 -0.707 22.878 1.00 85.81 354 PHE A N 1
ATOM 2839 C CA . PHE A 1 354 ? 7.185 0.235 21.853 1.00 85.81 354 PHE A CA 1
ATOM 2840 C C . PHE A 1 354 ? 8.064 1.486 21.800 1.00 85.81 354 PHE A C 1
ATOM 2842 O O . PHE A 1 354 ? 8.189 2.219 22.775 1.00 85.81 354 PHE A O 1
ATOM 2849 N N . LEU A 1 355 ? 8.590 1.791 20.613 1.00 85.75 355 LEU A N 1
ATOM 2850 C CA . LEU A 1 355 ? 9.262 3.063 20.321 1.00 85.75 355 LEU A CA 1
ATOM 2851 C C . LEU A 1 355 ? 8.284 4.242 20.323 1.00 85.75 355 LEU A C 1
ATOM 2853 O O . LEU A 1 355 ? 8.642 5.373 20.646 1.00 85.75 355 LEU A O 1
ATOM 2857 N N . LEU A 1 356 ? 7.053 3.963 19.904 1.00 87.44 356 LEU A N 1
ATOM 2858 C CA . LEU A 1 356 ? 5.939 4.892 19.839 1.00 87.44 356 LEU A CA 1
ATOM 2859 C C . LEU A 1 356 ? 4.653 4.077 19.952 1.00 87.44 356 LEU A C 1
ATOM 2861 O O . LEU A 1 356 ? 4.533 3.026 19.323 1.00 87.44 356 LEU A O 1
ATOM 2865 N N . ARG A 1 357 ? 3.671 4.576 20.703 1.00 90.62 357 ARG A N 1
ATOM 2866 C CA . ARG A 1 357 ? 2.302 4.056 20.676 1.00 90.62 357 ARG A CA 1
ATOM 2867 C C . ARG A 1 357 ? 1.323 5.200 20.866 1.00 90.62 357 ARG A C 1
ATOM 2869 O O . ARG A 1 357 ? 1.382 5.889 21.880 1.00 90.62 357 ARG A O 1
ATOM 2876 N N . VAL A 1 358 ? 0.455 5.426 19.885 1.00 91.38 358 VAL A N 1
ATOM 2877 C CA . VAL A 1 358 ? -0.470 6.563 19.887 1.00 91.38 358 VAL A CA 1
ATOM 2878 C C . VAL A 1 358 ? -1.841 6.164 19.360 1.00 91.38 358 VAL A C 1
ATOM 2880 O O . VAL A 1 358 ? -1.962 5.452 18.365 1.00 91.38 358 VAL A O 1
ATOM 2883 N N . GLU A 1 359 ? -2.882 6.658 20.025 1.00 94.88 359 G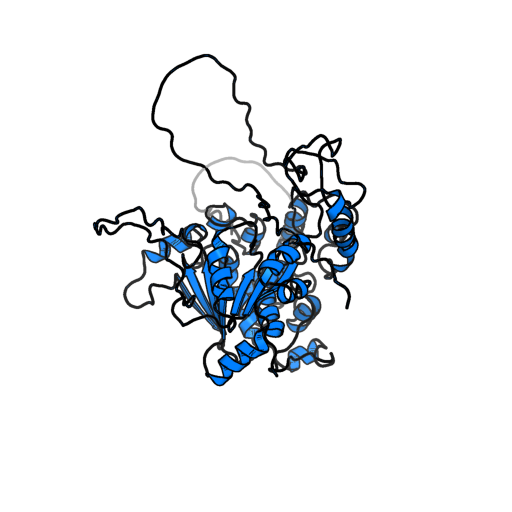LU A N 1
ATOM 2884 C CA . GLU A 1 359 ? -4.242 6.662 19.495 1.00 94.88 359 GLU A CA 1
ATOM 2885 C C . GLU A 1 359 ? -4.350 7.718 18.386 1.00 94.88 359 GLU A C 1
ATOM 2887 O O . GLU A 1 359 ? -4.096 8.902 18.606 1.00 94.88 359 GLU A O 1
ATOM 2892 N N . MET A 1 360 ? -4.680 7.271 17.177 1.00 93.94 360 MET A N 1
ATOM 2893 C CA . MET A 1 360 ? -4.778 8.112 15.983 1.00 93.94 360 MET A CA 1
ATOM 2894 C C . MET A 1 360 ? -6.206 8.614 15.763 1.00 93.94 360 MET A C 1
ATOM 2896 O O . MET A 1 360 ? -6.418 9.760 15.388 1.00 93.94 360 MET A O 1
ATOM 2900 N N . THR A 1 361 ? -7.193 7.747 15.996 1.00 95.56 361 THR A N 1
ATOM 2901 C CA . THR A 1 361 ? -8.631 8.058 15.972 1.00 95.56 361 THR A CA 1
ATOM 2902 C C . THR A 1 361 ? -9.338 7.179 17.005 1.00 95.56 361 THR A C 1
ATOM 2904 O O . THR A 1 361 ? -8.742 6.222 17.501 1.00 95.56 361 THR A O 1
ATOM 2907 N N . SER A 1 362 ? -10.633 7.406 17.258 1.00 95.25 362 SER A N 1
ATOM 2908 C CA . SER A 1 362 ? -11.405 6.629 18.246 1.00 95.25 362 SER A CA 1
ATOM 2909 C C . SER A 1 362 ? -11.431 5.112 17.994 1.00 95.25 362 SER A C 1
ATOM 2911 O O . SER A 1 362 ? -11.836 4.347 18.875 1.00 95.25 362 SER A O 1
ATOM 2913 N N . ASN A 1 363 ? -11.060 4.646 16.796 1.00 97.25 363 ASN A N 1
ATOM 2914 C CA . ASN A 1 363 ? -10.991 3.229 16.445 1.00 97.25 363 ASN A CA 1
ATOM 2915 C C . ASN A 1 363 ? -9.633 2.771 15.891 1.00 97.25 363 ASN A C 1
ATOM 2917 O O . ASN A 1 363 ? -9.557 1.645 15.406 1.00 97.25 363 ASN A O 1
ATOM 2921 N N . LEU A 1 364 ? -8.576 3.585 15.979 1.00 98.19 364 LEU A N 1
ATOM 2922 C CA . LEU A 1 364 ? -7.247 3.232 15.476 1.00 98.19 364 LEU A CA 1
ATOM 2923 C C . LEU A 1 364 ? -6.149 3.603 16.471 1.00 98.19 364 LEU A C 1
ATOM 2925 O O . LEU A 1 364 ? -5.945 4.781 16.763 1.00 98.19 364 LEU A O 1
ATOM 2929 N N . THR A 1 365 ? -5.369 2.603 16.868 1.00 97.44 365 THR A N 1
ATOM 2930 C CA . THR A 1 365 ? -4.103 2.780 17.584 1.00 97.44 365 THR A CA 1
ATOM 2931 C C . THR A 1 365 ? -2.952 2.356 16.686 1.00 97.44 365 THR A C 1
ATOM 2933 O O . THR A 1 365 ? -3.021 1.310 16.043 1.00 97.44 365 THR A O 1
ATOM 2936 N N . VAL A 1 366 ? -1.887 3.154 16.661 1.00 96.06 366 VAL A N 1
ATOM 2937 C CA . VAL A 1 366 ? -0.649 2.866 15.931 1.00 96.06 366 VAL A CA 1
ATOM 2938 C C . VAL A 1 366 ? 0.491 2.671 16.924 1.00 96.06 366 VAL A C 1
ATOM 2940 O O . VAL A 1 366 ? 0.693 3.503 17.807 1.00 96.06 366 VAL A O 1
ATOM 2943 N N . GLY A 1 367 ? 1.234 1.578 16.777 1.00 93.12 367 GLY A N 1
ATOM 2944 C CA . GLY A 1 367 ? 2.461 1.287 17.513 1.00 93.12 367 GLY A CA 1
ATOM 2945 C C . GLY A 1 367 ? 3.649 1.102 16.572 1.00 93.12 367 GLY A C 1
ATOM 2946 O O . GLY A 1 367 ? 3.463 0.693 15.432 1.00 93.12 367 GLY A O 1
ATOM 2947 N N . VAL A 1 368 ? 4.863 1.380 17.044 1.00 91.62 368 VAL A N 1
ATOM 2948 C CA . VAL A 1 368 ? 6.119 1.121 16.323 1.00 91.62 368 VAL A CA 1
ATOM 2949 C C . VAL A 1 368 ? 7.040 0.298 17.218 1.00 91.62 368 VAL A C 1
ATOM 2951 O O . VAL A 1 368 ? 7.277 0.678 18.366 1.00 91.62 368 VAL A O 1
ATOM 2954 N N . VAL A 1 369 ? 7.571 -0.806 16.694 1.00 89.00 369 VAL A N 1
ATOM 2955 C CA . VAL A 1 369 ? 8.521 -1.689 17.384 1.00 89.00 369 VAL A CA 1
ATOM 2956 C C . VAL A 1 369 ? 9.738 -1.979 16.504 1.00 89.00 369 VAL A C 1
ATOM 2958 O O . VAL A 1 369 ? 9.655 -1.985 15.274 1.00 89.00 369 VAL A O 1
ATOM 2961 N N . GLY A 1 370 ? 10.877 -2.207 17.157 1.00 84.81 370 GLY A N 1
ATOM 2962 C CA . GLY A 1 370 ? 12.170 -2.455 16.524 1.00 84.81 370 GLY A CA 1
ATOM 2963 C C . GLY A 1 370 ? 12.704 -3.858 16.766 1.00 84.81 370 GLY A C 1
ATOM 2964 O O . GLY A 1 370 ? 12.516 -4.406 17.851 1.00 84.81 370 GLY A O 1
ATOM 2965 N N . GLY A 1 371 ? 13.411 -4.404 15.777 1.00 74.88 371 GLY A N 1
ATOM 2966 C CA . GLY A 1 371 ? 14.281 -5.568 15.944 1.00 74.88 371 GLY A CA 1
ATOM 2967 C C . GLY A 1 371 ? 13.573 -6.915 16.015 1.00 74.88 371 GLY A C 1
ATOM 2968 O O . GLY A 1 371 ? 14.222 -7.907 16.309 1.00 74.88 371 GLY A O 1
ATOM 2969 N N . THR A 1 372 ? 12.272 -6.986 15.741 1.00 68.75 372 THR A N 1
ATOM 2970 C CA . THR A 1 372 ? 11.489 -8.201 16.005 1.00 68.75 372 THR A CA 1
ATOM 2971 C C . THR A 1 372 ? 11.581 -9.274 14.918 1.00 68.75 372 THR A C 1
ATOM 2973 O O . THR A 1 372 ? 11.058 -10.355 15.137 1.00 68.75 372 THR A O 1
ATOM 2976 N N . TYR A 1 373 ? 12.234 -9.046 13.771 1.00 74.94 373 TYR A N 1
ATOM 2977 C CA . TYR A 1 373 ? 12.423 -10.069 12.730 1.00 74.94 373 TYR A CA 1
ATOM 2978 C C . TYR A 1 373 ? 13.770 -9.916 12.005 1.00 74.94 373 TYR A C 1
ATOM 2980 O O . TYR A 1 373 ? 14.371 -8.843 12.015 1.00 74.94 373 TYR A O 1
ATOM 2988 N N . GLY A 1 374 ? 14.240 -10.992 11.362 1.00 62.78 374 GLY A N 1
ATOM 2989 C CA . GLY A 1 374 ? 15.459 -10.975 10.541 1.00 62.78 374 GLY A CA 1
ATOM 2990 C C . GLY A 1 374 ? 16.792 -11.151 11.280 1.00 62.78 374 GLY A C 1
ATOM 2991 O O . GLY A 1 374 ? 17.829 -10.925 10.668 1.00 62.78 374 GLY A O 1
ATOM 2992 N N . GLY A 1 375 ? 16.784 -11.551 12.557 1.00 60.97 375 GLY A N 1
ATOM 2993 C CA . GLY A 1 375 ? 18.007 -11.875 13.301 1.00 60.97 375 GLY A CA 1
ATOM 2994 C C . GLY A 1 375 ? 18.679 -13.172 12.829 1.00 60.97 375 GLY A C 1
ATOM 2995 O O . GLY A 1 375 ? 18.003 -14.117 12.417 1.00 60.97 375 GLY A O 1
ATOM 2996 N N . GLU A 1 376 ? 20.011 -13.227 12.909 1.00 51.44 376 GLU A N 1
ATOM 2997 C CA . GLU A 1 376 ? 20.783 -14.442 12.635 1.00 51.44 376 GLU A CA 1
ATOM 2998 C C . GLU A 1 376 ? 20.456 -15.532 13.665 1.00 51.44 376 GLU A C 1
ATOM 3000 O O . GLU A 1 376 ? 20.655 -15.371 14.872 1.00 51.44 376 GLU A O 1
ATOM 3005 N N . ASN A 1 377 ? 19.969 -16.678 13.186 1.00 42.09 377 ASN A N 1
ATOM 3006 C CA . ASN A 1 377 ? 19.879 -17.888 13.991 1.00 42.09 377 ASN A CA 1
ATOM 3007 C C . ASN A 1 377 ? 21.297 -18.428 14.226 1.00 42.09 377 ASN A C 1
ATOM 3009 O O . ASN A 1 377 ? 21.759 -19.286 13.475 1.00 42.09 377 ASN A O 1
ATOM 3013 N N . ASN A 1 378 ? 21.968 -17.987 15.291 1.00 38.81 378 ASN A N 1
ATOM 3014 C CA . ASN A 1 378 ? 23.170 -18.647 15.812 1.00 38.81 378 ASN A CA 1
ATOM 3015 C C . ASN A 1 378 ? 22.802 -19.988 16.474 1.00 38.81 378 ASN A C 1
ATOM 3017 O O . ASN A 1 378 ? 22.973 -20.184 17.671 1.00 38.81 378 ASN A O 1
ATOM 3021 N N . ASN A 1 379 ? 22.270 -20.922 15.686 1.00 38.22 379 ASN A N 1
ATOM 3022 C CA . ASN A 1 379 ? 22.115 -22.328 16.052 1.00 38.22 379 ASN A CA 1
ATOM 3023 C C . ASN A 1 379 ? 23.171 -23.161 15.315 1.00 38.22 379 ASN A C 1
ATOM 3025 O O . ASN A 1 379 ? 22.847 -24.149 14.655 1.00 38.22 379 ASN A O 1
ATOM 3029 N N . ASP A 1 380 ? 24.439 -22.759 15.423 1.00 34.44 380 ASP A N 1
ATOM 3030 C CA . ASP A 1 380 ? 25.548 -23.689 15.227 1.00 34.44 380 ASP A CA 1
ATOM 3031 C C . ASP A 1 380 ? 25.727 -24.489 16.534 1.00 34.44 380 ASP A C 1
ATOM 3033 O O . ASP A 1 380 ? 26.121 -23.917 17.558 1.00 34.44 380 ASP A O 1
ATOM 3037 N N . PRO A 1 381 ? 25.439 -25.806 16.545 1.00 36.50 381 PRO A N 1
ATOM 3038 C CA . PRO A 1 381 ? 25.556 -26.640 17.739 1.00 36.50 381 PRO A CA 1
ATOM 3039 C C . PRO A 1 381 ? 27.010 -26.857 18.201 1.00 36.50 381 PRO A C 1
ATOM 3041 O O . PRO A 1 381 ? 27.228 -27.580 19.173 1.00 36.50 381 PRO A O 1
ATOM 3044 N N . SER A 1 382 ? 28.008 -26.266 17.532 1.00 34.22 382 SER A N 1
ATOM 3045 C CA . SER A 1 382 ? 29.423 -26.384 17.900 1.00 34.22 382 SER A CA 1
ATOM 3046 C C . SER A 1 382 ? 29.953 -25.290 18.842 1.00 34.22 382 SER A C 1
ATOM 3048 O O . SER A 1 382 ? 31.059 -25.438 19.365 1.00 34.22 382 SER A O 1
ATOM 3050 N N . SER A 1 383 ? 29.185 -24.233 19.135 1.00 33.94 383 SER A N 1
ATOM 3051 C CA . SER A 1 383 ? 29.650 -23.149 20.013 1.00 33.94 383 SER A CA 1
ATOM 3052 C C . SER A 1 383 ? 29.144 -23.315 21.454 1.00 33.94 383 SER A C 1
ATOM 3054 O O . SER A 1 383 ? 27.990 -23.072 21.803 1.00 33.94 383 SER A O 1
ATOM 3056 N N . THR A 1 384 ? 30.030 -23.769 22.338 1.00 31.16 384 THR A N 1
ATOM 3057 C CA . THR A 1 384 ? 29.796 -23.780 23.786 1.00 31.16 384 THR A CA 1
ATOM 3058 C C . THR A 1 384 ? 29.742 -22.347 24.314 1.00 31.16 384 THR A C 1
ATOM 3060 O O . THR A 1 384 ? 30.781 -21.738 24.566 1.00 31.16 384 THR A O 1
ATOM 3063 N N . ALA A 1 385 ? 28.536 -21.814 24.506 1.00 34.91 385 ALA A N 1
ATOM 3064 C CA . ALA A 1 385 ? 28.315 -20.543 25.185 1.00 34.91 385 ALA A CA 1
ATOM 3065 C C . ALA A 1 385 ? 28.650 -20.672 26.682 1.00 34.91 385 ALA A C 1
ATOM 3067 O O . ALA A 1 385 ? 27.822 -21.058 27.508 1.00 34.91 385 ALA A O 1
ATOM 3068 N N . SER A 1 386 ? 29.893 -20.354 27.038 1.00 29.56 386 SER A N 1
ATOM 3069 C CA . SER A 1 386 ? 30.291 -20.060 28.410 1.00 29.56 386 SER A CA 1
ATOM 3070 C C . SER A 1 386 ? 29.863 -18.639 28.779 1.00 29.56 386 SER A C 1
ATOM 3072 O O . SER A 1 386 ? 30.311 -17.654 28.201 1.00 29.56 386 SER A O 1
ATOM 3074 N N . SER A 1 387 ? 28.989 -18.584 29.775 1.00 37.62 387 SER A N 1
ATOM 3075 C CA . SER A 1 387 ? 28.518 -17.436 30.544 1.00 37.62 387 SER A CA 1
ATOM 3076 C C . SER A 1 387 ? 29.563 -16.349 30.831 1.00 37.62 387 SER A C 1
ATOM 3078 O O . SER A 1 387 ? 30.443 -16.575 31.659 1.00 37.62 387 SER A O 1
ATOM 3080 N N . ILE A 1 388 ? 29.360 -15.144 30.283 1.00 31.12 388 ILE A N 1
ATOM 3081 C CA . ILE A 1 388 ? 29.658 -13.862 30.946 1.00 31.12 388 ILE A CA 1
ATOM 3082 C C . ILE A 1 388 ? 28.551 -12.866 30.562 1.00 31.12 388 ILE A C 1
ATOM 3084 O O . ILE A 1 388 ? 28.447 -12.441 29.417 1.00 31.12 388 ILE A O 1
ATOM 3088 N N . GLN A 1 389 ? 27.712 -12.506 31.537 1.00 37.12 389 GLN A N 1
ATOM 3089 C CA . GLN A 1 389 ? 26.819 -11.351 31.461 1.00 37.12 389 GLN A CA 1
ATOM 3090 C C . GLN A 1 389 ? 27.666 -10.076 31.544 1.00 37.12 389 GLN A C 1
ATOM 3092 O O . GLN A 1 389 ? 28.232 -9.781 32.596 1.00 37.12 389 GLN A O 1
ATOM 3097 N N . SER A 1 390 ? 27.726 -9.312 30.455 1.00 29.06 390 SER A N 1
ATOM 3098 C CA . SER A 1 390 ? 28.111 -7.902 30.485 1.00 29.06 390 SER A CA 1
ATOM 3099 C C . SER A 1 390 ? 27.078 -7.098 29.704 1.00 29.06 390 SER A C 1
ATOM 3101 O O . SER A 1 390 ? 26.722 -7.431 28.575 1.00 29.06 390 SER A O 1
ATOM 3103 N N . ALA A 1 391 ? 26.544 -6.074 30.358 1.00 36.84 391 ALA A N 1
ATOM 3104 C CA . ALA A 1 391 ? 25.453 -5.241 29.886 1.00 36.84 391 ALA A CA 1
ATOM 3105 C C . ALA A 1 391 ? 25.937 -4.233 28.831 1.00 36.84 391 ALA A C 1
ATOM 3107 O O . ALA A 1 391 ? 26.144 -3.070 29.158 1.00 36.84 391 ALA A O 1
ATOM 3108 N N . THR A 1 392 ? 26.131 -4.671 27.581 1.00 35.00 392 THR A N 1
ATOM 3109 C CA . THR A 1 392 ? 26.300 -3.758 26.426 1.00 35.00 392 THR A CA 1
ATOM 3110 C C . THR A 1 392 ? 26.110 -4.405 25.047 1.00 35.00 392 THR A C 1
ATOM 3112 O O . THR A 1 392 ? 26.558 -3.853 24.047 1.00 35.00 392 THR A O 1
ATOM 3115 N N . THR A 1 393 ? 25.433 -5.550 24.938 1.00 31.94 393 THR A N 1
ATOM 3116 C CA . THR A 1 393 ? 25.306 -6.257 23.651 1.00 31.94 393 THR A CA 1
ATOM 3117 C C . THR A 1 393 ? 23.864 -6.256 23.161 1.00 31.94 393 THR A C 1
ATOM 3119 O O . THR A 1 393 ? 22.991 -6.864 23.782 1.00 31.94 393 THR A O 1
ATOM 3122 N N . THR A 1 394 ? 23.638 -5.569 22.036 1.00 36.88 394 THR A N 1
ATOM 3123 C CA . THR A 1 394 ? 22.451 -5.637 21.174 1.00 36.88 394 THR A CA 1
ATOM 3124 C C . THR A 1 394 ? 22.068 -7.096 20.976 1.00 36.88 394 THR A C 1
ATOM 3126 O O . THR A 1 394 ? 22.669 -7.812 20.181 1.00 36.88 394 THR A O 1
ATOM 3129 N N . THR A 1 395 ? 21.115 -7.573 21.770 1.00 39.19 395 THR A N 1
ATOM 3130 C CA . THR A 1 395 ? 20.595 -8.927 21.627 1.00 39.19 395 THR A CA 1
ATOM 3131 C C . THR A 1 395 ? 19.734 -8.894 20.375 1.00 39.19 395 THR A C 1
ATOM 3133 O O . THR A 1 395 ? 18.706 -8.220 20.362 1.00 39.19 395 THR A O 1
ATOM 3136 N N . THR A 1 396 ? 20.185 -9.542 19.302 1.00 45.66 396 THR A N 1
ATOM 3137 C CA . THR A 1 396 ? 19.369 -9.844 18.124 1.00 45.66 396 THR A CA 1
ATOM 3138 C C . THR A 1 396 ? 18.093 -10.508 18.625 1.00 45.66 396 THR A C 1
ATOM 3140 O O . THR A 1 396 ? 18.120 -11.647 19.092 1.00 45.66 396 THR A O 1
ATOM 3143 N N . ALA A 1 397 ? 16.986 -9.764 18.651 1.00 52.47 397 ALA A N 1
ATOM 3144 C CA . ALA A 1 397 ? 15.745 -10.289 19.185 1.00 52.47 397 ALA A CA 1
ATOM 3145 C C . ALA A 1 397 ? 15.261 -11.382 18.230 1.00 52.47 397 ALA A C 1
ATOM 3147 O O . ALA A 1 397 ? 14.899 -11.135 17.080 1.00 52.47 397 ALA A O 1
ATOM 3148 N N . ILE A 1 398 ? 15.332 -12.623 18.706 1.00 60.47 398 ILE A N 1
ATOM 3149 C CA . ILE A 1 398 ? 14.691 -13.761 18.061 1.00 60.47 398 ILE A CA 1
ATOM 3150 C C . ILE A 1 398 ? 13.209 -13.403 17.960 1.00 60.47 398 ILE A C 1
ATOM 3152 O O . ILE A 1 398 ? 12.604 -13.021 18.965 1.00 60.47 398 ILE A O 1
ATOM 3156 N N . LEU A 1 399 ? 12.658 -13.490 16.747 1.00 69.56 399 LEU A N 1
ATOM 3157 C CA . LEU A 1 399 ? 11.235 -13.288 16.493 1.00 69.56 399 LEU A CA 1
ATOM 3158 C C . LEU A 1 399 ? 10.437 -14.101 17.516 1.00 69.56 399 LEU A C 1
ATOM 3160 O O . LEU A 1 399 ? 10.633 -15.314 17.624 1.00 69.56 399 LEU A O 1
ATOM 3164 N N . ASP A 1 400 ? 9.568 -13.431 18.275 1.00 78.00 400 ASP A N 1
ATOM 3165 C CA . ASP A 1 400 ? 8.669 -14.114 19.202 1.00 78.00 400 ASP A CA 1
ATOM 3166 C C . ASP A 1 400 ? 7.943 -15.246 18.442 1.00 78.00 400 ASP A C 1
ATOM 3168 O O . ASP A 1 400 ? 7.470 -15.006 17.329 1.00 78.00 400 ASP A O 1
ATOM 3172 N N . PRO A 1 401 ? 7.844 -16.478 18.979 1.00 78.31 401 PRO A N 1
ATOM 3173 C CA . PRO A 1 401 ? 7.239 -17.599 18.252 1.00 78.31 401 PRO A CA 1
ATOM 3174 C C . PRO A 1 401 ? 5.789 -17.360 17.803 1.00 78.31 401 PRO A C 1
ATOM 3176 O O . PRO A 1 401 ? 5.336 -17.957 16.826 1.00 78.31 401 PRO A O 1
ATOM 3179 N N . ASN A 1 402 ? 5.062 -16.482 18.499 1.00 83.38 402 ASN A N 1
ATOM 3180 C CA . ASN A 1 402 ? 3.706 -16.061 18.150 1.00 83.38 402 ASN A CA 1
ATOM 3181 C C . ASN A 1 402 ? 3.686 -14.747 17.354 1.00 83.38 402 ASN A C 1
ATOM 3183 O O . ASN A 1 402 ? 2.609 -14.243 17.030 1.00 83.38 402 ASN A O 1
ATOM 3187 N N . PHE A 1 403 ? 4.862 -14.214 17.026 1.00 89.19 403 PHE A N 1
ATOM 3188 C CA . PHE A 1 403 ? 5.086 -12.885 16.479 1.00 89.19 403 PHE A CA 1
ATOM 3189 C C . PHE A 1 403 ? 4.423 -11.802 17.339 1.00 89.19 403 PHE A C 1
ATOM 3191 O O . PHE A 1 403 ? 3.917 -10.816 16.812 1.00 89.19 403 PHE A O 1
ATOM 3198 N N . ASP A 1 404 ? 4.395 -11.983 18.661 1.00 89.62 404 ASP A N 1
ATOM 3199 C CA . ASP A 1 404 ? 3.810 -11.018 19.588 1.00 89.62 404 ASP A CA 1
ATOM 3200 C C . ASP A 1 404 ? 4.755 -9.824 19.805 1.00 89.62 404 ASP A C 1
ATOM 3202 O O . ASP A 1 404 ? 5.883 -9.965 20.273 1.00 89.62 404 ASP A O 1
ATOM 3206 N N . CYS A 1 405 ? 4.280 -8.625 19.466 1.00 86.62 405 CYS A N 1
ATOM 3207 C CA . CYS A 1 405 ? 5.010 -7.365 19.646 1.00 86.62 405 CYS A CA 1
ATOM 3208 C C . CYS A 1 405 ? 4.603 -6.605 20.921 1.00 86.62 405 CYS A C 1
ATOM 3210 O O . CYS A 1 405 ? 5.048 -5.485 21.158 1.00 86.62 405 CYS A O 1
ATOM 3212 N N . GLY A 1 406 ? 3.758 -7.212 21.749 1.00 83.25 406 GLY A N 1
ATOM 3213 C CA . GLY A 1 406 ? 3.430 -6.778 23.097 1.00 83.25 406 GLY A CA 1
ATOM 3214 C C . GLY A 1 406 ? 1.949 -6.661 23.408 1.00 83.25 406 GLY A C 1
ATOM 3215 O O . GLY A 1 406 ? 1.588 -6.487 24.574 1.00 83.25 406 GLY A O 1
ATOM 3216 N N . SER A 1 407 ? 1.094 -6.797 22.400 1.00 82.62 407 SER A N 1
ATOM 3217 C CA . SER A 1 407 ? -0.357 -6.771 22.551 1.00 82.62 407 SER A CA 1
ATOM 3218 C C . SER A 1 407 ? -1.032 -8.084 22.141 1.00 82.62 407 SER A C 1
ATOM 3220 O O . SER A 1 407 ? -2.253 -8.185 22.253 1.00 82.62 407 SER A O 1
ATOM 3222 N N . GLY A 1 408 ? -0.269 -9.103 21.746 1.00 89.94 408 GLY A N 1
ATOM 3223 C CA . GLY A 1 408 ? -0.723 -10.409 21.278 1.00 89.94 408 GLY A CA 1
ATOM 3224 C C . GLY A 1 408 ? -0.288 -10.696 19.833 1.00 89.94 408 GLY A C 1
ATOM 3225 O O . GLY A 1 408 ? 0.226 -9.808 19.149 1.00 89.94 408 GLY A O 1
ATOM 3226 N N . PRO A 1 409 ? -0.538 -11.920 19.330 1.00 94.12 409 PRO A N 1
ATOM 3227 C CA . PRO A 1 409 ? -0.250 -12.273 17.942 1.00 94.12 409 PRO A CA 1
ATOM 3228 C C . PRO A 1 409 ? -1.097 -11.442 16.958 1.00 94.12 409 PRO A C 1
ATOM 3230 O O . PRO A 1 409 ? -2.211 -11.020 17.319 1.00 94.12 409 PRO A O 1
ATOM 3233 N N . PRO A 1 410 ? -0.604 -11.219 15.726 1.00 97.38 410 PRO A N 1
ATOM 3234 C CA . PRO A 1 410 ? -1.365 -10.567 14.666 1.00 97.38 410 PRO A CA 1
ATOM 3235 C C . PRO A 1 410 ? -2.515 -11.446 14.165 1.00 97.38 410 PRO A C 1
ATOM 3237 O O . PRO A 1 410 ? -2.393 -12.664 14.081 1.00 97.38 410 PRO A O 1
ATOM 3240 N N . ASP A 1 411 ? -3.608 -10.812 13.745 1.00 98.19 411 ASP A N 1
ATOM 3241 C CA . ASP A 1 411 ? -4.614 -11.443 12.881 1.00 98.19 411 ASP A CA 1
ATOM 3242 C C . ASP A 1 411 ? -4.188 -11.393 11.411 1.00 98.19 411 ASP A C 1
ATOM 3244 O O . ASP A 1 411 ? -4.498 -12.286 10.618 1.00 98.19 411 ASP A O 1
ATOM 3248 N N . MET A 1 412 ? -3.476 -10.322 11.049 1.00 98.69 412 MET A N 1
ATOM 3249 C CA . MET A 1 412 ? -2.951 -10.100 9.710 1.00 98.69 412 MET A CA 1
ATOM 3250 C C . MET A 1 412 ? -1.508 -9.604 9.770 1.00 98.69 412 MET A C 1
ATOM 3252 O O . MET A 1 412 ? -1.167 -8.733 10.572 1.00 98.69 412 MET A O 1
ATOM 3256 N N . VAL A 1 413 ? -0.674 -10.119 8.873 1.00 98.44 413 VAL A N 1
ATOM 3257 C CA . VAL A 1 413 ? 0.652 -9.569 8.576 1.00 98.44 413 VAL A CA 1
ATOM 3258 C C . VAL A 1 413 ? 0.561 -8.873 7.229 1.00 98.44 413 VAL A C 1
ATOM 3260 O O . VAL A 1 413 ? 0.148 -9.490 6.251 1.00 98.44 413 VAL A O 1
ATOM 3263 N N . ILE A 1 414 ? 0.937 -7.599 7.167 1.00 98.50 414 ILE A N 1
ATOM 3264 C CA . ILE A 1 414 ? 0.983 -6.839 5.919 1.00 98.50 414 ILE A CA 1
ATOM 3265 C C . ILE A 1 414 ? 2.416 -6.395 5.668 1.00 98.50 414 ILE A C 1
ATOM 3267 O O . ILE A 1 414 ? 3.052 -5.851 6.561 1.00 98.50 414 ILE A O 1
ATOM 3271 N N . ALA A 1 415 ? 2.930 -6.597 4.461 1.00 96.75 415 ALA A N 1
ATOM 3272 C CA . ALA A 1 415 ? 4.264 -6.132 4.098 1.00 96.75 415 ALA A CA 1
ATOM 3273 C C . ALA A 1 415 ? 4.261 -5.490 2.713 1.00 96.75 415 ALA A C 1
ATOM 3275 O O . ALA A 1 415 ? 3.910 -6.111 1.707 1.00 96.75 415 ALA A O 1
ATOM 3276 N N . MET A 1 416 ? 4.641 -4.218 2.677 1.00 95.06 416 MET A N 1
ATOM 3277 C CA . MET A 1 416 ? 4.631 -3.409 1.467 1.00 95.06 416 MET A CA 1
ATOM 3278 C C . MET A 1 416 ? 5.987 -3.493 0.778 1.00 95.06 416 MET A C 1
ATOM 3280 O O . MET A 1 416 ? 7.015 -3.353 1.426 1.00 95.06 416 MET A O 1
ATOM 3284 N N . ASN A 1 417 ? 5.986 -3.771 -0.526 1.00 92.44 417 ASN A N 1
ATOM 3285 C CA . ASN A 1 417 ? 7.183 -3.902 -1.353 1.00 92.44 417 ASN A CA 1
ATOM 3286 C C . ASN A 1 417 ? 8.249 -4.823 -0.737 1.00 92.44 417 ASN A C 1
ATOM 3288 O O . ASN A 1 417 ? 9.443 -4.565 -0.849 1.00 92.44 417 ASN A O 1
ATOM 3292 N N . ALA A 1 418 ? 7.799 -5.921 -0.120 1.00 89.50 418 ALA A N 1
ATOM 3293 C CA . ALA A 1 418 ? 8.595 -6.722 0.804 1.00 89.50 418 ALA A CA 1
ATOM 3294 C C . ALA A 1 418 ? 9.906 -7.247 0.196 1.00 89.50 418 ALA A C 1
ATOM 3296 O O . ALA A 1 418 ? 10.903 -7.387 0.893 1.00 89.50 418 ALA A O 1
ATOM 3297 N N . GLY A 1 419 ? 9.932 -7.557 -1.105 1.00 86.75 419 GLY A N 1
ATOM 3298 C CA . GLY A 1 419 ? 11.130 -8.116 -1.733 1.00 86.75 419 GLY A CA 1
ATOM 3299 C C . GLY A 1 419 ? 11.515 -9.466 -1.118 1.00 86.75 419 GLY A C 1
ATOM 3300 O O . GLY A 1 419 ? 12.675 -9.690 -0.785 1.00 86.75 419 GLY A O 1
ATOM 3301 N N . LEU A 1 420 ? 10.545 -10.377 -0.958 1.00 91.62 420 LEU A N 1
ATOM 3302 C CA . LEU A 1 420 ? 10.726 -11.657 -0.248 1.00 91.62 420 LEU A CA 1
ATOM 3303 C C . LEU A 1 420 ? 11.876 -12.524 -0.790 1.00 91.62 420 LEU A C 1
ATOM 3305 O O . LEU A 1 420 ? 12.453 -13.311 -0.049 1.00 91.62 420 LEU A O 1
ATOM 3309 N N . TYR A 1 421 ? 12.202 -12.399 -2.080 1.00 84.19 421 TYR A N 1
ATOM 3310 C CA . TYR A 1 421 ? 13.344 -13.082 -2.701 1.00 84.19 421 TYR A CA 1
ATOM 3311 C C . TYR A 1 421 ? 14.659 -12.302 -2.643 1.00 84.19 421 TYR A C 1
ATOM 3313 O O . TYR A 1 421 ? 15.708 -12.883 -2.919 1.00 84.19 421 TYR A O 1
ATOM 3321 N N . ALA A 1 422 ? 14.598 -11.004 -2.358 1.00 83.06 422 ALA A N 1
ATOM 3322 C CA . ALA A 1 422 ? 15.762 -10.132 -2.306 1.00 83.06 422 ALA A CA 1
ATOM 3323 C C . ALA A 1 422 ? 16.439 -10.175 -0.929 1.00 83.06 422 ALA A C 1
ATOM 3325 O O . ALA A 1 422 ? 17.661 -10.107 -0.863 1.00 83.06 422 ALA A O 1
ATOM 3326 N N . TYR A 1 423 ? 15.671 -10.348 0.155 1.00 84.25 423 TYR A N 1
ATOM 3327 C CA . TYR A 1 423 ? 16.202 -10.261 1.519 1.00 84.25 423 TYR A CA 1
ATOM 3328 C C . TYR A 1 423 ? 15.902 -11.514 2.349 1.00 84.25 423 TYR A C 1
ATOM 3330 O O . TYR A 1 423 ? 14.742 -11.854 2.588 1.00 84.25 423 TYR A O 1
ATOM 3338 N N . GLU A 1 424 ? 16.949 -12.172 2.862 1.00 85.50 424 GLU A N 1
ATOM 3339 C CA . GLU A 1 424 ? 16.812 -13.373 3.705 1.00 85.50 424 GLU A CA 1
ATOM 3340 C C . GLU A 1 424 ? 16.099 -13.095 5.040 1.00 85.50 424 GLU A C 1
ATOM 3342 O O . GLU A 1 424 ? 15.463 -13.989 5.600 1.00 85.50 424 GLU A O 1
ATOM 3347 N N . SER A 1 425 ? 16.108 -11.851 5.524 1.00 84.19 425 SER A N 1
ATOM 3348 C CA . SER A 1 425 ? 15.437 -11.453 6.771 1.00 84.19 425 SER A CA 1
ATOM 3349 C C . SER A 1 425 ? 13.939 -11.794 6.805 1.00 84.19 425 SER A C 1
ATOM 3351 O O . SER A 1 425 ? 13.392 -12.080 7.876 1.00 84.19 425 SER A O 1
ATOM 3353 N N . TRP A 1 426 ? 13.284 -11.877 5.641 1.00 90.75 426 TRP A N 1
ATOM 3354 C CA . TRP A 1 426 ? 11.887 -12.305 5.512 1.00 90.75 426 TRP A CA 1
ATOM 3355 C C . TRP A 1 426 ? 11.639 -13.769 5.847 1.00 90.75 426 TRP A C 1
ATOM 3357 O O . TRP A 1 426 ? 10.500 -14.140 6.127 1.00 90.75 426 TRP A O 1
ATOM 3367 N N . ARG A 1 427 ? 12.674 -14.612 5.858 1.00 89.31 427 ARG A N 1
ATOM 3368 C CA . ARG A 1 427 ? 12.542 -16.050 6.108 1.00 89.31 427 ARG A CA 1
ATOM 3369 C C . ARG A 1 427 ? 11.811 -16.343 7.417 1.00 89.31 427 ARG A C 1
ATOM 3371 O O . ARG A 1 427 ? 10.959 -17.220 7.438 1.00 89.31 427 ARG A O 1
ATOM 3378 N N . SER A 1 428 ? 12.091 -15.570 8.467 1.00 88.88 428 SER A N 1
ATOM 3379 C CA . SER A 1 428 ? 11.420 -15.678 9.771 1.00 88.88 428 SER A CA 1
ATOM 3380 C C . SER A 1 428 ? 9.912 -15.383 9.699 1.00 88.88 428 SER A C 1
ATOM 3382 O O . SER A 1 428 ? 9.105 -16.127 10.249 1.00 88.88 428 SER A O 1
ATOM 3384 N N . VAL A 1 429 ? 9.513 -14.358 8.942 1.00 93.06 429 VAL A N 1
ATOM 3385 C CA . VAL A 1 429 ? 8.105 -13.977 8.732 1.00 93.06 429 VAL A CA 1
ATOM 3386 C C . VAL A 1 429 ? 7.366 -15.028 7.897 1.00 93.06 429 VAL A C 1
ATOM 3388 O O . VAL A 1 429 ? 6.224 -15.382 8.192 1.00 93.06 429 VAL A O 1
ATOM 3391 N N . ILE A 1 430 ? 8.020 -15.558 6.860 1.00 93.75 430 ILE A N 1
ATOM 3392 C CA . ILE A 1 430 ? 7.451 -16.603 6.001 1.00 93.75 430 ILE A CA 1
ATOM 3393 C C . ILE A 1 430 ? 7.302 -17.919 6.770 1.00 93.75 430 ILE A C 1
ATOM 3395 O O . ILE A 1 430 ? 6.266 -18.573 6.653 1.00 93.75 430 ILE A O 1
ATOM 3399 N N . ASP A 1 431 ? 8.289 -18.282 7.589 1.00 93.00 431 ASP A N 1
ATOM 3400 C CA . ASP A 1 431 ? 8.224 -19.452 8.467 1.00 93.00 431 ASP A CA 1
ATOM 3401 C C . ASP A 1 431 ? 7.099 -19.321 9.505 1.00 93.00 431 ASP A C 1
ATOM 3403 O O . ASP A 1 431 ? 6.311 -20.250 9.695 1.00 93.00 431 ASP A O 1
ATOM 3407 N N . TYR A 1 432 ? 6.933 -18.133 10.093 1.00 94.75 432 TYR A N 1
ATOM 3408 C CA . TYR A 1 432 ? 5.812 -17.840 10.982 1.00 94.75 432 TYR A CA 1
ATOM 3409 C C . TYR A 1 432 ? 4.455 -18.064 10.294 1.00 94.75 432 TYR A C 1
ATOM 3411 O O . TYR A 1 432 ? 3.614 -18.796 10.819 1.00 94.75 432 TYR A O 1
ATOM 3419 N N . LEU A 1 433 ? 4.240 -17.500 9.100 1.00 96.31 433 LEU A N 1
ATOM 3420 C CA . LEU A 1 433 ? 2.994 -17.684 8.337 1.00 96.31 433 LEU A CA 1
ATOM 3421 C C . LEU A 1 433 ? 2.803 -19.128 7.850 1.00 96.31 433 LEU A C 1
ATOM 3423 O O . LEU A 1 433 ? 1.671 -19.582 7.648 1.00 96.31 433 LEU A O 1
ATOM 3427 N N . TYR A 1 434 ? 3.889 -19.872 7.647 1.00 94.88 434 TYR A N 1
ATOM 3428 C CA . TYR A 1 434 ? 3.817 -21.291 7.326 1.00 94.88 434 TYR A CA 1
ATOM 3429 C C . TYR A 1 434 ? 3.228 -22.092 8.494 1.00 94.88 434 TYR A C 1
ATOM 3431 O O . TYR A 1 434 ? 2.318 -22.895 8.272 1.00 94.88 434 TYR A O 1
ATOM 3439 N N . HIS A 1 435 ? 3.676 -21.818 9.722 1.00 94.50 435 HIS A N 1
ATOM 3440 C CA . HIS A 1 435 ? 3.219 -22.502 10.934 1.00 94.50 435 HIS A CA 1
ATOM 3441 C C . HIS A 1 435 ? 1.893 -21.960 11.499 1.00 94.50 435 HIS A C 1
ATOM 3443 O O . HIS A 1 435 ? 1.179 -22.692 12.183 1.00 94.50 435 HIS A O 1
ATOM 3449 N N . ASN A 1 436 ? 1.511 -20.723 11.168 1.00 95.81 4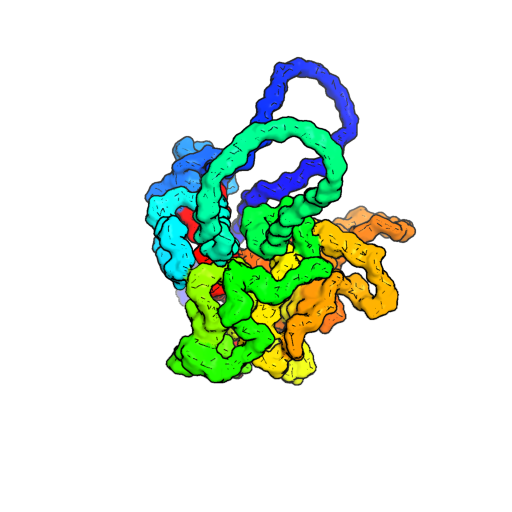36 ASN A N 1
ATOM 3450 C CA . ASN A 1 436 ? 0.314 -20.057 11.691 1.00 95.81 436 ASN A CA 1
ATOM 3451 C C . ASN A 1 436 ? -0.724 -19.797 10.590 1.00 95.81 436 ASN A C 1
ATOM 3453 O O . ASN A 1 436 ? -0.967 -18.662 10.186 1.00 95.81 436 ASN A O 1
ATOM 3457 N N . LYS A 1 437 ? -1.393 -20.859 10.120 1.00 94.50 437 LYS A N 1
ATOM 3458 C CA . LYS A 1 437 ? -2.421 -20.781 9.057 1.00 94.50 437 LYS A CA 1
ATOM 3459 C C . LYS A 1 437 ? -3.658 -19.948 9.411 1.00 94.50 437 LYS A C 1
ATOM 3461 O O . LYS A 1 437 ? -4.396 -19.554 8.513 1.00 94.50 437 LYS A O 1
ATOM 3466 N N . GLY A 1 438 ? -3.859 -19.660 10.698 1.00 95.44 438 GLY A N 1
ATOM 3467 C CA . GLY A 1 438 ? -4.890 -18.739 11.178 1.00 95.44 438 GLY A CA 1
ATOM 3468 C C . GLY A 1 438 ? -4.584 -17.259 10.921 1.00 95.44 438 GLY A C 1
ATOM 3469 O O . GLY A 1 438 ? -5.494 -16.447 11.044 1.00 95.44 438 GLY A O 1
ATOM 3470 N N . VAL A 1 439 ? -3.352 -16.910 10.537 1.00 98.00 439 VAL A N 1
ATOM 3471 C CA . VAL A 1 439 ? -2.935 -15.530 10.248 1.00 98.00 439 VAL A CA 1
ATOM 3472 C C . VAL A 1 439 ? -2.876 -15.309 8.742 1.00 98.00 439 VAL A C 1
ATOM 3474 O O . VAL A 1 439 ? -2.205 -16.059 8.023 1.00 98.00 439 VAL A O 1
ATOM 3477 N N . VAL A 1 440 ? -3.551 -14.258 8.274 1.00 98.50 440 VAL A N 1
ATOM 3478 C CA . VAL A 1 440 ? -3.559 -13.864 6.859 1.00 98.50 440 VAL A CA 1
ATOM 3479 C C . VAL A 1 440 ? -2.335 -12.997 6.567 1.00 98.50 440 VAL A C 1
ATOM 3481 O O . VAL A 1 440 ? -2.126 -11.971 7.212 1.00 98.50 440 VAL A O 1
ATOM 3484 N N . GLY A 1 441 ? -1.517 -13.389 5.591 1.00 98.44 441 GLY A N 1
ATOM 3485 C CA . GLY A 1 441 ? -0.382 -12.589 5.128 1.00 98.44 441 GLY A CA 1
ATOM 3486 C C . GLY A 1 441 ? -0.723 -11.865 3.830 1.00 98.44 441 GLY A C 1
ATOM 3487 O O . GLY A 1 441 ? -1.035 -12.530 2.851 1.00 98.44 441 GLY A O 1
ATOM 3488 N N . VAL A 1 442 ? -0.645 -10.538 3.778 1.00 98.56 442 VAL A N 1
ATOM 3489 C CA . VAL A 1 442 ? -0.887 -9.753 2.557 1.00 98.56 442 VAL A CA 1
ATOM 3490 C C . VAL A 1 442 ? 0.368 -8.977 2.191 1.00 98.56 442 VAL A C 1
ATOM 3492 O O . VAL A 1 442 ? 0.905 -8.218 2.992 1.00 98.56 442 VAL A O 1
ATOM 3495 N N . PHE A 1 443 ? 0.836 -9.142 0.962 1.00 98.31 443 PHE A N 1
ATOM 3496 C CA . PHE A 1 443 ? 2.114 -8.596 0.525 1.00 98.31 443 PHE A CA 1
ATOM 3497 C C . PHE A 1 443 ? 1.959 -7.818 -0.772 1.00 98.31 443 PHE A C 1
ATOM 3499 O O . PHE A 1 443 ? 1.145 -8.202 -1.614 1.00 98.31 443 PHE A O 1
ATOM 3506 N N . THR A 1 444 ? 2.775 -6.780 -0.969 1.00 97.19 444 THR A N 1
ATOM 3507 C CA . THR A 1 444 ? 2.917 -6.131 -2.280 1.00 97.19 444 THR A CA 1
ATOM 3508 C C . THR A 1 444 ? 4.307 -6.295 -2.885 1.00 97.19 444 THR A C 1
ATOM 3510 O O . THR A 1 444 ? 5.304 -6.490 -2.187 1.00 97.19 444 THR A O 1
ATOM 3513 N N . ASP A 1 445 ? 4.372 -6.200 -4.212 1.00 94.62 445 ASP A N 1
ATOM 3514 C CA . ASP A 1 445 ? 5.608 -6.151 -4.991 1.00 94.62 445 ASP A CA 1
ATOM 3515 C C . ASP A 1 445 ? 5.542 -5.041 -6.053 1.00 94.62 445 ASP A C 1
ATOM 3517 O O . ASP A 1 445 ? 4.461 -4.595 -6.456 1.00 94.62 445 ASP A O 1
ATOM 3521 N N . TYR A 1 446 ? 6.709 -4.600 -6.522 1.00 89.50 446 TYR A N 1
ATOM 3522 C CA . TYR A 1 446 ? 6.833 -3.534 -7.507 1.00 89.50 446 TYR A CA 1
ATOM 3523 C C . TYR A 1 446 ? 6.292 -3.940 -8.875 1.00 89.50 446 TYR A C 1
ATOM 3525 O O . TYR A 1 446 ? 5.655 -3.137 -9.560 1.00 89.50 446 TYR A O 1
ATOM 3533 N N . ASN A 1 447 ? 6.564 -5.177 -9.294 1.00 88.75 447 ASN A N 1
ATOM 3534 C CA . ASN A 1 447 ? 6.234 -5.661 -10.629 1.00 88.75 447 ASN A CA 1
ATOM 3535 C C . ASN A 1 447 ? 5.651 -7.076 -10.610 1.00 88.75 447 ASN A C 1
ATOM 3537 O O . ASN A 1 447 ? 5.938 -7.882 -9.727 1.00 88.75 447 ASN A O 1
ATOM 3541 N N . GLU A 1 448 ? 4.861 -7.386 -11.638 1.00 91.69 448 GLU A N 1
ATOM 3542 C CA . GLU A 1 448 ? 4.134 -8.654 -11.741 1.00 91.69 448 GLU A CA 1
ATOM 3543 C C . GLU A 1 448 ? 5.071 -9.869 -11.735 1.00 91.69 448 GLU A C 1
ATOM 3545 O O . GLU A 1 448 ? 4.753 -10.889 -11.135 1.00 91.69 448 GLU A O 1
ATOM 3550 N N . TYR A 1 449 ? 6.242 -9.774 -12.376 1.00 90.56 449 TYR A N 1
ATOM 3551 C CA . TYR A 1 449 ? 7.183 -10.893 -12.448 1.00 90.56 449 TYR A CA 1
ATOM 3552 C C . TYR A 1 449 ? 7.699 -11.276 -11.060 1.00 90.56 449 TYR A C 1
ATOM 3554 O O . TYR A 1 449 ? 7.565 -12.433 -10.666 1.00 90.56 449 TYR A O 1
ATOM 3562 N N . SER A 1 450 ? 8.242 -10.308 -10.318 1.00 90.88 450 SER A N 1
ATOM 3563 C CA . SER A 1 450 ? 8.704 -10.516 -8.942 1.00 90.88 450 SER A CA 1
ATOM 3564 C C . SER A 1 450 ? 7.554 -10.976 -8.046 1.00 90.88 450 SER A C 1
ATOM 3566 O O . SER A 1 450 ? 7.671 -12.005 -7.380 1.00 90.88 450 SER A O 1
ATOM 3568 N N . GLY A 1 451 ? 6.393 -10.320 -8.152 1.00 94.25 451 GLY A N 1
ATOM 3569 C CA . GLY A 1 451 ? 5.190 -10.676 -7.406 1.00 94.25 451 GLY A CA 1
ATOM 3570 C C . GLY A 1 451 ? 4.763 -12.135 -7.592 1.00 94.25 451 GLY A C 1
ATOM 3571 O O . GLY A 1 451 ? 4.555 -12.822 -6.598 1.00 94.25 451 GLY A O 1
ATOM 3572 N N . VAL A 1 452 ? 4.699 -12.659 -8.828 1.00 94.06 452 VAL A N 1
ATOM 3573 C CA . VAL A 1 452 ? 4.348 -14.078 -9.086 1.00 94.06 452 VAL A CA 1
ATOM 3574 C C . VAL A 1 452 ? 5.313 -15.023 -8.370 1.00 94.06 452 VAL A C 1
ATOM 3576 O O . VAL A 1 452 ? 4.900 -16.071 -7.865 1.00 94.06 452 VAL A O 1
ATOM 3579 N N . HIS A 1 453 ? 6.605 -14.693 -8.371 1.00 92.50 453 HIS A N 1
ATOM 3580 C CA . HIS A 1 453 ? 7.610 -15.518 -7.719 1.00 92.50 453 HIS A CA 1
ATOM 3581 C C . HIS A 1 453 ? 7.433 -15.469 -6.208 1.00 92.50 453 HIS A C 1
ATOM 3583 O O . HIS A 1 453 ? 7.225 -16.529 -5.617 1.00 92.50 453 HIS A O 1
ATOM 3589 N N . CYS A 1 454 ? 7.435 -14.275 -5.609 1.00 95.69 454 CYS A N 1
ATOM 3590 C CA . CYS A 1 454 ? 7.220 -14.067 -4.176 1.00 95.69 454 CYS A CA 1
ATOM 3591 C C . CYS A 1 454 ? 5.938 -14.760 -3.685 1.00 95.69 454 CYS A C 1
ATOM 3593 O O . CYS A 1 454 ? 5.966 -15.500 -2.704 1.00 95.69 454 CYS A O 1
ATOM 3595 N N . ALA A 1 455 ? 4.841 -14.623 -4.432 1.00 96.38 455 ALA A N 1
ATOM 3596 C CA . ALA A 1 455 ? 3.566 -15.275 -4.155 1.00 96.38 455 ALA A CA 1
ATOM 3597 C C . ALA A 1 455 ? 3.665 -16.810 -4.117 1.00 96.38 455 ALA A C 1
ATOM 3599 O O . ALA A 1 455 ? 3.007 -17.466 -3.311 1.00 96.38 455 ALA A O 1
ATOM 3600 N N . GLY A 1 456 ? 4.528 -17.394 -4.952 1.00 95.56 456 GLY A N 1
ATOM 3601 C CA . GLY A 1 456 ? 4.779 -18.832 -4.996 1.00 95.56 456 GLY A CA 1
ATOM 3602 C C . GLY A 1 456 ? 5.380 -19.418 -3.716 1.00 95.56 456 GLY A C 1
ATOM 3603 O O . GLY A 1 456 ? 5.224 -20.619 -3.497 1.00 95.56 456 GLY A O 1
ATOM 3604 N N . LEU A 1 457 ? 6.003 -18.604 -2.853 1.00 95.31 457 LEU A N 1
ATOM 3605 C CA . LEU A 1 457 ? 6.482 -19.049 -1.537 1.00 95.31 457 LEU A CA 1
ATOM 3606 C C . LEU A 1 457 ? 5.322 -19.476 -0.616 1.00 95.31 457 LEU A C 1
ATOM 3608 O O . LEU A 1 457 ? 5.514 -20.334 0.241 1.00 95.31 457 LEU A O 1
ATOM 3612 N N . GLY A 1 458 ? 4.114 -18.941 -0.830 1.00 94.38 458 GLY A N 1
ATOM 3613 C CA . GLY A 1 458 ? 2.894 -19.325 -0.110 1.00 94.38 458 GLY A CA 1
ATOM 3614 C C . GLY A 1 458 ? 2.166 -20.543 -0.697 1.00 94.38 458 GLY A C 1
ATOM 3615 O O . GLY A 1 458 ? 1.177 -21.007 -0.131 1.00 94.38 458 GLY A O 1
ATOM 3616 N N . GLY A 1 459 ? 2.647 -21.092 -1.819 1.00 95.19 459 GLY A N 1
ATOM 3617 C CA . GLY A 1 459 ? 2.028 -22.211 -2.533 1.00 95.19 459 GLY A CA 1
ATOM 3618 C C . GLY A 1 459 ? 1.189 -21.790 -3.746 1.00 95.19 459 GLY A C 1
ATOM 3619 O O . GLY A 1 459 ? 1.218 -20.643 -4.190 1.00 95.19 459 GLY A O 1
ATOM 3620 N N . ALA A 1 460 ? 0.459 -22.749 -4.329 1.00 95.50 460 ALA A N 1
ATOM 3621 C CA . ALA A 1 460 ? -0.273 -22.544 -5.584 1.00 95.50 460 ALA A CA 1
ATOM 3622 C C . ALA A 1 460 ? -1.392 -21.495 -5.461 1.00 95.50 460 ALA A C 1
ATOM 3624 O O . ALA A 1 460 ? -1.443 -20.580 -6.276 1.00 95.50 460 ALA A O 1
ATOM 3625 N N . ALA A 1 461 ? -2.213 -21.575 -4.408 1.00 95.62 461 ALA A N 1
ATOM 3626 C CA . ALA A 1 461 ? -3.289 -20.613 -4.161 1.00 95.62 461 ALA A CA 1
ATOM 3627 C C . ALA A 1 461 ? -2.749 -19.184 -3.978 1.00 95.62 461 ALA A C 1
ATOM 3629 O O . ALA A 1 461 ? -3.259 -18.242 -4.577 1.00 95.62 461 ALA A O 1
ATOM 3630 N N . SER A 1 462 ? -1.652 -19.024 -3.230 1.00 97.00 462 SER A N 1
ATOM 3631 C CA . SER A 1 462 ? -0.987 -17.727 -3.078 1.00 97.00 462 SER A CA 1
ATOM 3632 C C . SER A 1 462 ? -0.470 -17.188 -4.403 1.00 97.00 462 SER A C 1
ATOM 3634 O O . SER A 1 462 ? -0.692 -16.024 -4.719 1.00 97.00 462 SER A O 1
ATOM 3636 N N . ARG A 1 463 ? 0.146 -18.032 -5.233 1.00 96.50 463 ARG A N 1
ATOM 3637 C CA . ARG A 1 463 ? 0.575 -17.635 -6.578 1.00 96.50 463 ARG A CA 1
ATOM 3638 C C . ARG A 1 463 ? -0.586 -17.173 -7.464 1.00 96.50 463 ARG A C 1
ATOM 3640 O O . ARG A 1 463 ? -0.413 -16.230 -8.231 1.00 96.50 463 ARG A O 1
ATOM 3647 N N . GLU A 1 464 ? -1.733 -17.838 -7.379 1.00 96.56 464 GLU A N 1
ATOM 3648 C CA . GLU A 1 464 ? -2.945 -17.504 -8.140 1.00 96.56 464 GLU A CA 1
ATOM 3649 C C . GLU A 1 464 ? -3.657 -16.252 -7.611 1.00 96.56 464 GLU A C 1
ATOM 3651 O O . GLU A 1 464 ? -4.381 -15.607 -8.364 1.00 96.56 464 GLU A O 1
ATOM 3656 N N . SER A 1 465 ? -3.398 -15.862 -6.358 1.00 97.06 465 SER A N 1
ATOM 3657 C CA . SER A 1 465 ? -3.942 -14.635 -5.763 1.00 97.06 465 SER A CA 1
ATOM 3658 C C . SER A 1 465 ? -3.307 -13.343 -6.286 1.00 97.06 465 SER A C 1
ATOM 3660 O O . SER A 1 465 ? -3.800 -12.263 -5.965 1.00 97.06 465 SER A O 1
ATOM 3662 N N . LEU A 1 466 ? -2.216 -13.425 -7.067 1.00 96.44 466 LEU A N 1
ATOM 3663 C CA . LEU A 1 466 ? -1.526 -12.228 -7.538 1.00 96.44 466 LEU A CA 1
ATOM 3664 C C . LEU A 1 466 ? -2.459 -11.353 -8.383 1.00 96.44 466 LEU A C 1
ATOM 3666 O O . LEU A 1 466 ? -2.926 -11.761 -9.448 1.00 96.44 466 LEU A O 1
ATOM 3670 N N . CYS A 1 467 ? -2.648 -10.111 -7.957 1.00 95.06 467 CYS A N 1
ATOM 3671 C CA . CYS A 1 467 ? -3.473 -9.142 -8.659 1.00 95.06 467 CYS A CA 1
ATOM 3672 C C . CYS A 1 467 ? -2.867 -7.738 -8.597 1.00 95.06 467 CYS A C 1
ATOM 3674 O O . CYS A 1 467 ? -1.910 -7.467 -7.872 1.00 95.06 467 CYS A O 1
ATOM 3676 N N . ILE A 1 468 ? -3.399 -6.827 -9.407 1.00 93.44 468 ILE A N 1
ATOM 3677 C CA . ILE A 1 468 ? -3.007 -5.420 -9.356 1.00 93.44 468 ILE A CA 1
ATOM 3678 C C . ILE A 1 468 ? -3.539 -4.784 -8.070 1.00 93.44 468 ILE A C 1
ATOM 3680 O O . ILE A 1 468 ? -4.705 -4.962 -7.727 1.00 93.44 468 ILE A O 1
ATOM 3684 N N . ASN A 1 469 ? -2.720 -3.986 -7.391 1.00 95.38 469 ASN A N 1
ATOM 3685 C CA . ASN A 1 469 ? -3.221 -3.142 -6.316 1.00 95.38 469 ASN A CA 1
ATOM 3686 C C . ASN A 1 469 ? -3.951 -1.924 -6.916 1.00 95.38 469 ASN A C 1
ATOM 3688 O O . ASN A 1 469 ? -3.319 -1.124 -7.626 1.00 95.38 469 ASN A O 1
ATOM 3692 N N . PRO A 1 470 ? -5.258 -1.728 -6.647 1.00 93.94 470 PRO A N 1
ATOM 3693 C CA . PRO A 1 470 ? -5.994 -0.563 -7.143 1.00 93.94 470 PRO A CA 1
ATOM 3694 C C . PRO A 1 470 ? -5.482 0.767 -6.566 1.00 93.94 470 PRO A C 1
ATOM 3696 O O . PRO A 1 470 ? -5.678 1.810 -7.191 1.00 93.94 470 PRO A O 1
ATOM 3699 N N . PHE A 1 471 ? -4.780 0.714 -5.431 1.00 94.69 471 PHE A N 1
ATOM 3700 C CA . PHE A 1 471 ? -4.154 1.834 -4.726 1.00 94.69 471 PHE A CA 1
ATOM 3701 C C . PHE A 1 471 ? -2.624 1.799 -4.778 1.00 94.69 471 PHE A C 1
ATOM 3703 O O . PHE A 1 471 ? -1.960 2.426 -3.949 1.00 94.69 471 PHE A O 1
ATOM 3710 N N . ARG A 1 472 ? -2.041 1.101 -5.763 1.00 92.50 472 ARG A N 1
ATOM 3711 C CA . ARG A 1 472 ? -0.614 1.254 -6.084 1.00 92.50 472 ARG A CA 1
ATOM 3712 C C . ARG A 1 472 ? -0.294 2.718 -6.335 1.00 92.50 472 ARG A C 1
ATOM 3714 O O . ARG A 1 472 ? 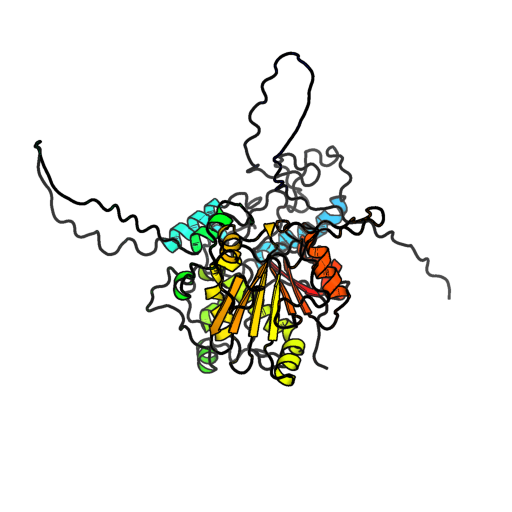-1.148 3.461 -6.834 1.00 92.50 472 ARG A O 1
ATOM 3721 N N . GLN A 1 473 ? 0.940 3.115 -6.066 1.00 87.75 473 GLN A N 1
ATOM 3722 C CA . GLN A 1 473 ? 1.387 4.452 -6.406 1.00 87.75 473 GLN A CA 1
ATOM 3723 C C . GLN A 1 473 ? 1.170 4.676 -7.915 1.00 87.75 473 GLN A C 1
ATOM 3725 O O . GLN A 1 473 ? 1.604 3.860 -8.733 1.00 87.75 473 GLN A O 1
ATOM 3730 N N . PRO A 1 474 ? 0.464 5.743 -8.322 1.00 81.88 474 PRO A N 1
ATOM 3731 C CA . PRO A 1 474 ? 0.114 5.952 -9.728 1.00 81.88 474 PRO A CA 1
ATOM 3732 C C . PRO A 1 474 ? 1.321 6.312 -10.610 1.00 81.88 474 PRO A C 1
ATOM 3734 O O . PRO A 1 474 ? 1.206 6.325 -11.836 1.00 81.88 474 PRO A O 1
ATOM 3737 N N . LEU A 1 475 ? 2.472 6.597 -9.996 1.00 77.25 475 LEU A N 1
ATOM 3738 C CA . LEU A 1 475 ? 3.734 6.881 -10.665 1.00 77.25 475 LEU A CA 1
ATOM 3739 C C . LEU A 1 475 ? 4.577 5.597 -10.752 1.00 77.25 475 LEU A C 1
ATOM 3741 O O . LEU A 1 475 ? 4.797 4.902 -9.763 1.00 77.25 475 LEU A O 1
ATOM 3745 N N . ALA A 1 476 ? 5.021 5.272 -11.968 1.00 75.75 476 ALA A N 1
ATOM 3746 C CA . ALA A 1 476 ? 5.946 4.177 -12.226 1.00 75.75 476 ALA A CA 1
ATOM 3747 C C . ALA A 1 476 ? 7.343 4.428 -11.632 1.00 75.75 476 ALA A C 1
ATOM 3749 O O . ALA A 1 476 ? 7.827 5.551 -11.626 1.00 75.75 476 ALA A O 1
ATOM 3750 N N . MET A 1 477 ? 8.035 3.380 -11.200 1.00 74.00 477 MET A N 1
ATOM 3751 C CA . MET A 1 477 ? 9.366 3.494 -10.591 1.00 74.00 477 MET A CA 1
ATOM 3752 C C . MET A 1 477 ? 10.499 3.281 -11.611 1.00 74.00 477 MET A C 1
ATOM 3754 O O . MET A 1 477 ? 10.348 2.456 -12.522 1.00 74.00 477 MET A O 1
ATOM 3758 N N . PRO A 1 478 ? 11.644 3.984 -11.481 1.00 67.44 478 PRO A N 1
ATOM 3759 C CA . PRO A 1 478 ? 12.836 3.683 -12.266 1.00 67.44 478 PRO A CA 1
ATOM 3760 C C . PRO A 1 478 ? 13.501 2.387 -11.783 1.00 67.44 478 PRO A C 1
ATOM 3762 O O . PRO A 1 478 ? 13.652 2.182 -10.584 1.00 67.44 478 PRO A O 1
ATOM 3765 N N . VAL A 1 479 ? 13.943 1.527 -12.706 1.00 68.88 479 VAL A N 1
ATOM 3766 C CA . VAL A 1 479 ? 14.702 0.298 -12.392 1.00 68.88 479 VAL A CA 1
ATOM 3767 C C . VAL A 1 479 ? 15.766 0.090 -13.443 1.00 68.88 479 VAL A C 1
ATOM 3769 O O . VAL A 1 479 ? 15.428 0.208 -14.606 1.00 68.88 479 VAL A O 1
ATOM 3772 N N . TYR A 1 480 ? 16.999 -0.259 -13.050 1.00 68.75 480 TYR A N 1
ATOM 3773 C CA . TYR A 1 480 ? 18.188 -0.264 -13.920 1.00 68.75 480 TYR A CA 1
ATOM 3774 C C . TYR A 1 480 ? 18.515 -1.591 -14.620 1.00 68.75 480 TYR A C 1
ATOM 3776 O O . TYR A 1 480 ? 19.413 -1.633 -15.460 1.00 68.75 480 TYR A O 1
ATOM 3784 N N . SER A 1 481 ? 17.762 -2.661 -14.377 1.00 68.06 481 SER A N 1
ATOM 3785 C CA . SER A 1 481 ? 18.021 -3.995 -14.950 1.00 68.06 481 SER A CA 1
ATOM 3786 C C . SER A 1 481 ? 16.849 -4.581 -15.755 1.00 68.06 481 SER A C 1
ATOM 3788 O O . SER A 1 481 ? 17.043 -5.494 -16.561 1.00 68.06 481 SER A O 1
ATOM 3790 N N . MET A 1 482 ? 15.630 -4.050 -15.593 1.00 79.62 482 MET A N 1
ATOM 3791 C CA . MET A 1 482 ? 14.407 -4.595 -16.195 1.00 79.62 482 MET A CA 1
ATOM 3792 C C . MET A 1 482 ? 13.479 -3.502 -16.725 1.00 79.62 482 MET A C 1
ATOM 3794 O O . MET A 1 482 ? 13.155 -2.550 -16.025 1.00 79.62 482 MET A O 1
ATOM 3798 N N . ASN A 1 483 ? 12.968 -3.691 -17.942 1.00 81.25 483 ASN A N 1
ATOM 3799 C CA . ASN A 1 483 ? 11.993 -2.805 -18.583 1.00 81.25 483 ASN A CA 1
ATOM 3800 C C . ASN A 1 483 ? 10.548 -3.303 -18.400 1.00 81.25 483 ASN A C 1
ATOM 3802 O O . ASN A 1 483 ? 9.745 -3.280 -19.335 1.00 81.25 483 ASN A O 1
ATOM 3806 N N . LEU A 1 484 ? 10.205 -3.792 -17.211 1.00 83.94 484 LEU A N 1
ATOM 3807 C CA . LEU A 1 484 ? 8.838 -4.195 -16.869 1.00 83.94 484 LEU A CA 1
ATOM 3808 C C . LEU A 1 484 ? 8.043 -2.997 -16.313 1.00 83.94 484 LEU A C 1
ATOM 3810 O O . LEU A 1 484 ? 8.646 -2.008 -15.896 1.00 83.94 484 LEU A O 1
ATOM 3814 N N . PRO A 1 485 ? 6.700 -3.011 -16.334 1.00 82.56 485 PRO A N 1
ATOM 3815 C CA . PRO A 1 485 ? 5.904 -2.053 -15.567 1.00 82.56 485 PRO A CA 1
ATOM 3816 C C . PRO A 1 485 ? 6.139 -2.253 -14.068 1.00 82.56 485 PRO A C 1
ATOM 3818 O O . PRO A 1 485 ? 5.986 -3.371 -13.578 1.00 82.56 485 PRO A O 1
ATOM 3821 N N . GLN A 1 486 ? 6.528 -1.188 -13.366 1.00 82.88 486 GLN A N 1
ATOM 3822 C CA . GLN A 1 486 ? 6.864 -1.242 -11.944 1.00 82.88 486 GLN A CA 1
ATOM 3823 C C . GLN A 1 486 ? 6.280 -0.033 -11.225 1.00 82.88 486 GLN A C 1
ATOM 3825 O O . GLN A 1 486 ? 6.395 1.080 -11.734 1.00 82.88 486 GLN A O 1
ATOM 3830 N N . PHE A 1 487 ? 5.676 -0.247 -10.063 1.00 85.75 487 PHE A N 1
ATOM 3831 C CA . PHE A 1 487 ? 5.010 0.782 -9.263 1.00 85.75 487 PHE A CA 1
ATOM 3832 C C . PHE A 1 487 ? 5.262 0.496 -7.787 1.00 85.75 487 PHE A C 1
ATOM 3834 O O . PHE A 1 487 ? 5.271 -0.672 -7.400 1.00 85.75 487 PHE A O 1
ATOM 3841 N N . SER A 1 488 ? 5.421 1.519 -6.946 1.00 87.88 488 SER A N 1
ATOM 3842 C CA . SER A 1 488 ? 5.351 1.281 -5.500 1.00 87.88 488 SER A CA 1
ATOM 3843 C C . SER A 1 488 ? 3.981 0.686 -5.157 1.00 87.88 488 SER A C 1
ATOM 3845 O O . SER A 1 488 ? 2.955 1.087 -5.720 1.00 87.88 488 SER A O 1
ATOM 3847 N N . ASN A 1 489 ? 3.978 -0.344 -4.313 1.00 93.06 489 ASN A N 1
ATOM 3848 C CA . ASN A 1 489 ? 2.820 -1.176 -4.007 1.00 93.06 489 ASN A CA 1
ATOM 3849 C C . ASN A 1 489 ? 2.058 -1.696 -5.243 1.00 93.06 489 ASN A C 1
ATOM 3851 O O . ASN A 1 489 ? 0.836 -1.760 -5.212 1.00 93.06 489 ASN A O 1
ATOM 3855 N N . GLY A 1 490 ? 2.742 -2.042 -6.339 1.00 92.19 490 GLY A N 1
ATOM 3856 C CA . GLY A 1 490 ? 2.134 -2.342 -7.643 1.00 92.19 490 GLY A CA 1
ATOM 3857 C C . GLY A 1 490 ? 1.151 -3.514 -7.680 1.00 92.19 490 GLY A C 1
ATOM 3858 O O . GLY A 1 490 ? 0.063 -3.397 -8.253 1.00 92.19 490 GLY A O 1
ATOM 3859 N N . PHE A 1 491 ? 1.540 -4.642 -7.092 1.00 94.69 491 PHE A N 1
ATOM 3860 C CA . PHE A 1 491 ? 0.819 -5.913 -7.190 1.00 94.69 491 PHE A CA 1
ATOM 3861 C C . PHE A 1 491 ? 0.682 -6.553 -5.815 1.00 94.69 491 PHE A C 1
ATOM 3863 O O . PHE A 1 491 ? 1.669 -6.600 -5.093 1.00 94.69 491 PHE A O 1
ATOM 3870 N N . PHE A 1 492 ? -0.501 -7.062 -5.478 1.00 95.62 492 PHE A N 1
ATOM 3871 C CA . PHE A 1 492 ? -0.778 -7.782 -4.235 1.00 95.62 492 PHE A CA 1
ATOM 3872 C C . PHE A 1 492 ? -0.740 -9.288 -4.426 1.00 95.62 492 PHE A C 1
ATOM 3874 O O . PHE A 1 492 ? -1.133 -9.775 -5.479 1.00 95.62 492 PHE A O 1
ATOM 3881 N N . TYR A 1 493 ? -0.373 -10.013 -3.377 1.00 97.88 493 TYR A N 1
ATOM 3882 C CA . TYR A 1 493 ? -0.599 -11.450 -3.240 1.00 97.88 493 TYR A CA 1
ATOM 3883 C C . TYR A 1 493 ? -0.816 -11.812 -1.769 1.00 97.88 493 TYR A C 1
ATOM 3885 O O . TYR A 1 493 ? -0.419 -11.071 -0.865 1.00 97.88 493 TYR A O 1
ATOM 3893 N N . VAL A 1 494 ? -1.462 -12.955 -1.530 1.00 98.31 494 VAL A N 1
ATOM 3894 C CA . VAL A 1 494 ? -1.959 -13.340 -0.206 1.00 98.31 494 VAL A CA 1
ATOM 3895 C C . VAL A 1 494 ? -1.516 -14.740 0.183 1.00 98.31 494 VAL A C 1
ATOM 3897 O O . VAL A 1 494 ? -1.577 -15.691 -0.596 1.00 98.31 494 VAL A O 1
ATOM 3900 N N . PHE A 1 495 ? -1.061 -14.876 1.420 1.00 98.25 495 PHE A N 1
ATOM 3901 C CA . PHE A 1 495 ? -0.735 -16.130 2.080 1.00 98.25 495 PHE A CA 1
ATOM 3902 C C . PHE A 1 495 ? -1.845 -16.456 3.063 1.00 98.25 495 PHE A C 1
ATOM 3904 O O . PHE A 1 495 ? -2.321 -15.574 3.776 1.00 98.25 495 PHE A O 1
ATOM 3911 N N . ASN A 1 496 ? -2.216 -17.736 3.121 1.00 97.56 496 ASN A N 1
ATOM 3912 C CA . ASN A 1 496 ? -3.271 -18.222 4.007 1.00 97.56 496 ASN A CA 1
ATOM 3913 C C . ASN A 1 496 ? -4.578 -17.421 3.838 1.00 97.56 496 ASN A C 1
ATOM 3915 O O . ASN A 1 496 ? -5.156 -16.986 4.828 1.00 97.56 496 ASN A O 1
ATOM 3919 N N . ALA A 1 497 ? -5.015 -17.180 2.595 1.00 95.75 497 ALA A N 1
ATOM 3920 C CA . ALA A 1 497 ? -6.309 -16.549 2.342 1.00 95.75 497 ALA A CA 1
ATOM 3921 C C . ALA A 1 497 ? -7.428 -17.360 3.019 1.00 95.75 497 ALA A C 1
ATOM 3923 O O . ALA A 1 497 ? -7.405 -18.593 2.995 1.00 95.75 497 ALA A O 1
ATOM 3924 N N . GLN A 1 498 ? -8.371 -16.659 3.644 1.00 94.12 498 GLN A N 1
ATOM 3925 C CA . GLN A 1 498 ? -9.477 -17.244 4.397 1.00 94.12 498 GLN A CA 1
ATOM 3926 C C . GLN A 1 498 ? -10.793 -16.707 3.843 1.00 94.12 498 GLN A C 1
ATOM 3928 O O . GLN A 1 498 ? -10.899 -15.517 3.549 1.00 94.12 498 GLN A O 1
ATOM 3933 N N . GLU A 1 499 ? -11.787 -17.580 3.738 1.00 88.06 499 GLU A N 1
ATOM 3934 C CA . GLU A 1 499 ? -13.143 -17.248 3.304 1.00 88.06 499 GLU A CA 1
ATOM 3935 C C . GLU A 1 499 ? -14.120 -17.581 4.438 1.00 88.06 499 GLU A C 1
ATOM 3937 O O . GLU A 1 499 ? -13.845 -18.452 5.269 1.00 88.06 499 GLU A O 1
ATOM 3942 N N . LEU A 1 500 ? -15.232 -16.849 4.513 1.00 83.81 500 LEU A N 1
ATOM 3943 C CA . LEU A 1 500 ? -16.340 -17.189 5.403 1.00 83.81 500 LEU A CA 1
ATOM 3944 C C . LEU A 1 500 ? -17.197 -18.272 4.729 1.00 83.81 500 LEU A C 1
ATOM 3946 O O . LEU A 1 500 ? -17.634 -18.074 3.596 1.00 83.81 500 LEU A O 1
ATOM 3950 N N . ASP A 1 501 ? -17.421 -19.385 5.431 1.00 68.81 501 ASP A N 1
ATOM 3951 C CA . ASP A 1 501 ? -18.293 -20.490 4.990 1.00 68.81 501 ASP A CA 1
ATOM 3952 C C . ASP A 1 501 ? -19.789 -20.123 4.978 1.00 68.81 501 ASP A C 1
ATOM 3954 O O . ASP A 1 501 ? -20.251 -19.417 5.913 1.00 68.81 501 ASP A O 1
#

Nearest PDB structures (foldseek):
  4d9k-assembly1_B  TM=2.846E-01  e=1.390E+00  Escherichia coli K-12
  4d9k-assembly2_D  TM=2.488E-01  e=2.706E+00  Escherichia coli K-12

Foldseek 3Di:
DDDDDDDPDPPDDDDAPDPDPDDDDDDDDDDDDDDDDDDPDDPPDDDLAFAALQPRHGDPAQDPQQSWFTADPPNVVSDDPDDPCVVCSVVSNVLLVCQLVLQDQPLQDPVQVVYLVPDRFDSDCVVVVVSCVVQLPVPPPDDPPDDDDDDDDDDDDDDDDDDDPVPPVPPPQLCVLVSQDDDFFAGPSLQSQALVPADALVSLQPPQDPVQFQDLAAQDVVLCVQLVNVPDPCQADPQGAGDDQAPSSVCSSRVRDSNGLSLQLLLVLVLVSNCCRPQVPLLQVVCLVVVHAQEEEAEADASNSNVVLNNSVSVRRGDLSHAHEYEYEHEQSRRRPNLNCQLVDDDDPDPSQFSDWDDNDSRYIYTYGYQQWQFDPPPPVPDDDDDDDDPDDDDNHDHDLQNDSDPGHHLEYEYWQNLCSNGPRCVSVLVSLVVCLSHKYKYFHFAPVSCLVSLCSLPDQQSVQKDFDSSWNSGFDGDNTTSGGTTGSGIMTMHSRDDDD

InterPro domains:
  IPR046824 Mitochondrial splicing suppressor 51-like, C-terminal domain [PF20179] (269-477)

Secondary structure (DSSP, 8-state):
------------------------------------------------S-B-TTT--B--EE-TTTSSBEEPSSTTS---S---HHHHHHHHHHHHHGGGTT---TTS-HHHHS-TTTSS----SHHHHHHHHHHHTTTS-SSS-----------------------------HHHHHHS-S--TTSTTGGG--TTSPPPHHHHTTTS-GGGSPPSS---HHHHHHTT-TTSTT-B-TTS-B---SHHHHHHHHT--TT-TTHHHHHHHHHHHHHHHHH-HHHHHHHHHTTSPEEEEEES-SGGGGGGGGGHHHHHHS-TT--EEEEEEE-TTTS-HHHHGGGGS--SSS-TTEEEEEEEETTEEEEEEES-S-------TT--------S------PPPTT--SSS---SEEEETT--TTT-GGGHHHHHHHHH-TTSEEEEEESSHHHHHHHHHTT-HHHHHT-EE-TTS-SSBPP-SSB-S--BTT-EEEEES-----